Protein AF-A0A2I0EL61-F1 (afdb_monomer_lite)

Secondary structure (DSSP, 8-state):
---HHHHHHHHH--PPPPPPP----HHHHHHHHHHHHHGGGS-HHHHHHHHHHHHHHHHHS---HHHHHHHHHHHHHHHHHHHHHHHTTTTT--S---HHHHHHHHHHHHHHHHHHHHHHHHHHHHHHHHHHTSPPPPS-HHHHHHS------HHHHHHHHHHHHHHHHHHHHHHHTTPPPPHHHHHHHHHHHHHHHHHT-TT---TTT---SS-SSHHHHHHHHHHHHHTTGGGS-HHHHHHHHHHHHHHHTT-EEESS--TT--EEEETTSS--SEE--TT-SS-TTSTTS-EEEEE-HHHHHHHHHHHHHHHHTT--SHHHHHHHHHHHHHIIIIIS-------S----EEEEEEESHHHHHHHHTTT--HHHHTTGGGS-TTTS-TT-----TT----PEEEEE--S--SSS----TTS-S---EEEPPPPPP-------------------------------------TTTTTTTTTSSS-------PPPP-----EEEEPPPP-

Structure (mmCIF, N/CA/C/O backbone):
data_AF-A0A2I0EL61-F1
#
_entry.id   AF-A0A2I0EL61-F1
#
loop_
_atom_site.group_PDB
_atom_site.id
_atom_site.type_symbol
_atom_site.label_atom_id
_atom_site.label_alt_id
_atom_site.label_comp_id
_atom_site.label_asym_id
_atom_site.label_entity_id
_atom_site.label_seq_id
_atom_site.pdbx_PDB_ins_code
_atom_site.Cartn_x
_atom_site.Cartn_y
_atom_site.Cartn_z
_atom_site.occupancy
_atom_site.B_iso_or_equiv
_atom_site.auth_seq_id
_atom_site.auth_comp_id
_atom_site.auth_asym_id
_atom_site.auth_atom_id
_atom_site.pdbx_PDB_model_num
ATOM 1 N N . MET A 1 1 ? -1.417 1.835 -23.345 1.00 80.38 1 MET A N 1
ATOM 2 C CA . MET A 1 1 ? -2.100 1.871 -22.037 1.00 80.38 1 MET A CA 1
ATOM 3 C C . MET A 1 1 ? -2.298 0.475 -21.467 1.00 80.38 1 MET A C 1
ATOM 5 O O . MET A 1 1 ? -2.899 -0.379 -22.116 1.00 80.38 1 MET A O 1
ATOM 9 N N . VAL A 1 2 ? -1.788 0.237 -20.258 1.00 86.25 2 VAL A N 1
ATOM 10 C CA . VAL A 1 2 ? -1.976 -1.007 -19.498 1.00 86.25 2 VAL A CA 1
ATOM 11 C C . VAL A 1 2 ? -3.156 -0.823 -18.549 1.00 86.25 2 VAL A C 1
ATOM 13 O O . VAL A 1 2 ? -3.169 0.092 -17.733 1.00 86.25 2 VAL A O 1
ATOM 16 N N . ASN A 1 3 ? -4.159 -1.694 -18.647 1.00 90.12 3 ASN A N 1
ATOM 17 C CA . ASN A 1 3 ? -5.293 -1.701 -17.724 1.00 90.12 3 ASN A CA 1
ATOM 18 C C . ASN A 1 3 ? -5.110 -2.769 -16.628 1.00 90.12 3 ASN A C 1
ATOM 20 O O . ASN A 1 3 ? -4.183 -3.582 -16.673 1.00 90.12 3 ASN A O 1
ATOM 24 N N . LEU A 1 4 ? -6.024 -2.786 -15.653 1.00 87.62 4 LEU A N 1
ATOM 25 C CA . LEU A 1 4 ? -5.973 -3.724 -14.528 1.00 87.62 4 LEU A CA 1
ATOM 26 C C . LEU A 1 4 ? -5.944 -5.193 -14.980 1.00 87.62 4 LEU A C 1
ATOM 28 O O . LEU A 1 4 ? -5.192 -5.977 -14.411 1.00 87.62 4 LEU A O 1
ATOM 32 N N . SER A 1 5 ? -6.712 -5.570 -16.008 1.00 88.62 5 SER A N 1
ATOM 33 C CA . SER A 1 5 ? -6.746 -6.960 -16.481 1.00 88.62 5 SER A CA 1
ATOM 34 C C . SER A 1 5 ? -5.421 -7.383 -17.111 1.00 88.62 5 SER A C 1
ATOM 36 O O . SER A 1 5 ? -4.927 -8.466 -16.816 1.00 88.62 5 SER A O 1
ATOM 38 N N . THR A 1 6 ? -4.809 -6.520 -17.928 1.00 88.81 6 THR A N 1
ATOM 39 C CA . THR A 1 6 ? -3.492 -6.775 -18.530 1.00 88.81 6 THR A CA 1
ATOM 40 C C . THR A 1 6 ? -2.417 -6.873 -17.450 1.00 88.81 6 THR A C 1
ATOM 42 O O . THR A 1 6 ? -1.547 -7.740 -17.506 1.00 88.81 6 THR A O 1
ATOM 45 N N . PHE A 1 7 ? -2.496 -6.010 -16.435 1.00 90.06 7 PHE A N 1
ATOM 46 C CA . PHE A 1 7 ? -1.587 -6.038 -15.295 1.00 90.06 7 PHE A CA 1
ATOM 47 C C . PHE A 1 7 ? -1.720 -7.337 -14.483 1.00 90.06 7 PHE A C 1
ATOM 49 O O . PHE A 1 7 ? -0.718 -7.981 -14.181 1.00 90.06 7 PHE A O 1
ATOM 56 N N . GLN A 1 8 ? -2.947 -7.771 -14.187 1.00 88.19 8 GLN A N 1
ATOM 57 C CA . GLN A 1 8 ? -3.202 -9.029 -13.482 1.00 88.19 8 GLN A CA 1
ATOM 58 C C . GLN A 1 8 ? -2.710 -10.242 -14.271 1.00 88.19 8 GLN A C 1
ATOM 60 O O . GLN A 1 8 ? -2.039 -11.097 -13.701 1.00 88.19 8 GLN A O 1
ATOM 65 N N . GLN A 1 9 ? -2.982 -10.284 -15.578 1.00 88.12 9 GLN A N 1
ATOM 66 C CA . GLN A 1 9 ? -2.502 -11.352 -16.457 1.00 88.12 9 GLN A CA 1
ATOM 67 C C . GLN A 1 9 ? -0.978 -11.473 -16.423 1.00 88.12 9 GLN A C 1
ATOM 69 O O . GLN A 1 9 ? -0.461 -12.583 -16.335 1.00 88.12 9 GLN A O 1
ATOM 74 N N . TYR A 1 10 ? -0.260 -10.348 -16.442 1.00 87.19 10 TYR A N 1
ATOM 75 C CA . TYR A 1 10 ? 1.197 -10.348 -16.337 1.00 87.19 10 TYR A CA 1
ATOM 76 C C . TYR A 1 10 ? 1.692 -10.925 -15.010 1.00 87.19 10 TYR A C 1
ATOM 78 O O . TYR A 1 10 ? 2.614 -11.732 -15.005 1.00 87.19 10 TYR A O 1
ATOM 86 N N . LEU A 1 11 ? 1.086 -10.533 -13.889 1.00 84.12 11 LEU A N 1
ATOM 87 C CA . LEU A 1 11 ? 1.523 -11.011 -12.579 1.00 84.12 11 LEU A CA 1
ATOM 88 C C . LEU A 1 11 ? 1.284 -12.510 -12.389 1.00 84.12 11 LEU A C 1
ATOM 90 O O . LEU A 1 11 ? 2.072 -13.163 -11.715 1.00 84.12 11 LEU A O 1
ATOM 94 N N . THR A 1 12 ? 0.234 -13.051 -13.011 1.00 81.31 12 THR A N 1
ATOM 95 C CA . THR A 1 12 ? -0.051 -14.493 -13.020 1.00 81.31 12 THR A CA 1
ATOM 96 C C . THR A 1 12 ? 0.759 -15.278 -14.050 1.00 81.31 12 THR A C 1
ATOM 98 O O . THR A 1 12 ? 0.792 -16.502 -13.988 1.00 81.31 12 THR A O 1
ATOM 101 N N . ALA A 1 13 ? 1.355 -14.606 -15.036 1.00 78.25 13 ALA A N 1
ATOM 102 C CA . ALA A 1 13 ? 2.100 -15.268 -16.092 1.00 78.25 13 ALA A CA 1
ATOM 103 C C . ALA A 1 13 ? 3.531 -15.567 -15.628 1.00 78.25 13 ALA A C 1
ATOM 105 O O . ALA A 1 13 ? 4.339 -14.656 -15.433 1.00 78.25 13 ALA A O 1
ATOM 106 N N . ASP A 1 14 ? 3.871 -16.853 -15.556 1.00 61.97 14 ASP A N 1
ATOM 107 C CA . ASP A 1 14 ? 5.248 -17.331 -15.404 1.00 61.97 14 ASP A CA 1
ATOM 108 C C . ASP A 1 14 ? 5.990 -17.221 -16.747 1.00 61.97 14 ASP A C 1
ATOM 110 O O . ASP A 1 14 ? 6.336 -18.209 -17.397 1.00 61.97 14 ASP A O 1
ATOM 114 N N . ALA A 1 15 ? 6.170 -15.992 -17.233 1.00 57.19 15 ALA A N 1
ATOM 115 C CA . ALA A 1 15 ? 6.938 -15.750 -18.446 1.00 57.19 15 ALA A CA 1
ATOM 116 C C . ALA A 1 15 ? 8.442 -15.950 -18.167 1.00 57.19 15 ALA A C 1
ATOM 118 O O . ALA A 1 15 ? 8.943 -15.461 -17.148 1.00 57.19 15 ALA A O 1
ATOM 119 N N . PRO A 1 16 ? 9.191 -16.623 -19.064 1.00 55.44 16 PRO A N 1
ATOM 120 C CA . PRO A 1 16 ? 10.623 -16.820 -18.888 1.00 55.44 16 PRO A CA 1
ATOM 121 C C . PRO A 1 16 ? 11.340 -15.467 -18.850 1.00 55.44 16 PRO A C 1
ATOM 123 O O . PRO A 1 16 ? 11.198 -14.637 -19.750 1.00 55.44 16 PRO A O 1
ATOM 126 N N . LEU A 1 17 ? 12.110 -15.244 -17.787 1.00 60.03 17 LEU A N 1
ATOM 127 C CA . LEU A 1 17 ? 12.878 -14.019 -17.597 1.00 60.03 17 LEU A CA 1
ATOM 128 C C . LEU A 1 17 ? 14.060 -14.012 -18.572 1.00 60.03 17 LEU A C 1
ATOM 130 O O . LEU A 1 17 ? 14.903 -14.908 -18.541 1.00 60.03 17 LEU A O 1
ATOM 134 N N . SER A 1 18 ? 14.151 -12.986 -19.419 1.00 58.59 18 SER A N 1
ATOM 135 C CA . SER A 1 18 ? 15.337 -12.766 -20.251 1.00 58.59 18 SER A CA 1
ATOM 136 C C . SER A 1 18 ? 16.575 -12.599 -19.365 1.00 58.59 18 SER A C 1
ATOM 138 O O . SER A 1 18 ? 16.584 -11.759 -18.461 1.00 58.59 18 SER A O 1
ATOM 140 N N . GLN A 1 19 ? 17.620 -13.387 -19.629 1.00 57.97 19 GLN A N 1
ATOM 141 C CA . GLN A 1 19 ? 18.887 -13.298 -18.904 1.00 57.97 19 GLN A CA 1
ATOM 142 C C . GLN A 1 19 ? 19.628 -12.001 -19.272 1.00 57.97 19 GLN A C 1
ATOM 144 O O . GLN A 1 19 ? 19.806 -11.747 -20.468 1.00 57.97 19 GLN A O 1
ATOM 149 N N . PRO A 1 20 ? 20.061 -11.197 -18.282 1.00 59.88 20 PRO A N 1
ATOM 150 C CA . PRO A 1 20 ? 20.732 -9.924 -18.521 1.00 59.88 20 PRO A CA 1
ATOM 151 C C . PRO A 1 20 ? 22.151 -10.105 -19.093 1.00 59.88 20 PRO A C 1
ATOM 153 O O . PRO A 1 20 ? 22.920 -10.947 -18.633 1.00 59.88 20 PRO A O 1
ATOM 156 N N . LEU A 1 21 ? 22.523 -9.275 -20.071 1.00 57.03 21 LEU A N 1
ATOM 157 C CA . LEU A 1 21 ? 23.889 -9.146 -20.590 1.00 57.03 21 LEU A CA 1
ATOM 158 C C . LEU A 1 21 ? 24.713 -8.171 -19.721 1.00 57.03 21 LEU A C 1
ATOM 160 O O . LEU A 1 21 ? 24.236 -7.074 -19.430 1.00 57.03 21 LEU A O 1
ATOM 164 N N . PRO A 1 22 ? 25.976 -8.493 -19.378 1.00 53.06 22 PRO A N 1
ATOM 165 C CA . PRO A 1 22 ? 26.840 -7.667 -18.525 1.00 53.06 22 PRO A CA 1
ATOM 166 C C . PRO A 1 22 ? 27.499 -6.487 -19.272 1.00 53.06 22 PRO A C 1
ATOM 168 O O . PRO A 1 22 ? 28.694 -6.235 -19.127 1.00 53.06 22 PRO A O 1
ATOM 171 N N . LYS A 1 23 ? 26.761 -5.775 -20.133 1.00 51.62 23 LYS A N 1
ATOM 172 C CA . LYS A 1 23 ? 27.282 -4.588 -20.832 1.00 51.62 23 LYS A CA 1
ATOM 173 C C . LYS A 1 23 ? 26.744 -3.320 -20.180 1.00 51.62 23 LYS A C 1
ATOM 175 O O . LYS A 1 23 ? 25.539 -3.103 -20.198 1.00 51.62 23 LYS A O 1
ATOM 180 N N . SER A 1 24 ? 27.644 -2.480 -19.670 1.00 52.25 24 SER A N 1
ATOM 181 C CA . SER A 1 24 ? 27.311 -1.137 -19.197 1.00 52.25 24 SER A CA 1
ATOM 182 C C . SER A 1 24 ? 27.256 -0.149 -20.364 1.00 52.25 24 SER A C 1
ATOM 184 O O . SER A 1 24 ? 28.149 -0.106 -21.213 1.00 52.25 24 SER A O 1
ATOM 186 N N . PHE A 1 25 ? 26.209 0.674 -20.406 1.00 56.34 25 PHE A N 1
ATOM 187 C CA . PHE A 1 25 ? 26.025 1.708 -21.427 1.00 56.34 25 PHE A CA 1
ATOM 188 C C . PHE A 1 25 ? 25.838 3.077 -20.761 1.00 56.34 25 PHE A C 1
ATOM 190 O O . PHE A 1 25 ? 24.724 3.564 -20.588 1.00 56.34 25 PHE A O 1
ATOM 197 N N . ASN A 1 26 ? 26.944 3.735 -20.402 1.00 60.72 26 ASN A N 1
ATOM 198 C CA . ASN A 1 26 ? 26.916 5.095 -19.836 1.00 60.72 26 ASN A CA 1
ATOM 199 C C . ASN A 1 26 ? 26.325 6.143 -20.804 1.00 60.72 26 ASN A C 1
ATOM 201 O O . ASN A 1 26 ? 25.876 7.202 -20.368 1.00 60.72 26 ASN A O 1
ATOM 205 N N . SER A 1 27 ? 26.315 5.861 -22.114 1.00 62.81 27 SER A N 1
ATOM 206 C CA . SER A 1 27 ? 25.685 6.726 -23.121 1.00 62.81 27 SER A CA 1
ATOM 207 C C . SER A 1 27 ? 24.176 6.836 -22.892 1.00 62.81 27 SER A C 1
ATOM 209 O O . SER A 1 27 ? 23.615 7.929 -22.982 1.00 62.81 27 SER A O 1
ATOM 211 N N . ASP A 1 28 ? 23.528 5.726 -22.534 1.00 76.56 28 ASP A N 1
ATOM 212 C CA . ASP A 1 28 ? 22.070 5.633 -22.429 1.00 76.56 28 ASP A CA 1
ATOM 213 C C . ASP A 1 28 ? 21.534 6.505 -21.293 1.00 76.56 28 ASP A C 1
ATOM 215 O O . ASP A 1 28 ? 20.510 7.165 -21.449 1.00 76.56 28 ASP A O 1
ATOM 219 N N . GLU A 1 29 ? 22.271 6.607 -20.184 1.00 84.56 29 GLU A N 1
ATOM 220 C CA . GLU A 1 29 ? 21.890 7.452 -19.052 1.00 84.56 29 GLU A CA 1
ATOM 221 C C . GLU A 1 29 ? 21.842 8.940 -19.435 1.00 84.56 29 GLU A C 1
ATOM 223 O O . GLU A 1 29 ? 20.887 9.650 -19.113 1.00 84.56 29 GLU A O 1
ATOM 228 N N . GLN A 1 30 ? 22.851 9.432 -20.161 1.00 85.44 30 GLN A N 1
ATOM 229 C CA . GLN A 1 30 ? 22.897 10.833 -20.588 1.00 85.44 30 GLN A CA 1
ATOM 230 C C . GLN A 1 30 ? 21.816 11.153 -21.623 1.00 85.44 30 GLN A C 1
ATOM 232 O O . GLN A 1 30 ? 21.230 12.239 -21.581 1.00 85.44 30 GLN A O 1
ATOM 237 N N . HIS A 1 31 ? 21.542 10.227 -22.545 1.00 86.62 31 HIS A N 1
ATOM 238 C CA . HIS A 1 31 ? 20.449 10.375 -23.506 1.00 86.62 31 HIS A CA 1
ATOM 239 C C . HIS A 1 31 ? 19.094 10.413 -22.803 1.00 86.62 31 HIS A C 1
ATOM 241 O O . HIS A 1 31 ? 18.296 11.308 -23.081 1.00 86.62 31 HIS A O 1
ATOM 247 N N . LEU A 1 32 ? 18.871 9.515 -21.843 1.00 88.75 32 LEU A N 1
ATOM 248 C CA . LEU A 1 32 ? 17.632 9.443 -21.082 1.00 88.75 32 LEU A CA 1
ATOM 249 C C . LEU A 1 32 ? 17.413 10.699 -20.226 1.00 88.75 32 LEU A C 1
ATOM 251 O O . LEU A 1 32 ? 16.313 11.240 -20.214 1.00 88.75 32 LEU A O 1
ATOM 255 N N . ARG A 1 33 ? 18.458 11.233 -19.577 1.00 90.25 33 ARG A N 1
ATOM 256 C CA . ARG A 1 33 ? 18.375 12.506 -18.832 1.00 90.25 33 ARG A CA 1
ATOM 257 C C . ARG A 1 33 ? 18.027 13.688 -19.740 1.00 90.25 33 ARG A C 1
ATOM 259 O O . ARG A 1 33 ? 17.216 14.530 -19.363 1.00 90.25 33 ARG A O 1
ATOM 266 N N . LYS A 1 34 ? 18.615 13.757 -20.942 1.00 89.88 34 LYS A N 1
ATOM 267 C CA . LYS A 1 34 ? 18.277 14.792 -21.938 1.00 89.88 34 LYS A CA 1
ATOM 268 C C . LYS A 1 34 ? 16.836 14.652 -22.421 1.00 89.88 34 LYS A C 1
ATOM 270 O O . LYS A 1 34 ? 16.137 15.654 -22.510 1.00 89.88 34 LYS A O 1
ATOM 275 N N . TRP A 1 35 ? 16.393 13.429 -22.702 1.00 92.56 35 TRP A N 1
ATOM 276 C CA . TRP A 1 35 ? 15.009 13.149 -23.073 1.00 92.56 35 TRP A CA 1
ATOM 277 C C . TRP A 1 35 ? 14.036 13.558 -21.958 1.00 92.56 35 TRP A C 1
ATOM 279 O O . TRP A 1 35 ? 13.103 14.312 -22.221 1.00 92.56 35 TRP A O 1
ATOM 289 N N . ALA A 1 36 ? 14.308 13.171 -20.708 1.00 90.69 36 ALA A N 1
ATOM 290 C CA . ALA A 1 36 ? 13.485 13.521 -19.552 1.00 90.69 36 ALA A CA 1
ATOM 291 C C . ALA A 1 36 ? 13.362 15.044 -19.361 1.00 90.69 36 ALA A C 1
ATOM 293 O O . ALA A 1 36 ? 12.290 15.534 -19.025 1.00 90.69 36 ALA A O 1
ATOM 294 N N . ALA A 1 37 ? 14.426 15.808 -19.637 1.00 90.56 37 ALA A N 1
ATOM 295 C CA . ALA A 1 37 ? 14.395 17.270 -19.580 1.00 90.56 37 ALA A CA 1
ATOM 296 C C . ALA A 1 37 ? 13.564 17.921 -20.705 1.00 90.56 37 ALA A C 1
ATOM 298 O O . ALA A 1 37 ? 13.060 19.028 -20.530 1.00 90.56 37 ALA A O 1
ATOM 299 N N . LEU A 1 38 ? 13.426 17.257 -21.858 1.00 91.62 38 LEU A N 1
ATOM 300 C CA . LEU A 1 38 ? 12.641 17.740 -23.001 1.00 91.62 38 LEU A CA 1
ATOM 301 C C . LEU A 1 38 ? 11.171 17.304 -22.943 1.00 91.62 38 LEU A C 1
ATOM 303 O O . LEU A 1 38 ? 10.334 17.920 -23.600 1.00 91.62 38 LEU A O 1
ATOM 307 N N . LEU A 1 39 ? 10.853 16.269 -22.162 1.00 90.19 39 LEU A N 1
ATOM 308 C CA . LEU A 1 39 ? 9.507 15.710 -22.041 1.00 90.19 39 LEU A CA 1
ATOM 309 C C . LEU A 1 39 ? 8.438 16.759 -21.661 1.00 90.19 39 LEU A C 1
ATOM 311 O O . LEU A 1 39 ? 7.413 16.804 -22.343 1.00 90.19 39 LEU A O 1
ATOM 315 N N . PRO A 1 40 ? 8.658 17.674 -20.689 1.00 91.31 40 PRO A N 1
ATOM 316 C CA . PRO A 1 40 ? 7.645 18.659 -20.297 1.00 91.31 40 PRO A CA 1
ATOM 317 C C . PRO A 1 40 ? 7.276 19.675 -21.390 1.00 91.31 40 PRO A C 1
ATOM 319 O O . PRO A 1 40 ? 6.290 20.390 -21.241 1.00 91.31 40 PRO A O 1
ATOM 322 N N . LEU A 1 41 ? 8.060 19.773 -22.474 1.00 89.50 41 LEU A N 1
ATOM 323 C CA . LEU A 1 41 ? 7.790 20.680 -23.599 1.00 89.50 41 LEU A CA 1
ATOM 324 C C . LEU A 1 41 ? 6.715 20.143 -24.559 1.00 89.50 41 LEU A C 1
ATOM 326 O O . LEU A 1 41 ? 6.285 20.862 -25.460 1.00 89.50 41 LEU A O 1
ATOM 330 N N . GLN A 1 42 ? 6.313 18.881 -24.409 1.00 90.31 42 GLN A N 1
ATOM 331 C CA . GLN A 1 42 ? 5.339 18.219 -25.277 1.00 90.31 42 GLN A CA 1
ATOM 332 C C . GLN A 1 42 ? 3.916 18.292 -24.710 1.00 90.31 42 GLN A C 1
ATOM 334 O O . GLN A 1 42 ? 3.711 18.618 -23.542 1.00 90.31 42 GLN A O 1
ATOM 339 N N . ALA A 1 43 ? 2.917 17.943 -25.523 1.00 91.38 43 ALA A N 1
ATOM 340 C CA . ALA A 1 43 ? 1.536 17.820 -25.056 1.00 91.38 43 ALA A CA 1
ATOM 341 C C . ALA A 1 43 ? 1.367 16.628 -24.094 1.00 91.38 43 ALA A C 1
ATOM 343 O O . ALA A 1 43 ? 2.008 15.596 -24.280 1.00 91.38 43 ALA A O 1
ATOM 344 N N . GLU A 1 44 ? 0.461 16.730 -23.117 1.00 91.00 44 GLU A N 1
ATOM 345 C CA . GLU A 1 44 ? 0.257 15.719 -22.059 1.00 91.00 44 GLU A CA 1
ATOM 346 C C . GLU A 1 44 ? 0.089 14.292 -22.599 1.00 91.00 44 GLU A C 1
ATOM 348 O O . GLU A 1 44 ? 0.767 13.377 -22.140 1.00 91.00 44 GLU A O 1
ATOM 353 N N . MET A 1 45 ? -0.746 14.102 -23.625 1.00 89.94 45 MET A N 1
ATOM 354 C CA . MET A 1 45 ? -0.962 12.782 -24.235 1.00 89.94 45 MET A CA 1
ATOM 355 C C . MET A 1 45 ? 0.311 12.206 -24.863 1.00 89.94 45 MET A C 1
ATOM 357 O O . MET A 1 45 ? 0.582 11.018 -24.720 1.00 89.94 45 MET A O 1
ATOM 361 N N . GLN A 1 46 ? 1.132 13.049 -25.495 1.00 91.31 46 GLN A N 1
ATOM 362 C CA . GLN A 1 46 ? 2.416 12.621 -26.055 1.00 91.31 46 GLN A CA 1
ATOM 363 C C . GLN A 1 46 ? 3.410 12.261 -24.947 1.00 91.31 46 GLN A C 1
ATOM 365 O O . GLN A 1 46 ? 4.153 11.291 -25.088 1.00 91.31 46 GLN A O 1
ATOM 370 N N . GLN A 1 47 ? 3.391 12.993 -23.826 1.00 92.50 47 GLN A N 1
ATOM 371 C CA . GLN A 1 47 ? 4.213 12.658 -22.664 1.00 92.50 47 GLN A CA 1
ATOM 372 C C . GLN A 1 47 ? 3.834 11.286 -22.093 1.00 92.50 47 GLN A C 1
ATOM 374 O O . GLN A 1 47 ? 4.724 10.491 -21.788 1.00 92.50 47 GLN A O 1
ATOM 379 N N . ILE A 1 48 ? 2.531 10.990 -21.989 1.00 92.44 48 ILE A N 1
ATOM 380 C CA . ILE A 1 48 ? 2.024 9.684 -21.541 1.00 92.44 48 ILE A CA 1
ATOM 381 C C . ILE A 1 48 ? 2.504 8.582 -22.488 1.00 92.44 48 ILE A C 1
ATOM 383 O O . ILE A 1 48 ? 3.120 7.623 -22.031 1.00 92.44 48 ILE A O 1
ATOM 387 N N . GLU A 1 49 ? 2.269 8.722 -23.794 1.00 92.56 49 GLU A N 1
ATOM 388 C CA . GLU A 1 49 ? 2.647 7.715 -24.795 1.00 92.56 49 GLU A CA 1
ATOM 389 C C . GLU A 1 49 ? 4.153 7.426 -24.786 1.00 92.56 49 GLU A C 1
ATOM 391 O O . GLU A 1 49 ? 4.559 6.261 -24.759 1.00 92.56 49 GLU A O 1
ATOM 396 N N . GLN A 1 50 ? 4.990 8.468 -24.738 1.00 92.00 50 GLN A N 1
ATOM 397 C CA . GLN A 1 50 ? 6.444 8.305 -24.683 1.00 92.00 50 GLN A CA 1
ATOM 398 C C . GLN A 1 50 ? 6.898 7.634 -23.387 1.00 92.00 50 GLN A C 1
ATOM 400 O O . GLN A 1 50 ? 7.755 6.753 -23.425 1.00 92.00 50 GLN A O 1
ATOM 405 N N . LEU A 1 51 ? 6.324 8.004 -22.240 1.00 93.06 51 LEU A N 1
ATOM 406 C CA . LEU A 1 51 ? 6.647 7.356 -20.969 1.00 93.06 51 LEU A CA 1
ATOM 407 C C . LEU A 1 51 ? 6.225 5.888 -20.951 1.00 93.06 51 LEU A C 1
ATOM 409 O O . LEU A 1 51 ? 6.998 5.041 -20.505 1.00 93.06 51 LEU A O 1
ATOM 413 N N . GLU A 1 52 ? 5.032 5.567 -21.453 1.00 92.38 52 GLU A N 1
ATOM 414 C CA . GLU A 1 52 ? 4.572 4.182 -21.548 1.00 92.38 52 GLU A CA 1
ATOM 415 C C . GLU A 1 52 ? 5.495 3.347 -22.444 1.00 92.38 52 GLU A C 1
ATOM 417 O O . GLU A 1 52 ? 5.836 2.210 -22.092 1.00 92.38 52 GLU A O 1
ATOM 422 N N . GLN A 1 53 ? 5.936 3.915 -23.570 1.00 90.88 53 GLN A N 1
ATOM 423 C CA . GLN A 1 53 ? 6.881 3.274 -24.477 1.00 90.88 53 GLN A CA 1
ATOM 424 C C . GLN A 1 53 ? 8.226 3.022 -23.787 1.00 90.88 53 GLN A C 1
ATOM 426 O O . GLN A 1 53 ? 8.673 1.877 -23.738 1.00 90.88 53 GLN A O 1
ATOM 431 N N . VAL A 1 54 ? 8.837 4.048 -23.189 1.00 91.62 54 VAL A N 1
ATOM 432 C CA . VAL A 1 54 ? 10.147 3.930 -22.526 1.00 91.62 54 VAL A CA 1
ATOM 433 C C . VAL A 1 54 ? 10.100 2.939 -21.358 1.00 91.62 54 VAL A C 1
ATOM 435 O O . VAL A 1 54 ? 10.992 2.102 -21.225 1.00 91.62 54 VAL A O 1
ATOM 438 N N . LEU A 1 55 ? 9.050 2.965 -20.528 1.00 90.81 55 LEU A N 1
ATOM 439 C CA . LEU A 1 55 ? 8.879 2.001 -19.431 1.00 90.81 55 LEU A CA 1
ATOM 440 C C . LEU A 1 55 ? 8.737 0.562 -19.951 1.00 90.81 55 LEU A C 1
ATOM 442 O O . LEU A 1 55 ? 9.277 -0.376 -19.359 1.00 90.81 55 LEU A O 1
ATOM 446 N N . THR A 1 56 ? 8.038 0.381 -21.073 1.00 88.69 56 THR A N 1
ATOM 447 C CA . THR A 1 56 ? 7.886 -0.926 -21.724 1.00 88.69 56 THR A CA 1
ATOM 448 C C . THR A 1 56 ? 9.213 -1.419 -22.302 1.00 88.69 56 THR A C 1
ATOM 450 O O . THR A 1 56 ? 9.572 -2.584 -22.109 1.00 88.69 56 THR A O 1
ATOM 453 N N . GLU A 1 57 ? 9.969 -0.539 -22.957 1.00 87.25 57 GLU A N 1
ATOM 454 C CA . GLU A 1 57 ? 11.290 -0.842 -23.506 1.00 87.25 57 GLU A CA 1
ATOM 455 C C . GLU A 1 57 ? 12.263 -1.235 -22.392 1.00 87.25 57 GLU A C 1
ATOM 457 O O . GLU A 1 57 ? 12.821 -2.330 -22.448 1.00 87.25 57 GLU A O 1
ATOM 462 N N . LEU A 1 58 ? 12.382 -0.438 -21.322 1.00 86.25 58 LEU A N 1
ATOM 463 C CA . LEU A 1 58 ? 13.258 -0.732 -20.177 1.00 86.25 58 LEU A CA 1
ATOM 464 C C . LEU A 1 58 ? 12.918 -2.053 -19.473 1.00 86.25 58 LEU A C 1
ATOM 466 O O . LEU A 1 58 ? 13.813 -2.744 -18.973 1.00 86.25 58 LEU A O 1
ATOM 470 N N . ARG A 1 59 ? 11.635 -2.433 -19.448 1.00 85.12 59 ARG A N 1
ATOM 471 C CA . ARG A 1 59 ? 11.193 -3.733 -18.925 1.00 85.12 59 ARG A CA 1
ATOM 472 C C . ARG A 1 59 ? 11.727 -4.895 -19.767 1.00 85.12 59 ARG A C 1
ATOM 474 O O . ARG A 1 59 ? 12.148 -5.904 -19.209 1.00 85.12 59 ARG A O 1
ATOM 481 N N . THR A 1 60 ? 11.683 -4.771 -21.093 1.00 83.62 60 THR A N 1
ATOM 482 C CA . THR A 1 60 ? 12.075 -5.843 -22.034 1.00 83.62 60 THR A CA 1
ATOM 483 C C . THR A 1 60 ? 13.553 -5.829 -22.424 1.00 83.62 60 THR A C 1
ATOM 485 O O . THR A 1 60 ? 14.067 -6.833 -22.915 1.00 83.62 60 THR A O 1
ATOM 488 N N . ALA A 1 61 ? 14.240 -4.709 -22.200 1.00 83.06 61 ALA A N 1
ATOM 489 C CA . ALA A 1 61 ? 15.625 -4.512 -22.586 1.00 83.06 61 ALA A CA 1
ATOM 490 C C . ALA A 1 61 ? 16.551 -5.519 -21.896 1.00 83.06 61 ALA A C 1
ATOM 492 O O . ALA A 1 61 ? 16.426 -5.796 -20.699 1.00 83.06 61 ALA A O 1
ATOM 493 N N . ASN A 1 62 ? 17.526 -6.030 -22.647 1.00 81.12 62 ASN A N 1
ATOM 494 C CA . ASN A 1 62 ? 18.527 -6.958 -22.139 1.00 81.12 62 ASN A CA 1
ATOM 495 C C . ASN A 1 62 ? 19.714 -6.203 -21.505 1.00 81.12 62 ASN A C 1
ATOM 497 O O . ASN A 1 62 ? 20.775 -6.066 -22.110 1.00 81.12 62 ASN A O 1
ATOM 501 N N . ILE A 1 63 ? 19.492 -5.682 -20.298 1.00 83.38 63 ILE A N 1
ATOM 502 C CA . ILE A 1 63 ? 20.445 -4.899 -19.492 1.00 83.38 63 ILE A CA 1
ATOM 503 C C . ILE A 1 63 ? 20.596 -5.488 -18.085 1.00 83.38 63 ILE A C 1
ATOM 505 O O . ILE A 1 63 ? 19.685 -6.155 -17.582 1.00 83.38 63 ILE A O 1
ATOM 509 N N . GLU A 1 64 ? 21.738 -5.233 -17.445 1.00 84.62 64 GLU A N 1
ATOM 510 C CA . GLU A 1 64 ? 21.995 -5.598 -16.046 1.00 84.62 64 GLU A CA 1
ATOM 511 C C . GLU A 1 64 ? 20.993 -4.916 -15.099 1.00 84.62 64 GLU A C 1
ATOM 513 O O . GLU A 1 64 ? 20.612 -3.763 -15.308 1.00 84.62 64 GLU A O 1
ATOM 518 N N . ASP A 1 65 ? 20.570 -5.607 -14.035 1.00 85.81 65 ASP A N 1
ATOM 519 C CA . ASP A 1 65 ? 19.560 -5.106 -13.097 1.00 85.81 65 ASP A CA 1
ATOM 520 C C . ASP A 1 65 ? 19.969 -3.815 -12.379 1.00 85.81 65 ASP A C 1
ATOM 522 O O . ASP A 1 65 ? 19.142 -2.917 -12.225 1.00 85.81 65 ASP A O 1
ATOM 526 N N . ARG A 1 66 ? 21.248 -3.649 -12.024 1.00 85.81 66 ARG A N 1
ATOM 527 C CA . ARG A 1 66 ? 21.739 -2.395 -11.426 1.00 85.81 66 ARG A CA 1
ATOM 528 C C . ARG A 1 66 ? 21.594 -1.213 -12.379 1.00 85.81 66 ARG A C 1
ATOM 530 O O . ARG A 1 66 ? 21.042 -0.186 -11.997 1.00 85.81 66 ARG A O 1
ATOM 537 N N . GLN A 1 67 ? 22.024 -1.381 -13.630 1.00 86.69 67 GLN A N 1
ATOM 538 C CA . GLN A 1 67 ? 21.880 -0.349 -14.656 1.00 86.69 67 GLN A CA 1
ATOM 539 C C . GLN A 1 67 ? 20.403 -0.082 -14.973 1.00 86.69 67 GLN A C 1
ATOM 541 O O . GLN A 1 67 ? 20.004 1.072 -15.114 1.00 86.69 67 GLN A O 1
ATOM 546 N N . ARG A 1 68 ? 19.575 -1.134 -15.032 1.00 89.31 68 ARG A N 1
ATOM 547 C CA . ARG A 1 68 ? 18.126 -1.013 -15.208 1.00 89.31 68 ARG A CA 1
ATOM 548 C C . ARG A 1 68 ? 17.520 -0.144 -14.108 1.00 89.31 68 ARG A C 1
ATOM 550 O O . ARG A 1 68 ? 16.783 0.774 -14.440 1.00 89.31 68 ARG A O 1
ATOM 557 N N . LEU A 1 69 ? 17.858 -0.369 -12.837 1.00 89.19 69 LEU A N 1
ATOM 558 C CA . LEU A 1 69 ? 17.372 0.458 -11.725 1.00 89.19 69 LEU A CA 1
ATOM 559 C C . LEU A 1 69 ? 17.813 1.924 -11.848 1.00 89.19 69 LEU A C 1
ATOM 561 O O . LEU A 1 69 ? 16.995 2.817 -11.636 1.00 89.19 69 LEU A O 1
ATOM 565 N N . THR A 1 70 ? 19.061 2.188 -12.247 1.00 89.12 70 THR A N 1
ATOM 566 C CA . THR A 1 70 ? 19.544 3.559 -12.487 1.00 89.12 70 THR A CA 1
ATOM 567 C C . THR A 1 70 ? 18.734 4.265 -13.578 1.00 89.12 70 THR A C 1
ATOM 569 O O . THR A 1 70 ? 18.304 5.402 -13.384 1.00 89.12 70 THR A O 1
ATOM 572 N N . LEU A 1 71 ? 18.479 3.589 -14.704 1.00 90.00 71 LEU A N 1
ATOM 573 C CA . LEU A 1 71 ? 17.660 4.135 -15.790 1.00 90.00 71 LEU A CA 1
ATOM 574 C C . LEU A 1 71 ? 16.200 4.314 -15.353 1.00 90.00 71 LEU A C 1
ATOM 576 O O . LEU A 1 71 ? 15.613 5.365 -15.603 1.00 90.00 71 LEU A O 1
ATOM 580 N N . PHE A 1 72 ? 15.631 3.338 -14.640 1.00 90.44 72 PHE A N 1
ATOM 581 C CA . PHE A 1 72 ? 14.274 3.424 -14.101 1.00 90.44 72 PHE A CA 1
ATOM 582 C C . PHE A 1 72 ? 14.099 4.612 -13.161 1.00 90.44 72 PHE A C 1
ATOM 584 O O . PHE A 1 72 ? 13.062 5.255 -13.234 1.00 90.44 72 PHE A O 1
ATOM 591 N N . ASN A 1 73 ? 15.088 4.948 -12.330 1.00 89.56 73 ASN A N 1
ATOM 592 C CA . ASN A 1 73 ? 14.995 6.108 -11.441 1.00 89.56 73 ASN A CA 1
ATOM 593 C C . ASN A 1 73 ? 14.853 7.427 -12.222 1.00 89.56 73 ASN A C 1
ATOM 595 O O . ASN A 1 73 ? 14.019 8.255 -11.870 1.00 89.56 73 ASN A O 1
ATOM 599 N N . ILE A 1 74 ? 15.582 7.592 -13.332 1.00 90.31 74 ILE A N 1
ATOM 600 C CA . ILE A 1 74 ? 15.454 8.780 -14.197 1.00 90.31 74 ILE A CA 1
ATOM 601 C C . ILE A 1 74 ? 14.049 8.859 -14.808 1.00 90.31 74 ILE A C 1
ATOM 603 O O . ILE A 1 74 ? 13.433 9.925 -14.822 1.00 90.31 74 ILE A O 1
ATOM 607 N N . VAL A 1 75 ? 13.524 7.730 -15.300 1.00 91.81 75 VAL A N 1
ATOM 608 C CA . VAL A 1 75 ? 12.161 7.680 -15.855 1.00 91.81 75 VAL A CA 1
ATOM 609 C C . VAL A 1 75 ? 11.109 7.893 -14.766 1.00 91.81 75 VAL A C 1
ATOM 611 O O . VAL A 1 75 ? 10.102 8.553 -15.010 1.00 91.81 75 VAL A O 1
ATOM 614 N N . LEU A 1 76 ? 11.338 7.371 -13.561 1.00 91.19 76 LEU A N 1
ATOM 615 C CA . LEU A 1 76 ? 10.441 7.497 -12.418 1.00 91.19 76 LEU A CA 1
ATOM 616 C C . LEU A 1 76 ? 10.278 8.960 -11.997 1.00 91.19 76 LEU A C 1
ATOM 618 O O . LEU A 1 76 ? 9.155 9.380 -11.723 1.00 91.19 76 LEU A O 1
ATOM 622 N N . ASP A 1 77 ? 11.355 9.745 -11.986 1.00 90.50 77 ASP A N 1
ATOM 623 C CA . ASP A 1 77 ? 11.290 11.177 -11.681 1.00 90.50 77 ASP A CA 1
ATOM 624 C C . ASP A 1 77 ? 10.441 11.934 -12.710 1.00 90.50 77 ASP A C 1
ATOM 626 O O . ASP A 1 77 ? 9.520 12.666 -12.335 1.00 90.50 77 ASP A O 1
ATOM 630 N N . ALA A 1 78 ? 10.680 11.697 -14.004 1.00 92.69 78 ALA A N 1
ATOM 631 C CA . ALA A 1 78 ? 9.889 12.289 -15.084 1.00 92.69 78 ALA A CA 1
ATOM 632 C C . ALA A 1 78 ? 8.408 11.878 -15.000 1.00 92.69 78 ALA A C 1
ATOM 634 O O . ALA A 1 78 ? 7.503 12.706 -15.118 1.00 92.69 78 ALA A O 1
ATOM 635 N N . ALA A 1 79 ? 8.143 10.603 -14.719 1.00 93.94 79 ALA A N 1
ATOM 636 C CA . ALA A 1 79 ? 6.790 10.096 -14.576 1.00 93.94 79 ALA A CA 1
ATOM 637 C C . ALA A 1 79 ? 6.077 10.651 -13.335 1.00 93.94 79 ALA A C 1
ATOM 639 O O . ALA A 1 79 ? 4.892 10.962 -13.406 1.00 93.94 79 ALA A O 1
ATOM 640 N N . ASN A 1 80 ? 6.769 10.821 -12.203 1.00 92.38 80 ASN A N 1
ATOM 641 C CA . ASN A 1 80 ? 6.193 11.441 -11.006 1.00 92.38 80 ASN A CA 1
ATOM 642 C C . ASN A 1 80 ? 5.795 12.903 -11.268 1.00 92.38 80 ASN A C 1
ATOM 644 O O . ASN A 1 80 ? 4.754 13.335 -10.771 1.00 92.38 80 ASN A O 1
ATOM 648 N N . GLN A 1 81 ? 6.580 13.645 -12.057 1.00 92.44 81 GLN A N 1
ATOM 649 C CA . GLN A 1 81 ? 6.234 15.009 -12.471 1.00 92.44 81 GLN A CA 1
ATOM 650 C C . GLN A 1 81 ? 4.971 15.029 -13.337 1.00 92.44 81 GLN A C 1
ATOM 652 O O . GLN A 1 81 ? 4.045 15.784 -13.039 1.00 92.44 81 GLN A O 1
ATOM 657 N N . LEU A 1 82 ? 4.890 14.155 -14.347 1.00 94.69 82 LEU A N 1
ATOM 658 C CA . LEU A 1 82 ? 3.690 14.036 -15.174 1.00 94.69 82 LEU A CA 1
ATOM 659 C C . LEU A 1 82 ? 2.475 13.619 -14.336 1.00 94.69 82 LEU A C 1
ATOM 661 O O . LEU A 1 82 ? 1.430 14.248 -14.424 1.00 94.69 82 LEU A O 1
ATOM 665 N N . ILE A 1 83 ? 2.600 12.615 -13.465 1.00 95.31 83 ILE A N 1
ATOM 666 C CA . ILE A 1 83 ? 1.500 12.180 -12.592 1.00 95.31 83 ILE A CA 1
ATOM 667 C C . ILE A 1 83 ? 1.024 13.325 -11.690 1.00 95.31 83 ILE A C 1
ATOM 669 O O . ILE A 1 83 ? -0.180 13.486 -11.486 1.00 95.31 83 ILE A O 1
ATOM 673 N N . ALA A 1 84 ? 1.940 14.135 -11.154 1.00 93.38 84 ALA A N 1
ATOM 674 C CA . ALA A 1 84 ? 1.576 15.303 -10.361 1.00 93.38 84 ALA A CA 1
ATOM 675 C C . ALA A 1 84 ? 0.777 16.328 -11.180 1.00 93.38 84 ALA A C 1
ATOM 677 O O . ALA A 1 84 ? -0.161 16.909 -10.638 1.00 93.38 84 ALA A O 1
ATOM 678 N N . LEU A 1 85 ? 1.112 16.511 -12.461 1.00 94.31 85 LEU A N 1
ATOM 679 C CA . LEU A 1 85 ? 0.378 17.361 -13.398 1.00 94.31 85 LEU A CA 1
ATOM 680 C C . LEU A 1 85 ? -1.009 16.780 -13.716 1.00 94.31 85 LEU A C 1
ATOM 682 O O . LEU A 1 85 ? -2.009 17.458 -13.494 1.00 94.31 85 LEU A O 1
ATOM 686 N N . LEU A 1 86 ? -1.097 15.501 -14.095 1.00 94.50 86 LEU A N 1
ATOM 687 C CA . LEU A 1 86 ? -2.371 14.834 -14.406 1.00 94.50 86 LEU A CA 1
ATOM 688 C C . LEU A 1 86 ? -3.336 14.844 -13.205 1.00 94.50 86 LEU A C 1
ATOM 690 O O . LEU A 1 86 ? -4.541 15.049 -13.356 1.00 94.50 86 LEU A O 1
ATOM 694 N N . ARG A 1 87 ? -2.808 14.695 -11.982 1.00 94.12 87 ARG A N 1
ATOM 695 C CA . ARG A 1 87 ? -3.588 14.782 -10.736 1.00 94.12 87 ARG A CA 1
ATOM 696 C C . ARG A 1 87 ? -4.282 16.127 -10.545 1.00 94.12 87 ARG A C 1
ATOM 698 O O . ARG A 1 87 ? -5.340 16.163 -9.914 1.00 94.12 87 ARG A O 1
ATOM 705 N N . GLN A 1 88 ? -3.746 17.225 -11.081 1.00 92.88 88 GLN A N 1
ATOM 706 C CA . GLN A 1 88 ? -4.349 18.553 -10.917 1.00 92.88 88 GLN A CA 1
ATOM 707 C C . GLN A 1 88 ? -5.768 18.624 -11.495 1.00 92.88 88 GLN A C 1
ATOM 709 O O . GLN A 1 88 ? -6.595 19.363 -10.964 1.00 92.88 88 GLN A O 1
ATOM 714 N N . HIS A 1 89 ? -6.085 17.801 -12.500 1.00 92.94 89 HIS A N 1
ATOM 715 C CA . HIS A 1 89 ? -7.402 17.774 -13.142 1.00 92.94 89 HIS A CA 1
ATOM 716 C C . HIS A 1 89 ? -8.521 17.174 -12.276 1.00 92.94 89 HIS A C 1
ATOM 718 O O . HIS A 1 89 ? -9.698 17.393 -12.573 1.00 92.94 89 HIS A O 1
ATOM 724 N N . TYR A 1 90 ? -8.194 16.416 -11.221 1.00 93.44 90 TYR A N 1
ATOM 725 C CA . TYR A 1 90 ? -9.203 15.700 -10.426 1.00 93.44 90 TYR A CA 1
ATOM 726 C C . TYR A 1 90 ? -9.007 15.756 -8.904 1.00 93.44 90 TYR A C 1
ATOM 728 O O . TYR A 1 90 ? -9.960 15.526 -8.160 1.00 93.44 90 TYR A O 1
ATOM 736 N N . ILE A 1 91 ? -7.814 16.080 -8.397 1.00 91.25 91 ILE A N 1
ATOM 737 C CA . ILE A 1 91 ? -7.501 15.966 -6.961 1.00 91.25 91 ILE A CA 1
ATOM 738 C C . ILE A 1 91 ? -8.314 16.922 -6.068 1.00 91.25 91 ILE A C 1
ATOM 740 O O . ILE A 1 91 ? -8.634 16.580 -4.929 1.00 91.25 91 ILE A O 1
ATOM 744 N N . TYR A 1 92 ? -8.683 18.096 -6.591 1.00 85.50 92 TYR A N 1
ATOM 745 C CA . TYR A 1 92 ? -9.481 19.108 -5.886 1.00 85.50 92 TYR A CA 1
ATOM 746 C C . TYR A 1 92 ? -10.972 19.051 -6.223 1.00 85.50 92 TYR A C 1
ATOM 748 O O . TYR A 1 92 ? -11.749 19.863 -5.718 1.00 85.50 92 TYR A O 1
ATOM 756 N N . GLU A 1 93 ? -11.385 18.093 -7.053 1.00 86.94 93 GLU A N 1
ATOM 757 C CA . GLU A 1 93 ? -12.784 17.945 -7.416 1.00 86.94 93 GLU A CA 1
ATOM 758 C C . GLU A 1 93 ? -13.603 17.549 -6.185 1.00 86.94 93 GLU A C 1
ATOM 760 O O . GLU A 1 93 ? -13.206 16.701 -5.376 1.00 86.94 93 GLU A O 1
ATOM 765 N N . THR A 1 94 ? -14.777 18.153 -6.034 1.00 82.31 94 THR A N 1
ATOM 766 C CA . THR A 1 94 ? -15.656 17.896 -4.882 1.00 82.31 94 THR A CA 1
ATOM 767 C C . THR A 1 94 ? -16.748 16.889 -5.216 1.00 82.31 94 THR A C 1
ATOM 769 O O . THR A 1 94 ? -17.230 16.190 -4.324 1.00 82.31 94 THR A O 1
ATOM 772 N N . GLN A 1 95 ? -17.093 16.759 -6.498 1.00 84.69 95 GLN A N 1
ATOM 773 C CA . GLN A 1 95 ? -18.149 15.876 -6.985 1.00 84.69 95 GLN A CA 1
ATOM 774 C C . GLN A 1 95 ? -17.608 14.519 -7.451 1.00 84.69 95 GLN A C 1
ATOM 776 O O . GLN A 1 95 ? -16.404 14.259 -7.418 1.00 84.69 95 GLN A O 1
ATOM 781 N N . ALA A 1 96 ? -18.497 13.608 -7.847 1.00 86.31 96 ALA A N 1
ATOM 782 C CA . ALA A 1 96 ? -18.081 12.384 -8.527 1.00 86.31 96 ALA A CA 1
ATOM 783 C C . ALA A 1 96 ? -17.325 12.735 -9.820 1.00 86.31 96 ALA A C 1
ATOM 785 O O . ALA A 1 96 ? -17.653 13.719 -10.480 1.00 86.31 96 ALA A O 1
ATOM 786 N N . PHE A 1 97 ? -16.308 11.943 -10.163 1.00 92.19 97 PHE A N 1
ATOM 787 C CA . PHE A 1 97 ? -15.505 12.214 -11.352 1.00 92.19 97 PHE A CA 1
ATOM 788 C C . PHE A 1 97 ? -16.319 12.017 -12.630 1.00 92.19 97 PHE A C 1
ATOM 790 O O . PHE A 1 97 ? -17.075 11.051 -12.757 1.00 92.19 97 PHE A O 1
ATOM 797 N N . ASN A 1 98 ? -16.138 12.929 -13.582 1.00 92.50 98 ASN A N 1
ATOM 798 C CA . ASN A 1 98 ? -16.675 12.782 -14.932 1.00 92.50 98 ASN A CA 1
ATOM 799 C C . ASN A 1 98 ? -15.794 11.841 -15.782 1.00 92.50 98 ASN A C 1
ATOM 801 O O . ASN A 1 98 ? -14.724 11.409 -15.351 1.00 92.50 98 ASN A O 1
ATOM 805 N N . ALA A 1 99 ? -16.237 11.524 -17.003 1.00 92.75 99 ALA A N 1
ATOM 806 C CA . ALA A 1 99 ? -15.515 10.606 -17.890 1.00 92.75 99 ALA A CA 1
ATOM 807 C C . ALA A 1 99 ? -14.078 11.068 -18.198 1.00 92.75 99 ALA A C 1
ATOM 809 O O . ALA A 1 99 ? -13.168 10.247 -18.178 1.00 92.75 99 ALA A O 1
ATOM 810 N N . TYR A 1 100 ? -13.861 12.371 -18.401 1.00 92.12 100 TYR A N 1
ATOM 811 C CA . TYR A 1 100 ? -12.532 12.932 -18.665 1.00 92.12 100 TYR A CA 1
ATOM 812 C C . TYR A 1 100 ? -11.595 12.792 -17.456 1.00 92.12 100 TYR A C 1
ATOM 814 O O . TYR A 1 100 ? -10.446 12.394 -17.594 1.00 92.12 100 TYR A O 1
ATOM 822 N N . GLN A 1 101 ? -12.084 13.060 -16.245 1.00 93.75 101 GLN A N 1
ATOM 823 C CA . GLN A 1 101 ? -11.311 12.888 -15.010 1.00 93.75 101 GLN A CA 1
ATOM 824 C C . GLN A 1 101 ? -10.974 11.416 -14.750 1.00 93.75 101 GLN A C 1
ATOM 826 O O . GLN A 1 101 ? -9.872 11.104 -14.302 1.00 93.75 101 GLN A O 1
ATOM 831 N N . LEU A 1 102 ? -11.901 10.504 -15.049 1.00 93.12 102 LEU A N 1
ATOM 832 C CA . LEU A 1 102 ? -11.648 9.067 -14.955 1.00 93.12 102 LEU A CA 1
ATOM 833 C C . LEU A 1 102 ? -10.607 8.588 -15.975 1.00 93.12 102 LEU A C 1
ATOM 835 O O . LEU A 1 102 ? -9.852 7.671 -15.659 1.00 93.12 102 LEU A O 1
ATOM 839 N N . ASP A 1 103 ? -10.533 9.217 -17.147 1.00 93.81 103 ASP A N 1
ATOM 840 C CA . ASP A 1 103 ? -9.507 8.948 -18.159 1.00 93.81 103 ASP A CA 1
ATOM 841 C C . ASP A 1 103 ? -8.107 9.346 -17.658 1.00 93.81 103 ASP A C 1
ATOM 843 O O . ASP A 1 103 ? -7.184 8.531 -17.656 1.00 93.81 103 ASP A O 1
ATOM 847 N N . TYR A 1 104 ? -7.972 10.538 -17.064 1.00 94.69 104 TYR A N 1
ATOM 848 C CA . TYR A 1 104 ? -6.734 10.951 -16.391 1.00 94.69 104 TYR A CA 1
ATOM 849 C C . TYR A 1 104 ? -6.314 9.983 -15.276 1.00 94.69 104 TYR A C 1
ATOM 851 O O . TYR A 1 104 ? -5.145 9.599 -15.187 1.00 94.69 104 TYR A O 1
ATOM 859 N N . VAL A 1 105 ? -7.261 9.534 -14.445 1.00 94.81 105 VAL A N 1
ATOM 860 C CA . VAL A 1 105 ? -6.996 8.511 -13.420 1.00 94.81 105 VAL A CA 1
ATOM 861 C C . VAL A 1 105 ? -6.524 7.200 -14.057 1.00 94.81 105 VAL A C 1
ATOM 863 O O . VAL A 1 105 ? -5.615 6.557 -13.528 1.00 94.81 105 VAL A O 1
ATOM 866 N N . ALA A 1 106 ? -7.123 6.779 -15.174 1.00 94.44 106 ALA A N 1
ATOM 867 C CA . ALA A 1 106 ? -6.729 5.560 -15.874 1.00 94.44 106 ALA A CA 1
ATOM 868 C C . ALA A 1 106 ? -5.285 5.649 -16.389 1.00 94.44 106 ALA A C 1
ATOM 870 O O . ALA A 1 106 ? -4.519 4.702 -16.199 1.00 94.44 106 ALA A O 1
ATOM 871 N N . HIS A 1 107 ? -4.879 6.799 -16.933 1.00 94.88 107 HIS A N 1
ATOM 872 C CA . HIS A 1 107 ? -3.494 7.052 -17.332 1.00 94.88 107 HIS A CA 1
ATOM 873 C C . HIS A 1 107 ? -2.523 7.028 -16.146 1.00 94.88 107 HIS A C 1
ATOM 875 O O . HIS A 1 107 ? -1.490 6.360 -16.214 1.00 94.88 107 HIS A O 1
ATOM 881 N N . VAL A 1 108 ? -2.871 7.665 -15.023 1.00 96.50 108 VAL A N 1
ATOM 882 C CA . VAL A 1 108 ? -2.052 7.619 -13.798 1.00 96.50 108 VAL A CA 1
ATOM 883 C C . VAL A 1 108 ? -1.881 6.178 -13.301 1.00 96.50 108 VAL A C 1
ATOM 885 O O . VAL A 1 108 ? -0.764 5.755 -12.995 1.00 96.50 108 VAL A O 1
ATOM 888 N N . LYS A 1 109 ? -2.960 5.385 -13.270 1.00 95.19 109 LYS A N 1
ATOM 889 C CA . LYS A 1 109 ? -2.896 3.964 -12.891 1.00 95.19 109 LYS A CA 1
ATOM 890 C C . LYS A 1 109 ? -2.062 3.139 -13.879 1.00 95.19 109 LYS A C 1
ATOM 892 O O . LYS A 1 109 ? -1.271 2.315 -13.429 1.00 95.19 109 LYS A O 1
ATOM 897 N N . SER A 1 110 ? -2.185 3.385 -15.187 1.00 95.31 110 SER A N 1
ATOM 898 C CA . SER A 1 110 ? -1.382 2.727 -16.235 1.00 95.31 110 SER A CA 1
ATOM 899 C C . SER A 1 110 ? 0.120 2.916 -16.003 1.00 95.31 110 SER A C 1
ATOM 901 O O . SER A 1 110 ? 0.876 1.942 -16.012 1.00 95.31 110 SER A O 1
ATOM 903 N N . LEU A 1 111 ? 0.548 4.148 -15.697 1.00 96.00 111 LEU A N 1
ATOM 904 C CA . LEU A 1 111 ? 1.946 4.451 -15.379 1.00 96.00 111 LEU A CA 1
ATOM 905 C C . LEU A 1 111 ? 2.424 3.689 -14.135 1.00 96.00 111 LEU A C 1
ATOM 907 O O . LEU A 1 111 ? 3.497 3.086 -14.167 1.00 96.00 111 LEU A O 1
ATOM 911 N N . TYR A 1 112 ? 1.617 3.637 -13.068 1.00 96.19 112 TYR A N 1
ATOM 912 C CA . TYR A 1 112 ? 1.958 2.846 -11.881 1.00 96.19 112 TYR A CA 1
ATOM 913 C C . TYR A 1 112 ? 2.055 1.347 -12.172 1.00 96.19 112 TYR A C 1
ATOM 915 O O . TYR A 1 112 ? 2.992 0.705 -11.697 1.00 96.19 112 TYR A O 1
ATOM 923 N N . TYR A 1 113 ? 1.150 0.785 -12.976 1.00 95.31 113 TYR A N 1
ATOM 924 C CA . TYR A 1 113 ? 1.231 -0.620 -13.379 1.00 95.31 113 TYR A CA 1
ATOM 925 C C . TYR A 1 113 ? 2.528 -0.914 -14.132 1.00 95.31 113 TYR A C 1
ATOM 927 O O . TYR A 1 113 ? 3.221 -1.869 -13.792 1.00 95.31 113 TYR A O 1
ATOM 935 N N . LEU A 1 114 ? 2.904 -0.076 -15.100 1.00 93.31 114 LEU A N 1
ATOM 936 C CA . LEU A 1 114 ? 4.146 -0.246 -15.858 1.00 93.31 114 LEU A CA 1
ATOM 937 C C . LEU A 1 114 ? 5.395 -0.169 -14.972 1.00 93.31 114 LEU A C 1
ATOM 939 O O . LEU A 1 114 ? 6.299 -0.993 -15.127 1.00 93.31 114 LEU A O 1
ATOM 943 N N . MET A 1 115 ? 5.432 0.762 -14.014 1.00 94.69 115 MET A N 1
ATOM 944 C CA . MET A 1 115 ? 6.520 0.844 -13.032 1.00 94.69 115 MET A CA 1
ATOM 945 C C . MET A 1 115 ? 6.606 -0.422 -12.177 1.00 94.69 115 MET A C 1
ATOM 947 O O . MET A 1 115 ? 7.691 -0.980 -12.026 1.00 94.69 115 MET A O 1
ATOM 951 N N . ILE A 1 116 ? 5.469 -0.908 -11.663 1.00 95.00 116 ILE A N 1
ATOM 952 C CA . ILE A 1 116 ? 5.413 -2.146 -10.873 1.00 95.00 116 ILE A CA 1
ATOM 953 C C . ILE A 1 116 ? 5.927 -3.329 -11.696 1.00 95.00 116 ILE A C 1
ATOM 955 O O . ILE A 1 116 ? 6.757 -4.085 -11.209 1.00 95.00 116 ILE A O 1
ATOM 959 N N . MET A 1 117 ? 5.497 -3.470 -12.953 1.00 92.12 117 MET A N 1
ATOM 960 C CA . MET A 1 117 ? 5.971 -4.543 -13.837 1.00 92.12 117 MET A CA 1
ATOM 961 C C . MET A 1 117 ? 7.485 -4.468 -14.084 1.00 92.12 117 MET A C 1
ATOM 963 O O . MET A 1 117 ? 8.147 -5.500 -14.178 1.00 92.12 117 MET A O 1
ATOM 967 N N . GLY A 1 118 ? 8.036 -3.255 -14.196 1.00 90.62 118 GLY A N 1
ATOM 968 C CA . GLY A 1 118 ? 9.472 -3.027 -14.349 1.00 90.62 118 GLY A CA 1
ATOM 969 C C . GLY A 1 118 ? 10.282 -3.544 -13.159 1.00 90.62 118 GLY A C 1
ATOM 970 O O . GLY A 1 118 ? 11.228 -4.313 -13.346 1.00 90.62 118 GLY A O 1
ATOM 971 N N . TYR A 1 119 ? 9.879 -3.173 -11.941 1.00 92.81 119 TYR A N 1
ATOM 972 C CA . TYR A 1 119 ? 10.536 -3.626 -10.712 1.00 92.81 119 TYR A CA 1
ATOM 973 C C . TYR A 1 119 ? 10.267 -5.104 -10.396 1.00 92.81 119 TYR A C 1
ATOM 975 O O . TYR A 1 119 ? 11.187 -5.797 -9.970 1.00 92.81 119 TYR A O 1
ATOM 983 N N . ASP A 1 120 ? 9.067 -5.622 -10.674 1.00 91.38 120 ASP A N 1
ATOM 984 C CA . ASP A 1 120 ? 8.726 -7.046 -10.523 1.00 91.38 120 ASP A CA 1
ATOM 985 C C . ASP A 1 120 ? 9.684 -7.944 -11.318 1.00 91.38 120 ASP A C 1
ATOM 987 O O . ASP A 1 120 ? 10.173 -8.950 -10.807 1.00 91.38 120 ASP A O 1
ATOM 991 N N . GLY A 1 121 ? 10.047 -7.539 -12.540 1.00 88.25 121 GLY A N 1
ATOM 992 C CA . GLY A 1 121 ? 11.046 -8.257 -13.331 1.00 88.25 121 GLY A CA 1
ATOM 993 C C . GLY A 1 121 ? 12.420 -8.335 -12.649 1.00 88.25 121 GLY A C 1
ATOM 994 O O . GLY A 1 121 ? 13.076 -9.372 -12.729 1.00 88.25 121 GLY A O 1
ATOM 995 N N . VAL A 1 122 ? 12.851 -7.263 -11.971 1.00 90.19 122 VAL A N 1
ATOM 996 C CA . VAL A 1 122 ? 14.109 -7.234 -11.194 1.00 90.19 122 VAL A CA 1
ATOM 997 C C . VAL A 1 122 ? 14.003 -8.156 -9.981 1.00 90.19 122 VAL A C 1
ATOM 999 O O . VAL A 1 122 ? 14.890 -8.973 -9.751 1.00 90.19 122 VAL A O 1
ATOM 1002 N N . ILE A 1 123 ? 12.891 -8.079 -9.245 1.00 91.12 123 ILE A N 1
ATOM 1003 C CA . ILE A 1 123 ? 12.624 -8.912 -8.066 1.00 91.12 123 ILE A CA 1
ATOM 1004 C C . ILE A 1 123 ? 12.674 -10.396 -8.432 1.00 91.12 123 ILE A C 1
ATOM 1006 O O . ILE A 1 123 ? 13.369 -11.169 -7.773 1.00 91.12 123 ILE A O 1
ATOM 1010 N N . LYS A 1 124 ? 11.990 -10.803 -9.505 1.00 88.94 124 LYS A N 1
ATOM 1011 C CA . LYS A 1 124 ? 11.965 -12.198 -9.965 1.00 88.94 124 LYS A CA 1
ATOM 1012 C C . LYS A 1 124 ? 13.355 -12.715 -10.366 1.00 88.94 124 LYS A C 1
ATOM 1014 O O . LYS A 1 124 ? 13.689 -13.853 -10.055 1.00 88.94 124 LYS A O 1
ATOM 1019 N N . ARG A 1 125 ? 14.192 -11.891 -11.012 1.00 86.94 125 ARG A N 1
ATOM 1020 C CA . ARG A 1 125 ? 15.570 -12.281 -11.381 1.00 86.94 125 ARG A CA 1
ATOM 1021 C C . ARG A 1 125 ? 16.492 -12.399 -10.170 1.00 86.94 125 ARG A C 1
ATOM 1023 O O . ARG A 1 125 ? 17.180 -13.406 -10.033 1.00 86.94 125 ARG A O 1
ATOM 1030 N N . GLU A 1 126 ? 16.477 -11.411 -9.279 1.00 85.81 126 GLU A N 1
ATOM 1031 C CA . GLU A 1 126 ? 17.296 -11.415 -8.059 1.00 85.81 126 GLU A CA 1
ATOM 1032 C C . GLU A 1 126 ? 16.907 -12.566 -7.120 1.00 85.81 126 GLU A C 1
ATOM 1034 O O . GLU A 1 126 ? 17.768 -13.238 -6.558 1.00 85.81 126 GLU A O 1
ATOM 1039 N N . THR A 1 127 ? 15.610 -12.846 -6.973 1.00 85.81 127 THR A N 1
ATOM 1040 C CA . THR A 1 127 ? 15.133 -13.967 -6.147 1.00 85.81 127 THR A CA 1
ATOM 1041 C C . THR A 1 127 ? 15.515 -15.324 -6.725 1.00 85.81 127 THR A C 1
ATOM 1043 O O . THR A 1 127 ? 15.958 -16.182 -5.962 1.00 85.81 127 THR A O 1
ATOM 1046 N N . ALA A 1 128 ? 15.412 -15.513 -8.045 1.00 84.12 128 ALA A N 1
ATOM 1047 C CA . ALA A 1 128 ? 15.881 -16.727 -8.714 1.00 84.12 128 ALA A CA 1
ATOM 1048 C C . ALA A 1 128 ? 17.395 -16.922 -8.529 1.00 84.12 128 ALA A C 1
ATOM 1050 O O . ALA A 1 128 ? 17.835 -17.998 -8.130 1.00 84.12 128 ALA A O 1
ATOM 1051 N N . PHE A 1 129 ? 18.185 -15.857 -8.705 1.00 80.06 129 PHE A N 1
ATOM 1052 C CA . PHE A 1 129 ? 19.632 -15.890 -8.481 1.00 80.06 129 PHE A CA 1
ATOM 1053 C C . PHE A 1 129 ? 20.000 -16.272 -7.038 1.00 80.06 129 PHE A C 1
ATOM 1055 O O . PHE A 1 129 ? 20.949 -17.021 -6.807 1.00 80.06 129 PHE A O 1
ATOM 1062 N N . LEU A 1 130 ? 19.253 -15.785 -6.044 1.00 75.88 130 LEU A N 1
ATOM 1063 C CA . LEU A 1 130 ? 19.470 -16.149 -4.641 1.00 75.88 130 LEU A CA 1
ATOM 1064 C C . LEU A 1 130 ? 19.019 -17.584 -4.323 1.00 75.88 130 LEU A C 1
ATOM 1066 O O . LEU A 1 130 ? 19.631 -18.227 -3.470 1.00 75.88 130 LEU A O 1
ATOM 1070 N N . ALA A 1 131 ? 17.974 -18.085 -4.989 1.00 74.81 131 ALA A N 1
ATOM 1071 C CA . ALA A 1 131 ? 17.459 -19.440 -4.800 1.00 74.81 131 ALA A CA 1
ATOM 1072 C C . ALA A 1 131 ? 18.414 -20.514 -5.349 1.00 74.81 131 ALA A C 1
ATOM 1074 O O . ALA A 1 131 ? 18.654 -21.505 -4.663 1.00 74.81 131 ALA A O 1
ATOM 1075 N N . ASP A 1 132 ? 19.019 -20.291 -6.520 1.00 65.75 132 ASP A N 1
ATOM 1076 C CA . ASP A 1 132 ? 19.980 -21.225 -7.138 1.00 65.75 132 ASP A CA 1
ATOM 1077 C C . ASP A 1 132 ? 21.254 -21.422 -6.298 1.00 65.75 132 ASP A C 1
ATOM 1079 O O . ASP A 1 132 ? 21.936 -22.442 -6.399 1.00 65.75 132 ASP A O 1
ATOM 1083 N N . ASN A 1 133 ? 21.568 -20.458 -5.432 1.00 59.97 133 ASN A N 1
ATOM 1084 C CA . ASN A 1 133 ? 22.770 -20.454 -4.607 1.00 59.97 133 ASN A CA 1
ATOM 1085 C C . ASN A 1 133 ? 22.556 -21.013 -3.183 1.00 59.97 133 ASN A C 1
ATOM 1087 O O . ASN A 1 133 ? 23.468 -20.902 -2.361 1.00 59.97 133 ASN A O 1
ATOM 1091 N N . GLN A 1 134 ? 21.380 -21.570 -2.840 1.00 58.97 134 GLN A N 1
ATOM 1092 C CA . GLN A 1 134 ? 21.044 -21.934 -1.450 1.00 58.97 134 GLN A CA 1
ATOM 1093 C C . GLN A 1 134 ? 20.275 -23.267 -1.296 1.00 58.97 134 GLN A C 1
ATOM 1095 O O . GLN A 1 134 ? 19.400 -23.579 -2.102 1.00 58.97 134 GLN A O 1
ATOM 1100 N N . PRO A 1 135 ? 20.529 -24.051 -0.223 1.00 51.09 135 PRO A N 1
ATOM 1101 C CA . PRO A 1 135 ? 19.733 -25.231 0.107 1.00 51.09 135 PRO A CA 1
ATOM 1102 C C . PRO A 1 135 ? 18.370 -24.868 0.730 1.00 51.09 135 PRO A C 1
ATOM 1104 O O . PRO A 1 135 ? 18.185 -23.803 1.321 1.00 51.09 135 PRO A O 1
ATOM 1107 N N . SER A 1 136 ? 17.415 -25.794 0.594 1.00 50.31 136 SER A N 1
ATOM 1108 C CA . SER A 1 136 ? 15.987 -25.658 0.931 1.00 50.31 136 SER A CA 1
ATOM 1109 C C . SER A 1 136 ? 15.691 -25.028 2.307 1.00 50.31 136 SER A C 1
ATOM 1111 O O . SER A 1 136 ? 16.355 -25.369 3.289 1.00 50.31 136 SER A O 1
ATOM 1113 N N . PRO A 1 137 ? 14.646 -24.189 2.432 1.00 50.28 137 PRO A N 1
ATOM 1114 C CA . PRO A 1 137 ? 14.378 -23.442 3.659 1.00 50.28 137 PRO A CA 1
ATOM 1115 C C . PRO A 1 137 ? 13.733 -24.308 4.768 1.00 50.28 137 PRO A C 1
ATOM 1117 O O . PRO A 1 137 ? 12.800 -25.068 4.519 1.00 50.28 137 PRO A O 1
ATOM 1120 N N . SER A 1 138 ? 14.195 -24.153 6.018 1.00 49.84 138 SER A N 1
ATOM 1121 C CA . SER A 1 138 ? 13.741 -24.887 7.224 1.00 49.84 138 SER A CA 1
ATOM 1122 C C . SER A 1 138 ? 12.258 -24.677 7.560 1.00 49.84 138 SER A C 1
ATOM 1124 O O . SER A 1 138 ? 11.708 -23.641 7.249 1.00 49.84 138 SER A O 1
ATOM 1126 N N . THR A 1 139 ? 11.563 -25.600 8.215 1.00 51.78 139 THR A N 1
ATOM 1127 C CA . THR A 1 139 ? 10.083 -25.618 8.296 1.00 51.78 139 THR A CA 1
ATOM 1128 C C . THR A 1 139 ? 9.403 -24.593 9.227 1.00 51.78 139 THR A C 1
ATOM 1130 O O . THR A 1 139 ? 8.182 -24.490 9.179 1.00 51.78 139 THR A O 1
ATOM 1133 N N . HIS A 1 140 ? 10.128 -23.814 10.044 1.00 51.00 140 HIS A N 1
ATOM 1134 C CA . HIS A 1 140 ? 9.521 -22.903 11.036 1.00 51.00 140 HIS A CA 1
ATOM 1135 C C . HIS A 1 140 ? 9.929 -21.429 10.850 1.00 51.00 140 HIS A C 1
ATOM 1137 O O . HIS A 1 140 ? 11.118 -21.105 10.855 1.00 51.00 140 HIS A O 1
ATOM 1143 N N . LEU A 1 141 ? 8.939 -20.526 10.733 1.00 53.00 141 LEU A N 1
ATOM 1144 C CA . LEU A 1 141 ? 9.139 -19.091 10.460 1.00 53.00 141 LEU A CA 1
ATOM 1145 C C . LEU A 1 141 ? 10.027 -18.389 11.486 1.00 53.00 141 LEU A C 1
ATOM 1147 O O . LEU A 1 141 ? 10.969 -17.713 11.086 1.00 53.00 141 LEU A O 1
ATOM 1151 N N . TRP A 1 142 ? 9.775 -18.564 12.788 1.00 53.72 142 TRP A N 1
ATOM 1152 C CA . TRP A 1 142 ? 10.544 -17.873 13.832 1.00 53.72 142 TRP A CA 1
ATOM 1153 C C . TRP A 1 142 ? 12.046 -18.190 13.741 1.00 53.72 142 TRP A C 1
ATOM 1155 O O . TRP A 1 142 ? 12.873 -17.292 13.855 1.00 53.72 142 TRP A O 1
ATOM 1165 N N . GLN A 1 143 ? 12.418 -19.430 13.407 1.00 51.44 143 GLN A N 1
ATOM 1166 C CA . GLN A 1 143 ? 13.820 -19.789 13.172 1.00 51.44 143 GLN A CA 1
ATOM 1167 C C . GLN A 1 143 ? 14.377 -19.122 11.905 1.00 51.44 143 GLN A C 1
ATOM 1169 O O . GLN A 1 143 ? 15.510 -18.655 11.917 1.00 51.44 143 GLN A O 1
ATOM 1174 N N . ARG A 1 144 ? 13.592 -18.968 10.831 1.00 53.72 144 ARG A N 1
ATOM 1175 C CA . ARG A 1 144 ? 14.039 -18.269 9.607 1.00 53.72 144 ARG A CA 1
ATOM 1176 C C . ARG A 1 144 ? 14.343 -16.781 9.839 1.00 53.72 144 ARG A C 1
ATOM 1178 O O . ARG A 1 144 ? 15.287 -16.263 9.237 1.00 53.72 144 ARG A O 1
ATOM 1185 N N . TYR A 1 145 ? 13.603 -16.110 10.725 1.00 52.25 145 TYR A N 1
ATOM 1186 C CA . TYR A 1 145 ? 13.874 -14.712 11.086 1.00 52.25 145 TYR A CA 1
ATOM 1187 C C . TYR A 1 145 ? 15.215 -14.555 11.816 1.00 52.25 145 TYR A C 1
ATOM 1189 O O . TYR A 1 145 ? 15.959 -13.627 11.511 1.00 52.25 145 TYR A O 1
ATOM 1197 N N . PHE A 1 146 ? 15.593 -15.506 12.679 1.00 50.38 146 PHE A N 1
ATOM 1198 C CA . PHE A 1 146 ? 16.761 -15.364 13.561 1.00 50.38 146 PHE A CA 1
ATOM 1199 C C . PHE A 1 146 ? 18.008 -16.173 13.154 1.00 50.38 146 PHE A C 1
ATOM 1201 O O . PHE A 1 146 ? 19.116 -15.749 13.467 1.00 50.38 146 PHE A O 1
ATOM 1208 N N . THR A 1 147 ? 17.909 -17.243 12.353 1.00 41.94 147 THR A N 1
ATOM 1209 C CA . THR A 1 147 ? 19.064 -18.109 12.019 1.00 41.94 147 THR A CA 1
ATOM 1210 C C . THR A 1 147 ? 19.364 -18.202 10.513 1.00 41.94 147 THR A C 1
ATOM 1212 O O . THR A 1 147 ? 18.744 -18.999 9.816 1.00 41.94 147 THR A O 1
ATOM 1215 N N . ASN A 1 148 ? 20.294 -17.377 10.015 1.00 47.56 148 ASN A N 1
ATOM 1216 C CA . ASN A 1 148 ? 21.355 -17.677 9.029 1.00 47.56 148 ASN A CA 1
ATOM 1217 C C . ASN A 1 148 ? 22.025 -16.368 8.579 1.00 47.56 148 ASN A C 1
ATOM 1219 O O . ASN A 1 148 ? 21.342 -15.365 8.383 1.00 47.56 148 ASN A O 1
ATOM 1223 N N . ASP A 1 149 ? 23.336 -16.389 8.362 1.00 46.50 149 ASP A N 1
ATOM 1224 C CA . ASP A 1 149 ? 24.135 -15.248 7.893 1.00 46.50 149 ASP A CA 1
ATOM 1225 C C . ASP A 1 149 ? 23.916 -15.029 6.376 1.00 46.50 149 ASP A C 1
ATOM 1227 O O . ASP A 1 149 ? 24.761 -15.336 5.538 1.00 46.50 149 ASP A O 1
ATOM 1231 N N . LYS A 1 150 ? 22.696 -14.632 5.983 1.00 57.84 150 LYS A N 1
ATOM 1232 C CA . LYS A 1 150 ? 22.348 -14.357 4.579 1.00 57.84 150 LYS A CA 1
ATOM 1233 C C . LYS A 1 150 ? 22.845 -12.965 4.194 1.00 57.84 150 LYS A C 1
ATOM 1235 O O . LYS A 1 150 ? 22.431 -11.981 4.802 1.00 57.84 150 LYS A O 1
ATOM 1240 N N . SER A 1 151 ? 23.649 -12.864 3.136 1.00 57.59 151 SER A N 1
ATOM 1241 C CA . SER A 1 151 ? 23.971 -11.578 2.513 1.00 57.59 151 SER A CA 1
ATOM 1242 C C . SER A 1 151 ? 22.713 -10.995 1.862 1.00 57.59 151 SER A C 1
ATOM 1244 O O . SER A 1 151 ? 22.233 -11.509 0.851 1.00 57.59 151 SER A O 1
ATOM 1246 N N . SER A 1 152 ? 22.158 -9.937 2.443 1.00 67.44 152 SER A N 1
ATOM 1247 C CA . SER A 1 152 ? 20.965 -9.276 1.920 1.00 67.44 152 SER A CA 1
ATOM 1248 C C . SER A 1 152 ? 21.282 -8.468 0.653 1.00 67.44 152 SER A C 1
ATOM 1250 O O . SER A 1 152 ? 22.155 -7.598 0.675 1.00 67.44 152 SER A O 1
ATOM 1252 N N . SER A 1 153 ? 20.570 -8.722 -0.452 1.00 83.69 153 SER A N 1
ATOM 1253 C CA . SER A 1 153 ? 20.734 -7.961 -1.703 1.00 83.69 153 SER A CA 1
ATOM 1254 C C . SER A 1 153 ? 20.107 -6.568 -1.575 1.00 83.69 153 SER A C 1
ATOM 1256 O O . SER A 1 153 ? 18.890 -6.430 -1.426 1.00 83.69 153 SER A O 1
ATOM 1258 N N . ILE A 1 154 ? 20.933 -5.521 -1.676 1.00 87.25 154 ILE A N 1
ATOM 1259 C CA . ILE A 1 154 ? 20.465 -4.126 -1.716 1.00 87.25 154 ILE A CA 1
ATOM 1260 C C . ILE A 1 154 ? 19.605 -3.853 -2.958 1.00 87.25 154 ILE A C 1
ATOM 1262 O O . ILE A 1 154 ? 18.631 -3.110 -2.890 1.00 87.25 154 ILE A O 1
ATOM 1266 N N . THR A 1 155 ? 19.917 -4.503 -4.082 1.00 88.75 155 THR A N 1
ATOM 1267 C CA . THR A 1 155 ? 19.153 -4.413 -5.334 1.00 88.75 155 THR A CA 1
ATOM 1268 C C . THR A 1 155 ? 17.734 -4.945 -5.135 1.00 88.75 155 THR A C 1
ATOM 1270 O O . THR A 1 155 ? 16.771 -4.275 -5.513 1.00 88.75 155 THR A O 1
ATOM 1273 N N . LEU A 1 156 ? 17.592 -6.093 -4.461 1.00 91.00 156 LEU A N 1
ATOM 1274 C CA . LEU A 1 156 ? 16.289 -6.652 -4.100 1.00 91.00 156 LEU A CA 1
ATOM 1275 C C . LEU A 1 156 ? 15.520 -5.733 -3.141 1.00 91.00 156 LEU A C 1
ATOM 1277 O O . LEU A 1 156 ? 14.315 -5.546 -3.317 1.00 91.00 156 LEU A O 1
ATOM 1281 N N . ALA A 1 157 ? 16.199 -5.141 -2.154 1.00 91.75 157 ALA A N 1
ATOM 1282 C CA . ALA A 1 157 ? 15.584 -4.210 -1.209 1.00 91.75 157 ALA A CA 1
ATOM 1283 C C . ALA A 1 157 ? 15.028 -2.962 -1.917 1.00 91.75 157 ALA A C 1
ATOM 1285 O O . ALA A 1 157 ? 13.853 -2.641 -1.755 1.00 91.75 157 ALA A O 1
ATOM 1286 N N . ILE A 1 158 ? 15.829 -2.324 -2.778 1.00 91.62 158 ILE A N 1
ATOM 1287 C CA . ILE A 1 158 ? 15.430 -1.156 -3.581 1.00 91.62 158 ILE A CA 1
ATOM 1288 C C . ILE A 1 158 ? 14.227 -1.488 -4.470 1.00 91.62 158 ILE A C 1
ATOM 1290 O O . ILE A 1 158 ? 13.238 -0.755 -4.466 1.00 91.62 158 ILE A O 1
ATOM 1294 N N . ALA A 1 159 ? 14.281 -2.598 -5.214 1.00 93.69 159 ALA A N 1
ATOM 1295 C CA . ALA A 1 159 ? 13.198 -2.980 -6.118 1.00 93.69 159 ALA A CA 1
ATOM 1296 C C . ALA A 1 159 ? 11.903 -3.309 -5.354 1.00 93.69 159 ALA A C 1
ATOM 1298 O O . ALA A 1 159 ? 10.821 -2.869 -5.750 1.00 93.69 159 ALA A O 1
ATOM 1299 N N . THR A 1 160 ? 12.006 -4.023 -4.228 1.00 94.88 160 THR A N 1
ATOM 1300 C CA . THR A 1 160 ? 10.853 -4.359 -3.376 1.00 94.88 160 THR A CA 1
ATOM 1301 C C . THR A 1 160 ? 10.236 -3.106 -2.761 1.00 94.88 160 THR A C 1
ATOM 1303 O O . THR A 1 160 ? 9.021 -2.924 -2.834 1.00 94.88 160 THR A O 1
ATOM 1306 N N . TYR A 1 161 ? 11.065 -2.209 -2.221 1.00 95.25 161 TYR A N 1
ATOM 1307 C CA . TYR A 1 161 ? 10.624 -0.933 -1.666 1.00 95.25 161 TYR A CA 1
ATOM 1308 C C . TYR A 1 161 ? 9.886 -0.091 -2.713 1.00 95.25 161 TYR A C 1
ATOM 1310 O O . TYR A 1 161 ? 8.751 0.325 -2.483 1.00 95.25 161 TYR A O 1
ATOM 1318 N N . GLN A 1 162 ? 10.485 0.111 -3.893 1.00 94.00 162 GLN A N 1
ATOM 1319 C CA . GLN A 1 162 ? 9.867 0.905 -4.959 1.00 94.00 162 GLN A CA 1
ATOM 1320 C C . GLN A 1 162 ? 8.548 0.292 -5.433 1.00 94.00 162 GLN A C 1
ATOM 1322 O O . GLN A 1 162 ? 7.571 1.008 -5.655 1.00 94.00 162 GLN A O 1
ATOM 1327 N N . THR A 1 163 ? 8.481 -1.037 -5.522 1.00 95.56 163 THR A N 1
ATOM 1328 C CA . THR A 1 163 ? 7.248 -1.741 -5.888 1.00 95.56 163 THR A CA 1
ATOM 1329 C C . THR A 1 163 ? 6.139 -1.510 -4.860 1.00 95.56 163 THR A C 1
ATOM 1331 O O . THR A 1 163 ? 5.022 -1.142 -5.229 1.00 95.56 163 THR A O 1
ATOM 1334 N N . LEU A 1 164 ? 6.440 -1.659 -3.565 1.00 96.31 164 LEU A N 1
ATOM 1335 C CA . LEU A 1 164 ? 5.490 -1.375 -2.484 1.00 96.31 164 LEU A CA 1
ATOM 1336 C C . LEU A 1 164 ? 5.062 0.098 -2.465 1.00 96.31 164 LEU A C 1
ATOM 1338 O O . LEU A 1 164 ? 3.893 0.394 -2.215 1.00 96.31 164 LEU A O 1
ATOM 1342 N N . LEU A 1 165 ? 5.968 1.020 -2.798 1.00 95.12 165 LEU A N 1
ATOM 1343 C CA . LEU A 1 165 ? 5.665 2.446 -2.875 1.00 95.12 165 LEU A CA 1
ATOM 1344 C C . LEU A 1 165 ? 4.684 2.737 -4.017 1.00 95.12 165 LEU A C 1
ATOM 1346 O O . LEU A 1 165 ? 3.742 3.513 -3.843 1.00 95.12 165 LEU A O 1
ATOM 1350 N N . MET A 1 166 ? 4.850 2.091 -5.176 1.00 95.56 166 MET A N 1
ATOM 1351 C CA . MET A 1 166 ? 3.880 2.203 -6.270 1.00 95.56 166 MET A CA 1
ATOM 1352 C C . MET A 1 166 ? 2.526 1.594 -5.895 1.00 95.56 166 MET A C 1
ATOM 1354 O O . MET A 1 166 ? 1.495 2.200 -6.188 1.00 95.56 166 MET A O 1
ATOM 1358 N N . TYR A 1 167 ? 2.499 0.464 -5.179 1.00 96.31 167 TYR A N 1
ATOM 1359 C CA . TYR A 1 167 ? 1.249 -0.082 -4.643 1.00 96.31 167 TYR A CA 1
ATOM 1360 C C . TYR A 1 167 ? 0.564 0.878 -3.667 1.00 96.31 167 TYR A C 1
ATOM 1362 O O . TYR A 1 167 ? -0.649 1.066 -3.752 1.00 96.31 167 TYR A O 1
ATOM 1370 N N . GLN A 1 168 ? 1.317 1.550 -2.793 1.00 95.38 168 GLN A N 1
ATOM 1371 C CA . GLN A 1 168 ? 0.766 2.566 -1.895 1.00 95.38 168 GLN A CA 1
ATOM 1372 C C . GLN A 1 168 ? 0.115 3.707 -2.681 1.00 95.38 168 GLN A C 1
ATOM 1374 O O . GLN A 1 168 ? -1.027 4.079 -2.406 1.00 95.38 168 GLN A O 1
ATOM 1379 N N . LYS A 1 169 ? 0.817 4.237 -3.689 1.00 94.69 169 LYS A N 1
ATOM 1380 C CA . LYS A 1 169 ? 0.284 5.285 -4.569 1.00 94.69 169 LYS A CA 1
ATOM 1381 C C . LYS A 1 169 ? -0.988 4.818 -5.288 1.00 94.69 169 LYS A C 1
ATOM 1383 O O . LYS A 1 169 ? -1.944 5.586 -5.370 1.00 94.69 169 LYS A O 1
A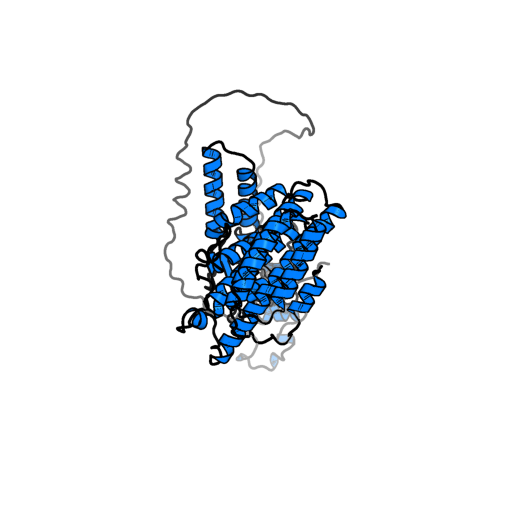TOM 1388 N N . LEU A 1 170 ? -1.035 3.564 -5.735 1.00 95.31 170 LEU A N 1
ATOM 1389 C CA . LEU A 1 170 ? -2.207 2.983 -6.386 1.00 95.31 170 LEU A CA 1
ATOM 1390 C C . LEU A 1 170 ? -3.412 2.857 -5.438 1.00 95.31 170 LEU A C 1
ATOM 1392 O O . LEU A 1 170 ? -4.525 3.211 -5.826 1.00 95.31 170 LEU A O 1
ATOM 1396 N N . LEU A 1 171 ? -3.201 2.423 -4.189 1.00 95.31 171 LEU A N 1
ATOM 1397 C CA . LEU A 1 171 ? -4.263 2.378 -3.176 1.00 95.31 171 LEU A CA 1
ATOM 1398 C C . LEU A 1 171 ? -4.856 3.770 -2.924 1.00 95.31 171 LEU A C 1
ATOM 1400 O O . LEU A 1 171 ? -6.071 3.909 -2.786 1.00 95.31 171 LEU A O 1
ATOM 1404 N N . PHE A 1 172 ? -4.027 4.820 -2.918 1.00 94.19 172 PHE A N 1
ATOM 1405 C CA . PHE A 1 172 ? -4.518 6.197 -2.829 1.00 94.19 172 PHE A CA 1
ATOM 1406 C C . PHE A 1 172 ? -5.344 6.615 -4.049 1.00 94.19 172 PHE A C 1
ATOM 1408 O O . PHE A 1 172 ? -6.386 7.243 -3.862 1.00 94.19 172 PHE A O 1
ATOM 1415 N N . GLU A 1 173 ? -4.956 6.235 -5.270 1.00 94.62 173 GLU A N 1
ATOM 1416 C CA . GLU A 1 173 ? -5.780 6.492 -6.463 1.00 94.62 173 GLU A CA 1
ATOM 1417 C C . GLU A 1 173 ? -7.140 5.797 -6.390 1.00 94.62 173 GLU A C 1
ATOM 1419 O O . GLU A 1 173 ? -8.172 6.387 -6.715 1.00 94.62 173 GLU A O 1
ATOM 1424 N N . GLU A 1 174 ? -7.173 4.546 -5.930 1.00 93.06 174 GLU A N 1
ATOM 1425 C CA . GLU A 1 174 ? -8.430 3.831 -5.705 1.00 93.06 174 GLU A CA 1
ATOM 1426 C C . GLU A 1 174 ? -9.277 4.515 -4.625 1.00 93.06 174 GLU A C 1
ATOM 1428 O O . GLU A 1 174 ? -10.488 4.668 -4.807 1.00 93.06 174 GLU A O 1
ATOM 1433 N N . ALA A 1 175 ? -8.655 5.009 -3.550 1.00 93.94 175 ALA A N 1
ATOM 1434 C CA . ALA A 1 175 ? -9.352 5.734 -2.494 1.00 93.94 175 ALA A CA 1
ATOM 1435 C C . ALA A 1 175 ? -9.945 7.066 -2.991 1.00 93.94 175 ALA A C 1
ATOM 1437 O O . ALA A 1 175 ? -11.095 7.368 -2.672 1.00 93.94 175 ALA A O 1
ATOM 1438 N N . LEU A 1 176 ? -9.210 7.836 -3.806 1.00 93.19 176 LEU A N 1
ATOM 1439 C CA . LEU A 1 176 ? -9.692 9.086 -4.421 1.00 93.19 176 LEU A CA 1
ATOM 1440 C C . LEU A 1 176 ? -10.899 8.860 -5.343 1.00 93.19 176 LEU A C 1
ATOM 1442 O O . LEU A 1 176 ? -11.759 9.739 -5.471 1.00 93.19 176 LEU A O 1
ATOM 1446 N N . CYS A 1 177 ? -10.973 7.670 -5.942 1.00 91.56 177 CYS A N 1
ATOM 1447 C CA . CYS A 1 177 ? -12.087 7.211 -6.767 1.00 91.56 177 CYS A CA 1
ATOM 1448 C C . CYS A 1 177 ? -13.208 6.528 -5.973 1.00 91.56 177 CYS A C 1
ATOM 1450 O O . CYS A 1 177 ? -14.157 6.041 -6.584 1.00 91.56 177 CYS A O 1
ATOM 1452 N N . TYR A 1 178 ? -13.108 6.444 -4.642 1.00 91.50 178 TYR A N 1
ATOM 1453 C CA . TYR A 1 178 ? -14.055 5.717 -3.787 1.00 91.50 178 TYR A CA 1
ATOM 1454 C C . TYR A 1 178 ? -14.177 4.215 -4.112 1.00 91.50 178 TYR A C 1
ATOM 1456 O O . TYR A 1 178 ? -15.170 3.566 -3.775 1.00 91.50 178 TYR A O 1
ATOM 1464 N N . GLN A 1 179 ? -13.158 3.638 -4.749 1.00 90.12 179 GLN A N 1
ATOM 1465 C CA . GLN A 1 179 ? -13.133 2.241 -5.172 1.00 90.12 179 GLN A CA 1
ATOM 1466 C C . GLN A 1 179 ? -12.602 1.337 -4.054 1.00 90.12 179 GLN A C 1
ATOM 1468 O O . GLN A 1 179 ? -11.819 1.744 -3.193 1.00 90.12 179 GLN A O 1
ATOM 1473 N N . LYS A 1 180 ? -13.071 0.085 -4.028 1.00 89.25 180 LYS A N 1
ATOM 1474 C CA . LYS A 1 180 ? -12.482 -0.945 -3.165 1.00 89.25 180 LYS A CA 1
ATOM 1475 C C . LYS A 1 180 ? -11.202 -1.455 -3.834 1.00 89.25 180 LYS A C 1
ATOM 1477 O O . LYS A 1 180 ? -11.288 -1.792 -5.014 1.00 89.25 180 LYS A O 1
ATOM 1482 N N . PRO A 1 181 ? -10.090 -1.598 -3.094 1.00 88.50 181 PRO A N 1
ATOM 1483 C CA . PRO A 1 181 ? -8.912 -2.245 -3.634 1.00 88.50 181 PRO A CA 1
ATOM 1484 C C . PRO A 1 181 ? -9.191 -3.661 -4.105 1.00 88.50 181 PRO A C 1
ATOM 1486 O O . PRO A 1 181 ? -9.925 -4.420 -3.461 1.00 88.50 181 PRO A O 1
ATOM 1489 N N . THR A 1 182 ? -8.594 -4.001 -5.240 1.00 87.38 182 THR A N 1
ATOM 1490 C CA . THR A 1 182 ? -8.695 -5.341 -5.812 1.00 87.38 182 THR A CA 1
ATOM 1491 C C . THR A 1 182 ? -7.928 -6.339 -4.945 1.00 87.38 182 THR A C 1
ATOM 1493 O O . THR A 1 182 ? -6.829 -6.038 -4.485 1.00 87.38 182 THR A O 1
ATOM 1496 N N . ALA A 1 183 ? -8.475 -7.540 -4.744 1.00 86.94 183 ALA A N 1
ATOM 1497 C CA . ALA A 1 183 ? -7.863 -8.573 -3.900 1.00 86.94 183 ALA A CA 1
ATOM 1498 C C . ALA A 1 183 ? -6.429 -8.934 -4.341 1.00 86.94 183 ALA A C 1
ATOM 1500 O O . ALA A 1 183 ? -5.530 -9.080 -3.516 1.00 86.94 183 ALA A O 1
ATOM 1501 N N . SER A 1 184 ? -6.174 -8.944 -5.655 1.00 88.12 184 SER A N 1
ATOM 1502 C CA . SER A 1 184 ? -4.840 -9.189 -6.213 1.00 88.12 184 SER A CA 1
ATOM 1503 C C . SER A 1 184 ? -3.780 -8.202 -5.713 1.00 88.12 184 SER A C 1
ATOM 1505 O O . SER A 1 184 ? -2.631 -8.587 -5.550 1.00 88.12 184 SER A O 1
ATOM 1507 N N . LEU A 1 185 ? -4.144 -6.941 -5.440 1.00 92.06 185 LEU A N 1
ATOM 1508 C CA . LEU A 1 185 ? -3.194 -5.945 -4.929 1.00 92.06 185 LEU A CA 1
ATOM 1509 C C . LEU A 1 185 ? -2.667 -6.345 -3.554 1.00 92.06 185 LEU A C 1
ATOM 1511 O O . LEU A 1 185 ? -1.460 -6.333 -3.337 1.00 92.06 185 LEU A O 1
ATOM 1515 N N . TRP A 1 186 ? -3.568 -6.734 -2.650 1.00 94.31 186 TRP A N 1
ATOM 1516 C CA . TRP A 1 186 ? -3.196 -7.168 -1.305 1.00 94.31 186 TRP A CA 1
ATOM 1517 C C . TRP A 1 186 ? -2.436 -8.486 -1.320 1.00 94.31 186 TRP A C 1
ATOM 1519 O O . TRP A 1 186 ? -1.444 -8.594 -0.609 1.00 94.31 186 TRP A O 1
ATOM 1529 N N . SER A 1 187 ? -2.810 -9.422 -2.195 1.00 93.56 187 SER A N 1
ATOM 1530 C CA . SER A 1 187 ? -2.029 -10.646 -2.412 1.00 93.56 187 SER A CA 1
ATOM 1531 C C . SER A 1 187 ? -0.567 -10.328 -2.740 1.00 93.56 187 SER A C 1
ATOM 1533 O O . SER A 1 187 ? 0.337 -10.875 -2.115 1.00 93.56 187 SER A O 1
ATOM 1535 N N . ASN A 1 188 ? -0.319 -9.397 -3.666 1.00 93.00 188 ASN A N 1
ATOM 1536 C CA . ASN A 1 188 ? 1.045 -9.042 -4.065 1.00 93.00 188 ASN A CA 1
ATOM 1537 C C . ASN A 1 188 ? 1.787 -8.249 -2.986 1.00 93.00 188 ASN A C 1
ATOM 1539 O O . ASN A 1 188 ? 2.966 -8.490 -2.754 1.00 93.00 188 ASN A O 1
ATOM 1543 N N . ILE A 1 189 ? 1.115 -7.298 -2.327 1.00 96.38 189 ILE A N 1
ATOM 1544 C CA . ILE A 1 189 ? 1.693 -6.522 -1.221 1.00 96.38 189 ILE A CA 1
ATOM 1545 C C . ILE A 1 189 ? 2.160 -7.467 -0.106 1.00 96.38 189 ILE A C 1
ATOM 1547 O O . ILE A 1 189 ? 3.302 -7.375 0.346 1.00 96.38 189 ILE A O 1
ATOM 1551 N N . ASN A 1 190 ? 1.294 -8.401 0.292 1.00 95.31 190 ASN A N 1
ATOM 1552 C CA . ASN A 1 190 ? 1.570 -9.382 1.333 1.00 95.31 190 ASN A CA 1
ATOM 1553 C C . ASN A 1 190 ? 2.712 -10.325 0.921 1.00 95.31 190 ASN A C 1
ATOM 1555 O O . ASN A 1 190 ? 3.643 -10.529 1.699 1.00 95.31 190 ASN A O 1
ATOM 1559 N N . GLN A 1 191 ? 2.700 -10.822 -0.321 1.00 93.12 191 GLN A N 1
ATOM 1560 C CA . GLN A 1 191 ? 3.754 -11.689 -0.853 1.00 93.12 191 GLN A CA 1
ATOM 1561 C C . GLN A 1 191 ? 5.118 -10.984 -0.926 1.00 93.12 191 GLN A C 1
ATOM 1563 O O . GLN A 1 191 ? 6.138 -11.582 -0.585 1.00 93.12 191 GLN A O 1
ATOM 1568 N N . LEU A 1 192 ? 5.158 -9.710 -1.329 1.00 94.19 192 LEU A N 1
ATOM 1569 C CA . LEU A 1 192 ? 6.393 -8.919 -1.361 1.00 94.19 192 LEU A CA 1
ATOM 1570 C C . LEU A 1 192 ? 6.961 -8.697 0.038 1.00 94.19 192 LEU A C 1
ATOM 1572 O O . LEU A 1 192 ? 8.166 -8.843 0.240 1.00 94.19 192 LEU A O 1
ATOM 1576 N N . TYR A 1 193 ? 6.102 -8.379 1.008 1.00 95.00 193 TYR A N 1
ATOM 1577 C CA . TYR A 1 193 ? 6.525 -8.228 2.396 1.00 95.00 193 TYR A CA 1
ATOM 1578 C C . TYR A 1 193 ? 7.032 -9.552 2.977 1.00 95.00 193 TYR A C 1
ATOM 1580 O O . TYR A 1 193 ? 8.104 -9.600 3.576 1.00 95.00 193 TYR A O 1
ATOM 1588 N N . TYR A 1 194 ? 6.321 -10.650 2.718 1.00 91.50 194 TYR A N 1
ATOM 1589 C CA . TYR A 1 194 ? 6.736 -11.995 3.106 1.00 91.50 194 TYR A CA 1
ATOM 1590 C C . TYR A 1 194 ? 8.102 -12.379 2.532 1.00 91.50 194 TYR A C 1
ATOM 1592 O O . TYR A 1 194 ? 8.988 -12.841 3.250 1.00 91.50 194 TYR A O 1
ATOM 1600 N N . MET A 1 195 ? 8.307 -12.142 1.239 1.00 90.00 195 MET A N 1
ATOM 1601 C CA . MET A 1 195 ? 9.582 -12.380 0.574 1.00 90.00 195 MET A CA 1
ATOM 1602 C C . MET A 1 195 ? 10.696 -11.508 1.172 1.00 90.00 195 MET A C 1
ATOM 1604 O O . MET A 1 195 ? 11.792 -12.010 1.429 1.00 90.00 195 MET A O 1
ATOM 1608 N N . ALA A 1 196 ? 10.423 -10.230 1.449 1.00 90.62 196 ALA A N 1
ATOM 1609 C CA . ALA A 1 196 ? 11.382 -9.348 2.108 1.00 90.62 196 ALA A CA 1
ATOM 1610 C C . ALA A 1 196 ? 11.771 -9.882 3.493 1.00 90.62 196 ALA A C 1
ATOM 1612 O O . ALA A 1 196 ? 12.957 -9.908 3.833 1.00 90.62 196 ALA A O 1
ATOM 1613 N N . CYS A 1 197 ? 10.798 -10.373 4.271 1.00 87.38 197 CYS A N 1
ATOM 1614 C CA . CYS A 1 197 ? 11.035 -11.037 5.552 1.00 87.38 197 CYS A CA 1
ATOM 1615 C C . CYS A 1 197 ? 11.969 -12.247 5.396 1.00 87.38 197 CYS A C 1
ATOM 1617 O O . CYS A 1 197 ? 12.947 -12.376 6.131 1.00 87.38 197 CYS A O 1
ATOM 1619 N N . GLN A 1 198 ? 11.718 -13.112 4.409 1.00 83.94 198 GLN A N 1
ATOM 1620 C CA . GLN A 1 198 ? 12.533 -14.308 4.158 1.00 83.94 198 GLN A CA 1
ATOM 1621 C C . GLN A 1 198 ? 13.982 -13.997 3.749 1.00 83.94 198 GLN A C 1
ATOM 1623 O O . GLN A 1 198 ? 14.896 -14.779 4.054 1.00 83.94 198 GLN A O 1
ATOM 1628 N N . GLN A 1 199 ? 14.182 -12.882 3.045 1.00 82.50 199 GLN A N 1
ATOM 1629 C CA . GLN A 1 199 ? 15.481 -12.426 2.542 1.00 82.50 199 GLN A CA 1
ATOM 1630 C C . GLN A 1 199 ? 16.155 -11.385 3.452 1.00 82.50 199 GLN A C 1
ATOM 1632 O O . GLN A 1 199 ? 17.234 -10.900 3.117 1.00 82.50 199 GLN A O 1
ATOM 1637 N N . ARG A 1 200 ? 15.549 -11.061 4.606 1.00 81.69 200 ARG A N 1
ATOM 1638 C CA . ARG A 1 200 ? 16.031 -10.065 5.582 1.00 81.69 200 ARG A CA 1
ATOM 1639 C C . ARG A 1 200 ? 16.311 -8.686 4.973 1.00 81.69 200 ARG A C 1
ATOM 1641 O O . ARG A 1 200 ? 17.230 -7.991 5.388 1.00 81.69 200 ARG A O 1
ATOM 1648 N N . THR A 1 201 ? 15.509 -8.277 3.992 1.00 85.88 201 THR A N 1
ATOM 1649 C CA . THR A 1 201 ? 15.610 -6.942 3.375 1.00 85.88 201 THR A CA 1
ATOM 1650 C C . THR A 1 201 ? 14.689 -5.907 4.024 1.00 85.88 201 THR A C 1
ATOM 1652 O O . THR A 1 201 ? 14.740 -4.736 3.667 1.00 85.88 201 THR A O 1
ATOM 1655 N N . VAL A 1 202 ? 13.858 -6.330 4.984 1.00 88.06 202 VAL A N 1
ATOM 1656 C CA . VAL A 1 202 ? 12.783 -5.533 5.601 1.00 88.06 202 VAL A CA 1
ATOM 1657 C C . VAL A 1 202 ? 13.290 -4.267 6.293 1.00 88.06 202 VAL A C 1
ATOM 1659 O O . VAL A 1 202 ? 12.681 -3.209 6.129 1.00 88.06 202 VAL A O 1
ATOM 1662 N N . ASP A 1 203 ? 14.409 -4.380 7.009 1.00 87.38 203 ASP A N 1
ATOM 1663 C CA . ASP A 1 203 ? 14.980 -3.318 7.850 1.00 87.38 203 ASP A CA 1
ATOM 1664 C C . ASP A 1 203 ? 16.154 -2.588 7.182 1.00 87.38 203 ASP A C 1
ATOM 1666 O O . ASP A 1 203 ? 16.817 -1.765 7.810 1.00 87.38 203 ASP A O 1
ATOM 1670 N N . ILE A 1 204 ? 16.436 -2.890 5.910 1.00 87.31 204 ILE A N 1
ATOM 1671 C CA . ILE A 1 204 ? 17.469 -2.177 5.161 1.00 87.31 204 ILE A CA 1
ATOM 1672 C C . ILE A 1 204 ? 16.993 -0.750 4.935 1.00 87.31 204 ILE A C 1
ATOM 1674 O O . ILE A 1 204 ? 15.961 -0.523 4.302 1.00 87.31 204 ILE A O 1
ATOM 1678 N N . ASP A 1 205 ? 17.789 0.190 5.425 1.00 88.19 205 ASP A N 1
ATOM 1679 C CA . ASP A 1 205 ? 17.613 1.602 5.142 1.00 88.19 205 ASP A CA 1
ATOM 1680 C C . ASP A 1 205 ? 17.945 1.879 3.668 1.00 88.19 205 ASP A C 1
ATOM 1682 O O . ASP A 1 205 ? 19.084 1.719 3.213 1.00 88.19 205 ASP A O 1
ATOM 1686 N N . VAL A 1 206 ? 16.923 2.264 2.904 1.00 87.88 206 VAL A N 1
ATOM 1687 C CA . VAL A 1 206 ? 17.044 2.607 1.483 1.00 87.88 206 VAL A CA 1
ATOM 1688 C C . VAL A 1 206 ? 17.187 4.113 1.244 1.00 87.88 206 VAL A C 1
ATOM 1690 O O . VAL A 1 206 ? 17.372 4.515 0.092 1.00 87.88 206 VAL A O 1
ATOM 1693 N N . SER A 1 207 ? 17.159 4.946 2.291 1.00 85.19 207 SER A N 1
ATOM 1694 C CA . SER A 1 207 ? 17.209 6.416 2.194 1.00 85.19 207 SER A CA 1
ATOM 1695 C C . SER A 1 207 ? 18.460 6.933 1.471 1.00 85.19 207 SER A C 1
ATOM 1697 O O . SER A 1 207 ? 18.409 7.929 0.748 1.00 85.19 207 SER A O 1
ATOM 1699 N N . ALA A 1 208 ? 19.578 6.208 1.578 1.00 79.50 208 ALA A N 1
ATOM 1700 C CA . ALA A 1 208 ? 20.825 6.525 0.880 1.00 79.50 208 ALA A CA 1
ATOM 1701 C C . ALA A 1 208 ? 20.738 6.360 -0.652 1.00 79.50 208 ALA A C 1
ATOM 1703 O O . ALA A 1 208 ? 21.550 6.929 -1.382 1.00 79.50 208 ALA A O 1
ATOM 1704 N N . TYR A 1 209 ? 19.772 5.582 -1.146 1.00 78.81 209 TYR A N 1
ATOM 1705 C CA . TYR A 1 209 ? 19.618 5.240 -2.564 1.00 78.81 209 TYR A CA 1
ATOM 1706 C C . TYR A 1 209 ? 18.358 5.840 -3.186 1.00 78.81 209 TYR A C 1
ATOM 1708 O O . TYR A 1 209 ? 18.277 5.984 -4.407 1.00 78.81 209 TYR A O 1
ATOM 1716 N N . ILE A 1 210 ? 17.363 6.153 -2.357 1.00 77.69 210 ILE A N 1
ATOM 1717 C CA . ILE A 1 210 ? 16.046 6.613 -2.774 1.00 77.69 210 ILE A CA 1
ATOM 1718 C C . ILE A 1 210 ? 15.686 7.846 -1.951 1.00 77.69 210 ILE A C 1
ATOM 1720 O O . ILE A 1 210 ? 15.522 7.779 -0.737 1.00 77.69 210 ILE A O 1
ATOM 1724 N N . THR A 1 211 ? 15.496 8.978 -2.622 1.00 71.25 211 THR A N 1
ATOM 1725 C CA . THR A 1 211 ? 14.997 10.191 -1.971 1.00 71.25 211 THR A CA 1
ATOM 1726 C C . THR A 1 211 ? 13.471 10.172 -1.959 1.00 71.25 211 THR A C 1
ATOM 1728 O O . THR A 1 211 ? 12.826 10.524 -2.946 1.00 71.25 211 THR A O 1
ATOM 1731 N N . THR A 1 212 ? 12.872 9.752 -0.846 1.00 67.81 212 THR A N 1
ATOM 1732 C CA . THR A 1 212 ? 11.410 9.726 -0.667 1.00 67.81 212 THR A CA 1
ATOM 1733 C C . THR A 1 212 ? 10.992 10.334 0.661 1.00 67.81 212 THR A C 1
ATOM 1735 O O . THR A 1 212 ? 11.605 10.076 1.684 1.00 67.81 212 THR A O 1
ATOM 1738 N N . HIS A 1 213 ? 9.878 11.069 0.666 1.00 68.88 213 HIS A N 1
ATOM 1739 C CA . HIS A 1 213 ? 9.240 11.584 1.886 1.00 68.88 213 HIS A CA 1
ATOM 1740 C C . HIS A 1 213 ? 8.222 10.591 2.486 1.00 68.88 213 HIS A C 1
ATOM 1742 O O . HIS A 1 213 ? 7.210 11.013 3.042 1.00 68.88 213 HIS A O 1
ATOM 1748 N N . CYS A 1 214 ? 8.429 9.284 2.290 1.00 74.75 214 CYS A N 1
ATOM 1749 C CA . CYS A 1 214 ? 7.466 8.247 2.671 1.00 74.75 214 CYS A CA 1
ATOM 1750 C C . CYS A 1 214 ? 7.967 7.377 3.818 1.00 74.75 214 CYS A C 1
ATOM 1752 O O . CYS A 1 214 ? 7.389 7.449 4.885 1.00 74.75 214 CYS A O 1
ATOM 1754 N N . ALA A 1 215 ? 8.975 6.537 3.618 1.00 84.88 215 ALA A N 1
ATOM 1755 C CA . ALA A 1 215 ? 9.513 5.631 4.636 1.00 84.88 215 ALA A CA 1
ATOM 1756 C C . ALA A 1 215 ? 10.974 5.324 4.312 1.00 84.88 215 ALA A C 1
ATOM 1758 O O . ALA A 1 215 ? 11.324 5.319 3.133 1.00 84.88 215 ALA A O 1
ATOM 1759 N N . ASP A 1 216 ? 11.787 4.989 5.305 1.00 88.19 216 ASP A N 1
ATOM 1760 C CA . ASP A 1 216 ? 13.198 4.660 5.074 1.00 88.19 216 ASP A CA 1
ATOM 1761 C C . ASP A 1 216 ? 13.415 3.153 4.891 1.00 88.19 216 ASP A C 1
ATOM 1763 O O . ASP A 1 216 ? 14.408 2.728 4.306 1.00 88.19 216 ASP A O 1
ATOM 1767 N N . THR A 1 217 ? 12.457 2.329 5.331 1.00 92.25 217 THR A N 1
ATOM 1768 C CA . THR A 1 217 ? 12.531 0.864 5.246 1.00 92.25 217 THR A CA 1
ATOM 1769 C C . THR A 1 217 ? 11.272 0.241 4.642 1.00 92.25 217 THR A C 1
ATOM 1771 O O . THR A 1 217 ? 10.186 0.833 4.623 1.00 92.25 217 THR A O 1
ATOM 1774 N N . ILE A 1 218 ? 11.396 -1.005 4.172 1.00 94.50 218 ILE A N 1
ATOM 1775 C CA . ILE A 1 218 ? 10.255 -1.806 3.702 1.00 94.50 218 ILE A CA 1
ATOM 1776 C C . ILE A 1 218 ? 9.261 -2.041 4.848 1.00 94.50 218 ILE A C 1
ATOM 1778 O O . ILE A 1 218 ? 8.051 -2.002 4.618 1.00 94.50 218 ILE A O 1
ATOM 1782 N N . HIS A 1 219 ? 9.751 -2.242 6.079 1.00 93.69 219 HIS A N 1
ATOM 1783 C CA . HIS A 1 219 ? 8.898 -2.409 7.258 1.00 93.69 219 HIS A CA 1
ATOM 1784 C C . HIS A 1 219 ? 7.957 -1.225 7.466 1.00 93.69 219 HIS A C 1
ATOM 1786 O O . HIS A 1 219 ? 6.740 -1.391 7.548 1.00 93.69 219 HIS A O 1
ATOM 1792 N N . GLN A 1 220 ? 8.526 -0.020 7.516 1.00 92.94 220 GLN A N 1
ATOM 1793 C CA . GLN A 1 220 ? 7.777 1.214 7.728 1.00 92.94 220 GLN A CA 1
ATOM 1794 C C . GLN A 1 220 ? 6.779 1.455 6.590 1.00 92.94 220 GLN A C 1
ATOM 1796 O O . GLN A 1 220 ? 5.625 1.810 6.832 1.00 92.94 220 GLN A O 1
ATOM 1801 N N . LEU A 1 221 ? 7.176 1.192 5.342 1.00 94.81 221 LEU A N 1
ATOM 1802 C CA . LEU A 1 221 ? 6.283 1.330 4.194 1.00 94.81 221 LEU A CA 1
ATOM 1803 C C . LEU A 1 221 ? 5.105 0.341 4.249 1.00 94.81 221 LEU A C 1
ATOM 1805 O O . LEU A 1 221 ? 3.962 0.708 3.966 1.00 94.81 221 LEU A O 1
ATOM 1809 N N . TYR A 1 222 ? 5.354 -0.902 4.663 1.00 96.31 222 TYR A N 1
ATOM 1810 C CA . TYR A 1 222 ? 4.298 -1.891 4.874 1.00 96.31 222 TYR A CA 1
ATOM 1811 C C . TYR A 1 222 ? 3.361 -1.502 6.028 1.00 96.31 222 TYR A C 1
ATOM 1813 O O . TYR A 1 222 ? 2.142 -1.651 5.909 1.00 96.31 222 TYR A O 1
ATOM 1821 N N . ALA A 1 223 ? 3.893 -0.910 7.101 1.00 95.06 223 ALA A N 1
ATOM 1822 C CA . ALA A 1 223 ? 3.088 -0.347 8.182 1.00 95.06 223 ALA A CA 1
ATOM 1823 C C . ALA A 1 223 ? 2.144 0.758 7.688 1.00 95.06 223 ALA A C 1
ATOM 1825 O O . ALA A 1 223 ? 0.960 0.765 8.038 1.00 95.06 223 ALA A O 1
ATOM 1826 N N . GLN A 1 224 ? 2.612 1.633 6.796 1.00 95.06 224 GLN A N 1
ATOM 1827 C CA . GLN A 1 224 ? 1.767 2.646 6.160 1.00 95.06 224 GLN A CA 1
ATOM 1828 C C . GLN A 1 224 ? 0.655 2.032 5.307 1.00 95.06 224 GLN A C 1
ATOM 1830 O O . GLN A 1 224 ? -0.495 2.464 5.399 1.00 95.06 224 GLN A O 1
ATOM 1835 N N . LEU A 1 225 ? 0.967 1.019 4.491 1.00 95.69 225 LEU A N 1
ATOM 1836 C CA . LEU A 1 225 ? -0.025 0.289 3.691 1.00 95.69 225 LEU A CA 1
ATOM 1837 C C . LEU A 1 225 ? -1.105 -0.342 4.581 1.00 95.69 225 LEU A C 1
ATOM 1839 O O . LEU A 1 225 ? -2.304 -0.199 4.320 1.00 95.69 225 LEU A O 1
ATOM 1843 N N . CYS A 1 226 ? -0.688 -0.990 5.670 1.00 95.62 226 CYS A N 1
ATOM 1844 C CA . CYS A 1 226 ? -1.601 -1.583 6.638 1.00 95.62 226 CYS A CA 1
ATOM 1845 C C . CYS A 1 226 ? -2.494 -0.525 7.294 1.00 95.62 226 CYS A C 1
ATOM 1847 O O . CYS A 1 226 ? -3.718 -0.681 7.344 1.00 95.62 226 CYS A O 1
ATOM 1849 N N . LEU A 1 227 ? -1.900 0.583 7.741 1.00 95.31 227 LEU A N 1
ATOM 1850 C CA . LEU A 1 227 ? -2.626 1.681 8.365 1.00 95.31 227 LEU A CA 1
ATOM 1851 C C . LEU A 1 227 ? -3.629 2.319 7.393 1.00 95.31 227 LEU A C 1
ATOM 1853 O O . LEU A 1 227 ? -4.784 2.520 7.766 1.00 95.31 227 LEU A O 1
ATOM 1857 N N . HIS A 1 228 ? -3.249 2.553 6.133 1.00 94.75 228 HIS A N 1
ATOM 1858 C CA . HIS A 1 228 ? -4.159 3.032 5.087 1.00 94.75 228 HIS A CA 1
ATOM 1859 C C . HIS A 1 228 ? -5.428 2.162 5.005 1.00 94.75 228 HIS A C 1
ATOM 1861 O O . HIS A 1 228 ? -6.547 2.682 4.957 1.00 94.75 228 HIS A O 1
ATOM 1867 N N . SER A 1 229 ? -5.280 0.834 5.028 1.00 94.38 229 SER A N 1
ATOM 1868 C CA . SER A 1 229 ? -6.429 -0.078 4.995 1.00 94.38 229 SER A CA 1
ATOM 1869 C C . SER A 1 229 ? -7.277 -0.005 6.265 1.00 94.38 229 SER A C 1
ATOM 1871 O O . SER A 1 229 ? -8.499 0.154 6.191 1.00 94.38 229 SER A O 1
ATOM 1873 N N . LEU A 1 230 ? -6.639 -0.049 7.440 1.00 93.94 230 LEU A N 1
ATOM 1874 C CA . LEU A 1 230 ? -7.322 -0.037 8.740 1.00 93.94 230 LEU A CA 1
ATOM 1875 C C . LEU A 1 230 ? -8.156 1.228 8.957 1.00 93.94 230 LEU A C 1
ATOM 1877 O O . LEU A 1 230 ? -9.244 1.162 9.544 1.00 93.94 230 LEU A O 1
ATOM 1881 N N . LEU A 1 231 ? -7.676 2.360 8.437 1.00 93.31 231 LEU A N 1
ATOM 1882 C CA . LEU A 1 231 ? -8.374 3.643 8.446 1.00 93.31 231 LEU A CA 1
ATOM 1883 C C . LEU A 1 231 ? -9.587 3.682 7.505 1.00 93.31 231 LEU A C 1
ATOM 1885 O O . LEU A 1 231 ? -10.427 4.571 7.643 1.00 93.31 231 LEU A O 1
ATOM 1889 N N . ASN A 1 232 ? -9.720 2.722 6.582 1.00 91.56 232 ASN A N 1
ATOM 1890 C CA . ASN A 1 232 ? -10.725 2.715 5.519 1.00 91.56 232 ASN A CA 1
ATOM 1891 C C . ASN A 1 232 ? -10.744 4.064 4.777 1.00 91.56 232 ASN A C 1
ATOM 1893 O O . ASN A 1 232 ? -11.785 4.717 4.695 1.00 91.56 232 ASN A O 1
ATOM 1897 N N . VAL A 1 233 ? -9.578 4.493 4.271 1.00 93.38 233 VAL A N 1
ATOM 1898 C CA . VAL A 1 233 ? -9.362 5.821 3.659 1.00 93.38 233 VAL A CA 1
ATOM 1899 C C . VAL A 1 233 ? -10.390 6.134 2.567 1.00 93.38 233 VAL A C 1
ATOM 1901 O O . VAL A 1 233 ? -10.894 7.252 2.505 1.00 93.38 233 VAL A O 1
ATOM 1904 N N . ARG A 1 234 ? -10.809 5.135 1.783 1.00 91.00 234 ARG A N 1
ATOM 1905 C CA . ARG A 1 234 ? -11.872 5.282 0.773 1.00 91.00 234 ARG A CA 1
ATOM 1906 C C . ARG A 1 234 ? -13.215 5.775 1.324 1.00 91.00 234 ARG A C 1
ATOM 1908 O O . ARG A 1 234 ? -14.023 6.271 0.563 1.00 91.00 234 ARG A O 1
ATOM 1915 N N . ALA A 1 235 ? -13.512 5.616 2.614 1.00 90.88 235 ALA A N 1
ATOM 1916 C CA . ALA A 1 235 ? -14.760 6.109 3.204 1.00 90.88 235 ALA A CA 1
ATOM 1917 C C . ALA A 1 235 ? -14.674 7.585 3.632 1.00 90.88 235 ALA A C 1
ATOM 1919 O O . ALA A 1 235 ? -15.652 8.143 4.131 1.00 90.88 235 ALA A O 1
ATOM 1920 N N . MET A 1 236 ? -13.512 8.222 3.476 1.00 91.38 236 MET A N 1
ATOM 1921 C CA . MET A 1 236 ? -13.282 9.605 3.871 1.00 91.38 236 MET A CA 1
ATOM 1922 C C . MET A 1 236 ? -13.556 10.578 2.718 1.00 91.38 236 MET A C 1
ATOM 1924 O O . MET A 1 236 ? -13.452 10.244 1.543 1.00 91.38 236 MET A O 1
ATOM 1928 N N . ARG A 1 237 ? -13.865 11.839 3.039 1.00 90.06 237 ARG A N 1
ATOM 1929 C CA . ARG A 1 237 ? -13.908 12.914 2.029 1.00 90.06 237 ARG A CA 1
ATOM 1930 C C . ARG A 1 237 ? -12.514 13.125 1.423 1.00 90.06 237 ARG A C 1
ATOM 1932 O O . ARG A 1 237 ? -11.532 12.991 2.149 1.00 90.06 237 ARG A O 1
ATOM 1939 N N . ARG A 1 238 ? -12.412 13.535 0.150 1.00 90.50 238 ARG A N 1
ATOM 1940 C CA . ARG A 1 238 ? -11.111 13.694 -0.544 1.00 90.50 238 ARG A CA 1
ATOM 1941 C C . ARG A 1 238 ? -10.105 14.566 0.209 1.00 90.50 238 ARG A C 1
ATOM 1943 O O . ARG A 1 238 ? -8.959 14.167 0.349 1.00 90.50 238 ARG A O 1
ATOM 1950 N N . ALA A 1 239 ? -10.538 15.684 0.794 1.00 90.31 239 ALA A N 1
ATOM 1951 C CA . ALA A 1 239 ? -9.661 16.524 1.620 1.00 90.31 239 ALA A CA 1
ATOM 1952 C C . ALA A 1 239 ? -9.008 15.747 2.784 1.00 90.31 239 ALA A C 1
ATOM 1954 O O . ALA A 1 239 ? -7.821 15.913 3.056 1.00 90.31 239 ALA A O 1
ATOM 1955 N N . ASN A 1 240 ? -9.757 14.843 3.423 1.00 92.56 240 ASN A N 1
ATOM 1956 C CA . ASN A 1 240 ? -9.235 13.979 4.479 1.00 92.56 240 ASN A CA 1
ATOM 1957 C C . ASN A 1 240 ? -8.333 12.877 3.914 1.00 92.56 240 ASN A C 1
ATOM 1959 O O . ASN A 1 240 ? -7.332 12.573 4.545 1.00 92.56 240 ASN A O 1
ATOM 1963 N N . ILE A 1 241 ? -8.638 12.318 2.734 1.00 93.69 241 ILE A N 1
ATOM 1964 C CA . ILE A 1 241 ? -7.760 11.349 2.046 1.00 93.69 241 ILE A CA 1
ATOM 1965 C C . ILE A 1 241 ? -6.375 11.965 1.818 1.00 93.69 241 ILE A C 1
ATOM 1967 O O . ILE A 1 241 ? -5.367 11.368 2.189 1.00 93.69 241 ILE A O 1
ATOM 1971 N N . LEU A 1 242 ? -6.330 13.186 1.278 1.00 92.81 242 LEU A N 1
ATOM 1972 C CA . LEU A 1 242 ? -5.084 13.915 1.021 1.00 92.81 242 LEU A CA 1
ATOM 1973 C C . LEU A 1 242 ? -4.341 14.272 2.311 1.00 92.81 242 LEU A C 1
ATOM 1975 O O . LEU A 1 242 ? -3.114 14.228 2.354 1.00 92.81 242 LEU A O 1
ATOM 1979 N N . MET A 1 243 ? -5.069 14.615 3.374 1.00 92.44 243 MET A N 1
ATOM 1980 C CA . MET A 1 243 ? -4.459 14.904 4.670 1.00 92.44 243 MET A CA 1
ATOM 1981 C C . MET A 1 243 ? -3.895 13.639 5.327 1.00 92.44 243 MET A C 1
ATOM 1983 O O . MET A 1 243 ? -2.771 13.673 5.816 1.00 92.44 243 MET A O 1
ATOM 1987 N N . VAL A 1 244 ? -4.611 12.510 5.262 1.00 93.56 244 VAL A N 1
ATOM 1988 C CA . VAL A 1 244 ? -4.087 11.208 5.702 1.00 93.56 244 VAL A CA 1
ATOM 1989 C C . VAL A 1 244 ? -2.839 10.851 4.908 1.00 93.56 244 VAL A C 1
ATOM 1991 O O . VAL A 1 244 ? -1.856 10.465 5.518 1.00 93.56 244 VAL A O 1
ATOM 1994 N N . GLN A 1 245 ? -2.823 11.041 3.586 1.00 91.56 245 GLN A N 1
ATOM 1995 C CA . GLN A 1 245 ? -1.638 10.764 2.767 1.00 91.56 245 GLN A CA 1
ATOM 1996 C C . GLN A 1 245 ? -0.386 11.511 3.252 1.00 91.56 245 GLN A C 1
ATOM 1998 O O . GLN A 1 245 ? 0.706 10.958 3.195 1.00 91.56 245 GLN A O 1
ATOM 2003 N N . ARG A 1 246 ? -0.540 12.741 3.757 1.00 90.12 246 ARG A N 1
ATOM 2004 C CA . ARG A 1 246 ? 0.565 13.539 4.315 1.00 90.12 246 ARG A CA 1
ATOM 2005 C C . ARG A 1 246 ? 0.990 13.088 5.712 1.00 90.12 246 ARG A C 1
ATOM 2007 O O . ARG A 1 246 ? 2.167 13.162 6.029 1.00 90.12 246 ARG A O 1
ATOM 2014 N N . LEU A 1 247 ? 0.039 12.654 6.538 1.00 91.62 247 LEU A N 1
ATOM 2015 C CA . LEU A 1 247 ? 0.270 12.285 7.941 1.00 91.62 247 LEU A CA 1
ATOM 2016 C C . LEU A 1 247 ? 0.583 10.793 8.133 1.00 91.62 247 LEU A C 1
ATOM 2018 O O . LEU A 1 247 ? 0.933 10.373 9.231 1.00 91.62 247 LEU A O 1
ATOM 2022 N N . LEU A 1 248 ? 0.446 9.980 7.080 1.00 91.19 248 LEU A N 1
ATOM 2023 C CA . LEU A 1 248 ? 0.549 8.525 7.173 1.00 91.19 248 LEU A CA 1
ATOM 2024 C C . LEU A 1 248 ? 1.934 8.063 7.634 1.00 91.19 248 LEU A C 1
ATOM 2026 O O . LEU A 1 248 ? 2.000 7.110 8.403 1.00 91.19 248 LEU A O 1
ATOM 2030 N N . LEU A 1 249 ? 3.001 8.741 7.191 1.00 90.44 249 LEU A N 1
ATOM 2031 C CA . LEU A 1 249 ? 4.372 8.469 7.630 1.00 90.44 249 LEU A CA 1
ATOM 2032 C C . LEU A 1 249 ? 4.493 8.627 9.148 1.00 90.44 249 LEU A C 1
ATOM 2034 O O . LEU A 1 249 ? 4.738 7.638 9.833 1.00 90.44 249 LEU A O 1
ATOM 2038 N N . GLU A 1 250 ? 4.200 9.820 9.668 1.00 91.62 250 GLU A N 1
ATOM 2039 C CA . GLU A 1 250 ? 4.267 10.121 11.106 1.00 91.62 250 GLU A CA 1
ATOM 2040 C C . GLU A 1 250 ? 3.402 9.154 11.928 1.00 91.62 250 GLU A C 1
ATOM 2042 O O . GLU A 1 250 ? 3.815 8.645 12.963 1.00 91.62 250 GLU A O 1
ATOM 2047 N N . TRP A 1 251 ? 2.193 8.837 11.458 1.00 93.81 251 TRP A N 1
ATOM 2048 C CA . TRP A 1 251 ? 1.316 7.919 12.185 1.00 93.81 251 TRP A CA 1
ATOM 2049 C C . TRP A 1 251 ? 1.820 6.474 12.158 1.00 93.81 251 TRP A C 1
ATOM 2051 O O . TRP A 1 251 ? 1.632 5.743 13.129 1.00 93.81 251 TRP A O 1
ATOM 2061 N N . SER A 1 252 ? 2.450 6.042 11.066 1.00 91.88 252 SER A N 1
ATOM 2062 C CA . SER A 1 252 ? 2.948 4.671 10.937 1.00 91.88 252 SER A CA 1
ATOM 2063 C C . SER A 1 252 ? 4.098 4.347 11.889 1.00 91.88 252 SER A C 1
ATOM 2065 O O . SER A 1 252 ? 4.228 3.191 12.273 1.00 91.88 252 SER A O 1
ATOM 2067 N N . GLU A 1 253 ? 4.861 5.345 12.346 1.00 92.06 253 GLU A N 1
ATOM 2068 C CA . GLU A 1 253 ? 5.928 5.170 13.348 1.00 92.06 253 GLU A CA 1
ATOM 2069 C C . GLU A 1 253 ? 5.399 4.676 14.702 1.00 92.06 253 GLU A C 1
ATOM 2071 O O . GLU A 1 253 ? 6.121 4.063 15.485 1.00 92.06 253 GLU A O 1
ATOM 2076 N N . HIS A 1 254 ? 4.117 4.920 14.977 1.00 93.12 254 HIS A N 1
ATOM 2077 C CA . HIS A 1 254 ? 3.442 4.471 16.192 1.00 93.12 254 HIS A CA 1
ATOM 2078 C C . HIS A 1 254 ? 2.668 3.159 15.999 1.00 93.12 254 HIS A C 1
ATOM 2080 O O . HIS A 1 254 ? 1.926 2.745 16.894 1.00 93.12 254 HIS A O 1
ATOM 2086 N N . LEU A 1 255 ? 2.797 2.518 14.835 1.00 91.81 255 LEU A N 1
ATOM 2087 C CA . LEU A 1 255 ? 2.239 1.201 14.562 1.00 91.81 255 LEU A CA 1
ATOM 2088 C C . LEU A 1 255 ? 3.305 0.136 14.818 1.00 91.81 255 LEU A C 1
ATOM 2090 O O . LEU A 1 255 ? 4.393 0.199 14.256 1.00 91.81 255 LEU A O 1
ATOM 2094 N N . ILE A 1 256 ? 2.976 -0.871 15.622 1.00 90.19 256 ILE A N 1
ATOM 2095 C CA . ILE A 1 256 ? 3.870 -2.006 15.862 1.00 90.19 256 ILE A CA 1
ATOM 2096 C C . ILE A 1 256 ? 3.344 -3.196 15.055 1.00 90.19 256 ILE A C 1
ATOM 2098 O O . ILE A 1 256 ? 2.200 -3.616 15.247 1.00 90.19 256 ILE A O 1
ATOM 2102 N N . ILE A 1 257 ? 4.165 -3.706 14.130 1.00 90.75 257 ILE A N 1
ATOM 2103 C CA . ILE A 1 257 ? 3.894 -4.927 13.362 1.00 90.75 257 ILE A CA 1
ATOM 2104 C C . ILE A 1 257 ? 4.875 -6.002 13.808 1.00 90.75 257 ILE A C 1
ATOM 2106 O O . ILE A 1 257 ? 6.085 -5.854 13.644 1.00 90.75 257 ILE A O 1
ATOM 2110 N N . THR A 1 258 ? 4.356 -7.093 14.357 1.00 86.56 258 THR A N 1
ATOM 2111 C CA . THR A 1 258 ? 5.166 -8.161 14.949 1.00 86.56 258 THR A CA 1
ATOM 2112 C C . THR A 1 258 ? 4.718 -9.526 14.451 1.00 86.56 258 THR A C 1
ATOM 2114 O O . THR A 1 258 ? 3.554 -9.758 14.135 1.00 86.56 258 THR A O 1
ATOM 2117 N N . VAL A 1 259 ? 5.667 -10.455 14.364 1.00 81.62 259 VAL A N 1
ATOM 2118 C CA . VAL A 1 259 ? 5.376 -11.886 14.165 1.00 81.62 259 VAL A CA 1
ATOM 2119 C C . VAL A 1 259 ? 5.096 -12.560 15.517 1.00 81.62 259 VAL A C 1
ATOM 2121 O O . VAL A 1 259 ? 4.496 -13.629 15.585 1.00 81.62 259 VAL A O 1
ATOM 2124 N N . GLU A 1 260 ? 5.537 -11.934 16.612 1.00 72.50 260 GLU A N 1
ATOM 2125 C CA . GLU A 1 260 ? 5.403 -12.463 17.963 1.00 72.50 260 GLU A CA 1
ATOM 2126 C C . GLU A 1 260 ? 3.950 -12.431 18.446 1.00 72.50 260 GLU A C 1
ATOM 2128 O O . GLU A 1 260 ? 3.232 -11.438 18.329 1.00 72.50 260 GLU A O 1
ATOM 2133 N N . LEU A 1 261 ? 3.528 -13.560 19.011 1.00 62.22 261 LEU A N 1
ATOM 2134 C CA . LEU A 1 261 ? 2.165 -13.803 19.457 1.00 62.22 261 LEU A CA 1
ATOM 2135 C C . LEU A 1 261 ? 1.910 -13.066 20.775 1.00 62.22 261 LEU A C 1
ATOM 2137 O O . LEU A 1 261 ? 2.111 -13.621 21.854 1.00 62.22 261 LEU A O 1
ATOM 2141 N N . GLN A 1 262 ? 1.424 -11.830 20.703 1.00 63.72 262 GLN A N 1
ATOM 2142 C CA . GLN A 1 262 ? 0.784 -11.206 21.857 1.00 63.72 262 GLN A CA 1
ATOM 2143 C C . GLN A 1 262 ? -0.690 -11.619 21.903 1.00 63.72 262 GLN A C 1
ATOM 2145 O O . GLN A 1 262 ? -1.455 -11.378 20.968 1.00 63.72 262 GLN A O 1
ATOM 2150 N N . THR A 1 263 ? -1.102 -12.254 23.001 1.00 58.84 263 THR A N 1
ATOM 2151 C CA . THR A 1 263 ? -2.455 -12.814 23.187 1.00 58.84 263 THR A CA 1
ATOM 2152 C C . THR A 1 263 ? -3.568 -11.763 23.140 1.00 58.84 263 THR A C 1
ATOM 2154 O O . THR A 1 263 ? -4.729 -12.102 22.916 1.00 58.84 263 THR A O 1
ATOM 2157 N N . GLU A 1 264 ? -3.234 -10.486 23.321 1.00 67.12 264 GLU A N 1
ATOM 2158 C CA . GLU A 1 264 ? -4.192 -9.380 23.296 1.00 67.12 264 GLU A CA 1
ATOM 2159 C C . GLU A 1 264 ? -4.397 -8.783 21.895 1.00 67.12 264 GLU A C 1
ATOM 2161 O O . GLU A 1 264 ? -5.407 -8.109 21.652 1.00 67.12 264 GLU A O 1
ATOM 2166 N N . THR A 1 265 ? -3.490 -9.050 20.949 1.00 71.88 265 THR A N 1
ATOM 2167 C CA . THR A 1 265 ? -3.521 -8.430 19.622 1.00 71.88 265 THR A CA 1
ATOM 2168 C C . THR A 1 265 ? -4.507 -9.145 18.713 1.00 71.88 265 THR A C 1
ATOM 2170 O O . THR A 1 265 ? -4.342 -10.311 18.366 1.00 71.88 265 THR A O 1
ATOM 2173 N N . LYS A 1 266 ? -5.554 -8.422 18.306 1.00 84.12 266 LYS A N 1
ATOM 2174 C CA . LYS A 1 266 ? -6.674 -8.962 17.516 1.00 84.12 266 LYS A CA 1
ATOM 2175 C C . LYS A 1 266 ? -6.651 -8.552 16.051 1.00 84.12 266 LYS A C 1
ATOM 2177 O O . LYS A 1 266 ? -7.505 -9.000 15.299 1.00 84.12 266 LYS A O 1
ATOM 2182 N N . VAL A 1 267 ? -5.745 -7.676 15.632 1.00 91.50 267 VAL A N 1
ATOM 2183 C CA . VAL A 1 267 ? -5.605 -7.301 14.220 1.00 91.50 267 VAL A CA 1
ATOM 2184 C C . VAL A 1 267 ? -4.437 -8.074 13.638 1.00 91.50 267 VAL A C 1
ATOM 2186 O O . VAL A 1 267 ? -3.350 -8.055 14.210 1.00 91.50 267 VAL A O 1
ATOM 2189 N N . PHE A 1 268 ? -4.666 -8.744 12.514 1.00 92.31 268 PHE A N 1
ATOM 2190 C CA . PHE A 1 268 ? -3.649 -9.555 11.858 1.00 92.31 268 PHE A CA 1
ATOM 2191 C C . PHE A 1 268 ? -3.724 -9.443 10.332 1.00 92.31 268 PHE A C 1
ATOM 2193 O O . PHE A 1 268 ? -4.740 -9.025 9.765 1.00 92.31 268 PHE A O 1
ATOM 2200 N N . VAL A 1 269 ? -2.643 -9.847 9.672 1.00 93.56 269 VAL A N 1
ATOM 2201 C CA . VAL A 1 269 ? -2.571 -10.079 8.227 1.00 93.56 269 VAL A CA 1
ATOM 2202 C C . VAL A 1 269 ? -2.007 -11.473 8.004 1.00 93.56 269 VAL A C 1
ATOM 2204 O O . VAL A 1 269 ? -0.939 -11.782 8.521 1.00 93.56 269 VAL A O 1
ATOM 2207 N N . ASN A 1 270 ? -2.698 -12.298 7.217 1.00 92.12 270 ASN A N 1
ATOM 2208 C CA . ASN A 1 270 ? -2.111 -13.523 6.680 1.00 92.12 270 ASN A CA 1
ATOM 2209 C C . ASN A 1 270 ? -1.323 -13.174 5.418 1.00 92.12 270 ASN A C 1
ATOM 2211 O O . ASN A 1 270 ? -1.913 -12.766 4.413 1.00 92.12 270 ASN A O 1
ATOM 2215 N N . LEU A 1 271 ? -0.008 -13.362 5.470 1.00 91.69 271 LEU A N 1
ATOM 2216 C CA . LEU A 1 271 ? 0.905 -12.990 4.397 1.00 91.69 271 LEU A CA 1
ATOM 2217 C C . LEU A 1 271 ? 0.732 -13.835 3.123 1.00 91.69 271 LEU A C 1
ATOM 2219 O O . LEU A 1 271 ? 1.114 -13.395 2.043 1.00 91.69 271 LEU A O 1
ATOM 2223 N N . ASN A 1 272 ? 0.095 -15.004 3.230 1.00 90.25 272 ASN A N 1
ATOM 2224 C CA . ASN A 1 272 ? -0.240 -15.869 2.096 1.00 90.25 272 ASN A CA 1
ATOM 2225 C C . ASN A 1 272 ? -1.666 -15.634 1.560 1.00 90.25 272 ASN A C 1
ATOM 2227 O O . ASN A 1 272 ? -2.147 -16.399 0.726 1.00 90.25 272 ASN A O 1
ATOM 2231 N N . SER A 1 273 ? -2.375 -14.617 2.063 1.00 90.38 273 SER A N 1
ATOM 2232 C CA . SER A 1 273 ? -3.740 -14.286 1.639 1.00 90.38 273 SER A CA 1
ATOM 2233 C C . SER A 1 273 ? -3.803 -13.031 0.773 1.00 90.38 273 SER A C 1
ATOM 2235 O O . SER A 1 273 ? -2.929 -12.167 0.814 1.00 90.38 273 SER A O 1
ATOM 2237 N N . ASP A 1 274 ? -4.914 -12.891 0.059 1.00 91.38 274 ASP A N 1
ATOM 2238 C CA . ASP A 1 274 ? -5.303 -11.704 -0.705 1.00 91.38 274 ASP A CA 1
ATOM 2239 C C . ASP A 1 274 ? -5.982 -10.619 0.153 1.00 91.38 274 ASP A C 1
ATOM 2241 O O . ASP A 1 274 ? -6.542 -9.645 -0.359 1.00 91.38 274 ASP A O 1
ATOM 2245 N N . SER A 1 275 ? -5.973 -10.803 1.473 1.00 90.00 275 SER A N 1
ATOM 2246 C CA . SER A 1 275 ? -6.726 -9.989 2.411 1.00 90.00 275 SER A CA 1
ATOM 2247 C C . SER A 1 275 ? -5.840 -8.935 3.070 1.00 90.00 275 SER A C 1
ATOM 2249 O O . SER A 1 275 ? -4.710 -9.188 3.485 1.00 90.00 275 SER A O 1
ATOM 2251 N N . ALA A 1 276 ? -6.394 -7.731 3.188 1.00 92.69 276 ALA A N 1
ATOM 2252 C CA . ALA A 1 276 ? -5.807 -6.638 3.951 1.00 92.69 276 ALA A CA 1
ATOM 2253 C C . ALA A 1 276 ? -5.857 -6.920 5.473 1.00 92.69 276 ALA A C 1
ATOM 2255 O O . ALA A 1 276 ? -6.493 -7.896 5.892 1.00 92.69 276 ALA A O 1
ATOM 2256 N N . PRO A 1 277 ? -5.272 -6.053 6.328 1.00 93.44 277 PRO A N 1
ATOM 2257 C CA . PRO A 1 277 ? -5.406 -6.169 7.778 1.00 93.44 277 PRO A CA 1
ATOM 2258 C C . PRO A 1 277 ? -6.846 -6.362 8.233 1.00 93.44 277 PRO A C 1
ATOM 2260 O O . PRO A 1 277 ? -7.733 -5.569 7.906 1.00 93.44 277 PRO A O 1
ATOM 2263 N N . THR A 1 278 ? -7.063 -7.423 9.003 1.00 89.69 278 THR A N 1
ATOM 2264 C CA . THR A 1 278 ? -8.392 -7.859 9.419 1.00 89.69 278 THR A CA 1
ATOM 2265 C C . THR A 1 278 ? -8.442 -8.030 10.932 1.00 89.69 278 THR A C 1
ATOM 2267 O O . THR A 1 278 ? -7.472 -8.435 11.570 1.00 89.69 278 THR A O 1
ATOM 2270 N N . TYR A 1 279 ? -9.588 -7.691 11.520 1.00 89.25 279 TYR A N 1
ATOM 2271 C CA . TYR A 1 279 ? -9.854 -7.940 12.931 1.00 89.25 279 TYR A CA 1
ATOM 2272 C C . TYR A 1 279 ? -10.309 -9.383 13.137 1.00 89.25 279 TYR A C 1
ATOM 2274 O O . TYR A 1 279 ? -11.202 -9.861 12.435 1.00 89.25 279 TYR A O 1
ATOM 2282 N N . LEU A 1 280 ? -9.739 -10.047 14.133 1.00 87.12 280 LEU A N 1
ATOM 2283 C CA . LEU A 1 280 ? -10.071 -11.402 14.518 1.00 87.12 280 LEU A CA 1
ATOM 2284 C C . LEU A 1 280 ? -11.514 -11.480 15.013 1.00 87.12 280 LEU A C 1
ATOM 2286 O O . LEU A 1 280 ? -11.908 -10.865 16.004 1.00 87.12 280 LEU A O 1
ATOM 2290 N N . THR A 1 281 ? -12.303 -12.279 14.310 1.00 82.50 281 THR A N 1
ATOM 2291 C CA . THR A 1 281 ? -13.682 -12.612 14.657 1.00 82.50 281 THR A CA 1
ATOM 2292 C C . THR A 1 281 ? -13.867 -14.123 14.594 1.00 82.50 281 THR A C 1
ATOM 2294 O O . THR A 1 281 ? -13.076 -14.821 13.965 1.00 82.50 281 THR A O 1
ATOM 2297 N N . ALA A 1 282 ? -14.951 -14.632 15.181 1.00 75.94 282 ALA A N 1
ATOM 2298 C CA . ALA A 1 282 ? -15.306 -16.051 15.094 1.00 75.94 282 ALA A CA 1
ATOM 2299 C C . ALA A 1 282 ? -15.566 -16.540 13.651 1.00 75.94 282 ALA A C 1
ATOM 2301 O O . ALA A 1 282 ? -15.632 -17.739 13.413 1.00 75.94 282 ALA A O 1
ATOM 2302 N N . HIS A 1 283 ? -15.722 -15.619 12.694 1.00 75.31 283 HIS A N 1
ATOM 2303 C CA . HIS A 1 283 ? -15.954 -15.919 11.280 1.00 75.31 283 HIS A CA 1
ATOM 2304 C C . HIS A 1 283 ? -14.682 -15.843 10.429 1.00 75.31 283 HIS A C 1
ATOM 2306 O O . HIS A 1 283 ? -14.758 -15.959 9.206 1.00 75.31 283 HIS A O 1
ATOM 2312 N N . CYS A 1 284 ? -13.518 -15.602 11.039 1.00 80.19 284 CYS A N 1
ATOM 2313 C CA . CYS A 1 284 ? -12.256 -15.658 10.316 1.00 80.19 284 CYS A CA 1
ATOM 2314 C C . CYS A 1 284 ? -12.030 -17.077 9.780 1.00 80.19 284 CYS A C 1
ATOM 2316 O O . CYS A 1 284 ? -12.196 -18.055 10.502 1.00 80.19 284 CYS A O 1
ATOM 2318 N N . ALA A 1 285 ? -11.642 -17.177 8.506 1.00 81.94 285 ALA A N 1
ATOM 2319 C CA . ALA A 1 285 ? -11.409 -18.460 7.841 1.00 81.94 285 ALA A CA 1
ATOM 2320 C C . ALA A 1 285 ? -10.197 -19.221 8.404 1.00 81.94 285 ALA A C 1
ATOM 2322 O O . ALA A 1 285 ? -10.090 -20.429 8.217 1.00 81.94 285 ALA A O 1
ATOM 2323 N N . ILE A 1 286 ? -9.291 -18.508 9.076 1.00 85.19 286 ILE A N 1
ATOM 2324 C CA . ILE A 1 286 ? -8.083 -19.058 9.682 1.00 85.19 286 ILE A CA 1
ATOM 2325 C C . ILE A 1 286 ? -8.003 -18.671 11.156 1.00 85.19 286 ILE A C 1
ATOM 2327 O O . ILE A 1 286 ? -8.497 -17.611 11.557 1.00 85.19 286 ILE A O 1
ATOM 2331 N N . ASN A 1 287 ? -7.314 -19.498 11.937 1.00 85.06 287 ASN A N 1
ATOM 2332 C CA . ASN A 1 287 ? -6.846 -19.122 13.262 1.00 85.06 287 ASN A CA 1
ATOM 2333 C C . ASN A 1 287 ? -5.451 -18.481 13.130 1.00 85.06 287 ASN A C 1
ATOM 2335 O O . ASN A 1 287 ? -4.495 -19.208 12.873 1.00 85.06 287 ASN A O 1
ATOM 2339 N N . PRO A 1 288 ? -5.291 -17.156 13.302 1.00 83.94 288 PRO A N 1
ATOM 2340 C CA . PRO A 1 288 ? -4.004 -16.493 13.082 1.00 83.94 288 PRO A CA 1
ATOM 2341 C C . PRO A 1 288 ? -2.919 -16.899 14.088 1.00 83.94 288 PRO A C 1
ATOM 2343 O O . PRO A 1 288 ? -1.749 -16.637 13.841 1.00 83.94 288 PRO A O 1
ATOM 2346 N N . TYR A 1 289 ? -3.291 -17.530 15.207 1.00 82.56 289 TYR A N 1
ATOM 2347 C CA . TYR A 1 289 ? -2.347 -18.031 16.209 1.00 82.56 289 TYR A CA 1
ATOM 2348 C C . TYR A 1 289 ? -1.827 -19.445 15.900 1.00 82.56 289 TYR A C 1
ATOM 2350 O O . TYR A 1 289 ? -1.014 -19.973 16.657 1.00 82.56 289 TYR A O 1
ATOM 2358 N N . ASP A 1 290 ? -2.309 -20.084 14.830 1.00 81.38 290 ASP A N 1
ATOM 2359 C CA . ASP A 1 290 ? -1.801 -21.383 14.390 1.00 81.38 290 ASP A CA 1
ATOM 2360 C C . ASP A 1 290 ? -0.426 -21.224 13.719 1.00 81.38 290 ASP A C 1
ATOM 2362 O O . ASP A 1 290 ? -0.235 -20.377 12.847 1.00 81.38 290 ASP A O 1
ATOM 2366 N N . ALA A 1 291 ? 0.526 -22.081 14.093 1.00 74.25 291 ALA A N 1
ATOM 2367 C CA . ALA A 1 291 ? 1.886 -22.088 13.560 1.00 74.25 291 ALA A CA 1
ATOM 2368 C C . ALA A 1 291 ? 1.955 -22.423 12.058 1.00 74.25 291 ALA A C 1
ATOM 2370 O O . ALA A 1 291 ? 2.992 -22.203 11.433 1.00 74.25 291 ALA A O 1
ATOM 2371 N N . HIS A 1 292 ? 0.882 -22.973 11.482 1.00 76.88 292 HIS A N 1
ATOM 2372 C CA . HIS A 1 292 ? 0.780 -23.258 10.050 1.00 76.88 292 HIS A CA 1
ATOM 2373 C C . HIS A 1 292 ? 0.463 -22.030 9.187 1.00 76.88 292 HIS A C 1
ATOM 2375 O O . HIS A 1 292 ? 0.519 -22.120 7.958 1.00 76.88 292 HIS A O 1
ATOM 2381 N N . HIS A 1 293 ? 0.110 -20.899 9.800 1.00 82.38 293 HIS A N 1
ATOM 2382 C CA . HIS A 1 293 ? -0.216 -19.677 9.084 1.00 82.38 293 HIS A CA 1
ATOM 2383 C C . HIS A 1 293 ? 0.856 -18.609 9.284 1.00 82.38 293 HIS A C 1
ATOM 2385 O O . HIS A 1 293 ? 1.201 -18.240 10.403 1.00 82.38 293 HIS A O 1
ATOM 2391 N N . ASP A 1 294 ? 1.318 -18.048 8.169 1.00 86.25 294 ASP A N 1
ATOM 2392 C CA . ASP A 1 294 ? 2.311 -16.977 8.156 1.00 86.25 294 ASP A CA 1
ATOM 2393 C C . ASP A 1 294 ? 1.610 -15.642 8.417 1.00 86.25 294 ASP A C 1
ATOM 2395 O O . ASP A 1 294 ? 1.292 -14.890 7.494 1.00 86.25 294 ASP A O 1
ATOM 2399 N N . CYS A 1 295 ? 1.291 -15.384 9.686 1.00 89.75 295 CYS A N 1
ATOM 2400 C CA . CYS A 1 295 ? 0.582 -14.180 10.105 1.00 89.75 295 CYS A CA 1
ATOM 2401 C C . CYS A 1 295 ? 1.512 -13.151 10.749 1.00 89.75 295 CYS A C 1
ATOM 2403 O O . CYS A 1 295 ? 2.452 -13.489 11.466 1.00 89.75 295 CYS A O 1
ATOM 2405 N N . VAL A 1 296 ? 1.189 -11.877 10.530 1.00 91.50 296 VAL A N 1
ATOM 2406 C CA . VAL A 1 296 ? 1.726 -10.751 11.301 1.00 91.50 296 VAL A CA 1
ATOM 2407 C C . VAL A 1 296 ? 0.603 -10.076 12.070 1.00 91.50 296 VAL A C 1
ATOM 2409 O O . VAL A 1 296 ? -0.515 -9.943 11.568 1.00 91.50 296 VAL A O 1
ATOM 2412 N N . PHE A 1 297 ? 0.906 -9.646 13.284 1.00 92.00 297 PHE A N 1
ATOM 2413 C CA . PHE A 1 297 ? -0.007 -8.991 14.206 1.00 92.00 297 PHE A CA 1
ATOM 2414 C C . PHE A 1 297 ? 0.264 -7.490 14.238 1.00 92.00 297 PHE A C 1
ATOM 2416 O O . PHE A 1 297 ? 1.400 -7.049 14.074 1.00 92.00 297 PHE A O 1
ATOM 2423 N N . ILE A 1 298 ? -0.796 -6.702 14.413 1.00 92.88 298 ILE A N 1
ATOM 2424 C CA . ILE A 1 298 ? -0.731 -5.240 14.382 1.00 92.88 298 ILE A CA 1
ATOM 2425 C C . ILE A 1 298 ? -1.275 -4.672 15.688 1.00 92.88 298 ILE A C 1
ATOM 2427 O O . ILE A 1 298 ? -2.473 -4.766 15.974 1.00 92.88 298 ILE A O 1
ATOM 2431 N N . GLU A 1 299 ? -0.415 -4.010 16.452 1.00 91.31 299 GLU A N 1
ATOM 2432 C CA . GLU A 1 299 ? -0.797 -3.327 17.683 1.00 91.31 299 GLU A CA 1
ATOM 2433 C C . GLU A 1 299 ? -1.131 -1.859 17.407 1.00 91.31 299 GLU A C 1
ATOM 2435 O O . GLU A 1 299 ? -0.307 -1.062 16.957 1.00 91.31 299 GLU A O 1
ATOM 2440 N N . LEU A 1 300 ? -2.379 -1.488 17.704 1.00 91.62 300 LEU A N 1
ATOM 2441 C CA . LEU A 1 300 ? -2.915 -0.145 17.452 1.00 91.62 300 LEU A CA 1
ATOM 2442 C C . LEU A 1 300 ? -2.914 0.762 18.688 1.00 91.62 300 LEU A C 1
ATOM 2444 O O . LEU A 1 300 ? -3.186 1.959 18.569 1.00 91.62 300 LEU A O 1
ATOM 2448 N N . ALA A 1 301 ? -2.653 0.213 19.876 1.00 90.19 301 ALA A N 1
ATOM 2449 C CA . ALA A 1 301 ? -2.704 0.972 21.123 1.00 90.19 301 ALA A CA 1
ATOM 2450 C C . ALA A 1 301 ? -1.703 2.148 21.163 1.00 90.19 301 ALA A C 1
ATOM 2452 O O . ALA A 1 301 ? -2.142 3.248 21.522 1.00 90.19 301 ALA A O 1
ATOM 2453 N N . PRO A 1 302 ? -0.426 1.993 20.743 1.00 92.56 302 PRO A N 1
ATOM 2454 C CA . PRO A 1 302 ? 0.531 3.102 20.757 1.00 92.56 302 PRO A CA 1
ATOM 2455 C C . PRO A 1 302 ? 0.112 4.236 19.813 1.00 92.56 302 PRO A C 1
ATOM 2457 O O . PRO A 1 302 ? 0.086 5.399 20.220 1.00 92.56 302 PRO A O 1
ATOM 2460 N N . LEU A 1 303 ? -0.341 3.902 18.599 1.00 94.25 303 LEU A N 1
ATOM 2461 C CA . LEU A 1 303 ? -0.900 4.867 17.652 1.00 94.25 303 LEU A CA 1
ATOM 2462 C C . LEU A 1 303 ? -2.082 5.637 18.250 1.00 94.25 303 LEU A C 1
ATOM 2464 O O . LEU A 1 303 ? -2.119 6.864 18.199 1.00 94.25 303 LEU A O 1
ATOM 2468 N N . VAL A 1 304 ? -3.057 4.951 18.848 1.00 93.19 304 VAL A N 1
ATOM 2469 C CA . VAL A 1 304 ? -4.224 5.629 19.434 1.00 93.19 304 VAL A CA 1
ATOM 2470 C C . VAL A 1 304 ? -3.829 6.544 20.598 1.00 93.19 304 VAL A C 1
ATOM 2472 O O . VAL A 1 304 ? -4.419 7.618 20.746 1.00 93.19 304 VAL A O 1
ATOM 2475 N N . ALA A 1 305 ? -2.840 6.159 21.407 1.00 93.62 305 ALA A N 1
ATOM 2476 C CA . ALA A 1 305 ? -2.303 7.011 22.464 1.00 93.62 305 ALA A CA 1
ATOM 2477 C C . ALA A 1 305 ? -1.639 8.275 21.892 1.00 93.62 305 ALA A C 1
ATOM 2479 O O . ALA A 1 305 ? -1.941 9.382 22.347 1.00 93.62 305 ALA A O 1
ATOM 2480 N N . TYR A 1 306 ? -0.819 8.124 20.848 1.00 95.81 306 TYR A N 1
ATOM 2481 C CA . TYR A 1 306 ? -0.211 9.244 20.133 1.00 95.81 306 TYR A CA 1
ATOM 2482 C C . TYR A 1 306 ? -1.273 10.198 19.560 1.00 95.81 306 TYR A C 1
ATOM 2484 O O . TYR A 1 306 ? -1.237 11.397 19.839 1.00 95.81 306 TYR A O 1
ATOM 2492 N N . LEU A 1 307 ? -2.283 9.680 18.848 1.00 94.75 307 LEU A N 1
ATOM 2493 C CA . LEU A 1 307 ? -3.337 10.502 18.238 1.00 94.75 307 LEU A CA 1
ATOM 2494 C C . LEU A 1 307 ? -4.121 11.307 19.287 1.00 94.75 307 LEU A C 1
ATOM 2496 O O . LEU A 1 307 ? -4.451 12.472 19.057 1.00 94.75 307 LEU A O 1
ATOM 2500 N N . LYS A 1 308 ? -4.405 10.710 20.454 1.00 93.56 308 LYS A N 1
ATOM 2501 C CA . LYS A 1 308 ? -5.055 11.404 21.578 1.00 93.56 308 LYS A CA 1
ATOM 2502 C C . LYS A 1 308 ? -4.160 12.501 22.157 1.00 93.56 308 LYS A C 1
ATOM 2504 O O . LYS A 1 308 ? -4.630 13.618 22.335 1.00 93.56 308 LYS A O 1
ATOM 2509 N N . SER A 1 309 ? -2.875 12.215 22.371 1.00 94.56 309 SER A N 1
ATOM 2510 C CA . SER A 1 309 ? -1.908 13.204 22.864 1.00 94.56 309 SER A CA 1
ATOM 2511 C C . SER A 1 309 ? -1.752 14.391 21.903 1.00 94.56 309 SER A C 1
ATOM 2513 O O . SER A 1 309 ? -1.815 15.553 22.315 1.00 94.56 309 SER A O 1
ATOM 2515 N N . ARG A 1 310 ? -1.632 14.115 20.597 1.00 93.75 310 ARG A N 1
ATOM 2516 C CA . ARG A 1 310 ? -1.551 15.136 19.545 1.00 93.75 310 ARG A CA 1
ATOM 2517 C C . ARG A 1 310 ? -2.803 16.007 19.514 1.00 93.75 310 ARG A C 1
ATOM 2519 O O . ARG A 1 310 ? -2.696 17.230 19.433 1.00 93.75 310 ARG A O 1
ATOM 2526 N N . LYS A 1 311 ? -3.978 15.387 19.633 1.00 92.88 311 LYS A N 1
ATOM 2527 C CA . LYS A 1 311 ? -5.259 16.087 19.736 1.00 92.88 311 LYS A CA 1
ATOM 2528 C C . LYS A 1 311 ? -5.279 17.046 20.933 1.00 92.88 311 LYS A C 1
ATOM 2530 O O . LYS A 1 311 ? -5.614 18.214 20.759 1.00 92.88 311 LYS A O 1
ATOM 2535 N N . ASP A 1 312 ? -4.877 16.590 22.117 1.00 92.75 312 ASP A N 1
ATOM 2536 C CA . ASP A 1 312 ? -4.880 17.418 23.330 1.00 92.75 312 ASP A CA 1
ATOM 2537 C C . ASP A 1 312 ? -3.888 18.590 23.234 1.00 92.75 312 ASP A C 1
ATOM 2539 O O . ASP A 1 312 ? -4.149 19.677 23.750 1.00 92.75 312 ASP A O 1
ATOM 2543 N N . LYS A 1 313 ? -2.766 18.406 22.527 1.00 93.50 313 LYS A N 1
ATOM 2544 C CA . LYS A 1 313 ? -1.821 19.489 22.221 1.00 93.50 313 LYS A CA 1
ATOM 2545 C C . LYS A 1 313 ? -2.439 20.553 21.309 1.00 93.50 313 LYS A C 1
ATOM 2547 O O . LYS A 1 313 ? -2.266 21.737 21.570 1.00 93.50 313 LYS A O 1
ATOM 2552 N N . LEU A 1 314 ? -3.193 20.155 20.282 1.00 92.38 314 LEU A N 1
ATOM 2553 C CA . LEU A 1 314 ? -3.876 21.103 19.392 1.00 92.38 314 LEU A CA 1
ATOM 2554 C C . LEU A 1 314 ? -4.927 21.944 20.127 1.00 92.38 314 LEU A C 1
ATOM 2556 O O . LEU A 1 314 ? -5.027 23.136 19.847 1.00 92.38 314 LEU A O 1
ATOM 2560 N N . ILE A 1 315 ? -5.652 21.355 21.086 1.00 91.88 315 ILE A N 1
ATOM 2561 C CA . ILE A 1 315 ? -6.586 22.092 21.957 1.00 91.88 315 ILE A CA 1
ATOM 2562 C C . ILE A 1 315 ? -5.824 23.140 22.779 1.00 91.88 315 ILE A C 1
ATOM 2564 O O . ILE A 1 315 ? -6.199 24.308 22.797 1.00 91.88 315 ILE A O 1
ATOM 2568 N N . LYS A 1 316 ? -4.716 22.746 23.426 1.00 92.50 316 LYS A N 1
ATOM 2569 C CA . LYS A 1 316 ? -3.890 23.664 24.235 1.00 92.50 316 LYS A CA 1
ATOM 2570 C C . LYS A 1 316 ? -3.317 24.822 23.417 1.00 92.50 316 LYS A C 1
ATOM 2572 O O . LYS A 1 316 ? -3.241 25.937 23.920 1.00 92.50 316 LYS A O 1
ATOM 2577 N N . ASP A 1 317 ? -2.950 24.558 22.167 1.00 92.50 317 ASP A N 1
ATOM 2578 C CA . ASP A 1 317 ? -2.424 25.561 21.239 1.00 92.50 317 ASP A CA 1
ATOM 2579 C C . ASP A 1 317 ? -3.531 26.432 20.599 1.00 92.50 317 ASP A C 1
ATOM 2581 O O . ASP A 1 317 ? -3.220 27.310 19.794 1.00 92.50 317 ASP A O 1
ATOM 2585 N N . GLY A 1 318 ? -4.817 26.175 20.881 1.00 86.56 318 GLY A N 1
ATOM 2586 C CA . GLY A 1 318 ? -5.949 26.861 20.246 1.00 86.56 318 GLY A CA 1
ATOM 2587 C C . GLY A 1 318 ? -6.093 26.574 18.743 1.00 86.56 318 GLY A C 1
ATOM 2588 O O . GLY A 1 318 ? -6.672 27.373 18.008 1.00 86.56 318 GLY A O 1
ATOM 2589 N N . ARG A 1 319 ? -5.546 25.452 18.253 1.00 87.06 319 ARG A N 1
ATOM 2590 C CA . ARG A 1 319 ? -5.502 25.060 16.830 1.00 87.06 319 ARG A CA 1
ATOM 2591 C C . ARG A 1 319 ? -6.509 23.957 16.497 1.00 87.06 319 ARG A C 1
ATOM 2593 O O . ARG A 1 319 ? -6.168 22.930 15.909 1.00 87.06 319 ARG A O 1
ATOM 2600 N N . GLU A 1 320 ? -7.773 24.180 16.835 1.00 84.56 320 GLU A N 1
ATOM 2601 C CA . GLU A 1 320 ? -8.885 23.250 16.579 1.00 84.56 320 GLU A CA 1
ATOM 2602 C C . GLU A 1 320 ? -9.384 23.319 15.120 1.00 84.56 320 GLU A C 1
ATOM 2604 O O . GLU A 1 320 ? -10.529 23.655 14.830 1.00 84.56 320 GLU A O 1
ATOM 2609 N N . GLY A 1 321 ? -8.488 23.038 14.170 1.00 86.44 321 GLY A N 1
ATOM 2610 C CA . GLY A 1 321 ? -8.773 23.058 12.732 1.00 86.44 321 GLY A CA 1
ATOM 2611 C C . GLY A 1 321 ? -9.120 21.687 12.133 1.00 86.44 321 GLY A C 1
ATOM 2612 O O . GLY A 1 321 ? -9.519 20.746 12.818 1.00 86.44 321 GLY A O 1
ATOM 2613 N N . ALA A 1 322 ? -8.911 21.545 10.821 1.00 86.56 322 ALA A N 1
ATOM 2614 C CA . ALA A 1 322 ? -9.192 20.305 10.089 1.00 86.56 322 ALA A CA 1
ATOM 2615 C C . ALA A 1 322 ? -8.390 19.092 10.608 1.00 86.56 322 ALA A C 1
ATOM 2617 O O . ALA A 1 322 ? -8.935 17.988 10.688 1.00 86.56 322 ALA A O 1
ATOM 2618 N N . GLU A 1 323 ? -7.124 19.295 10.995 1.00 88.94 323 GLU A N 1
ATOM 2619 C CA . GLU A 1 323 ? -6.263 18.250 11.574 1.00 88.94 323 GLU A CA 1
ATOM 2620 C C . GLU A 1 323 ? -6.890 17.670 12.849 1.00 88.94 323 GLU A C 1
ATOM 2622 O O . GLU A 1 323 ? -7.017 16.454 12.976 1.00 88.94 323 GLU A O 1
ATOM 2627 N N . TYR A 1 324 ? -7.382 18.531 13.747 1.00 91.69 324 TYR A N 1
ATOM 2628 C CA . TYR A 1 324 ? -8.056 18.120 14.978 1.00 91.69 324 TYR A CA 1
ATOM 2629 C C . TYR A 1 324 ? -9.284 17.240 14.695 1.00 91.69 324 TYR A C 1
ATOM 2631 O O . TYR A 1 324 ? -9.425 16.155 15.269 1.00 91.69 324 TYR A O 1
ATOM 2639 N N . CYS A 1 325 ? -10.156 17.663 13.772 1.00 89.81 325 CYS A N 1
ATOM 2640 C CA . CYS A 1 325 ? -11.348 16.897 13.406 1.00 89.81 325 CYS A CA 1
ATOM 2641 C C . CYS A 1 325 ? -10.998 15.518 12.824 1.00 89.81 325 CYS A C 1
ATOM 2643 O O . CYS A 1 325 ? -11.657 14.522 13.151 1.00 89.81 325 CYS A O 1
ATOM 2645 N N . LEU A 1 326 ? -9.961 15.445 11.982 1.00 92.12 326 LEU A N 1
ATOM 2646 C CA . LEU A 1 326 ? -9.489 14.184 11.415 1.00 92.12 326 LEU A CA 1
ATOM 2647 C C . LEU A 1 326 ? -8.919 13.269 12.501 1.00 92.12 326 LEU A C 1
ATOM 2649 O O . LEU A 1 326 ? -9.349 12.121 12.591 1.00 92.12 326 LEU A O 1
ATOM 2653 N N . LEU A 1 327 ? -8.015 13.776 13.345 1.00 92.75 327 LEU A N 1
ATOM 2654 C CA . LEU A 1 327 ? -7.406 13.015 14.440 1.00 92.75 327 LEU A CA 1
ATOM 2655 C C . LEU A 1 327 ? -8.469 12.440 15.376 1.00 92.75 327 LEU A C 1
ATOM 2657 O O . LEU A 1 327 ? -8.419 11.259 15.713 1.00 92.75 327 LEU A O 1
ATOM 2661 N N . ASN A 1 328 ? -9.471 13.242 15.746 1.00 90.50 328 ASN A N 1
ATOM 2662 C CA . ASN A 1 328 ? -10.568 12.781 16.590 1.00 90.50 328 ASN A CA 1
ATOM 2663 C C . ASN A 1 328 ? -11.376 11.663 15.911 1.00 90.50 328 ASN A C 1
ATOM 2665 O O . ASN A 1 328 ? -11.655 10.633 16.525 1.00 90.50 328 ASN A O 1
ATOM 2669 N N . THR A 1 329 ? -11.700 11.827 14.625 1.00 91.12 329 THR A N 1
ATOM 2670 C CA . THR A 1 329 ? -12.442 10.821 13.846 1.00 91.12 329 THR A CA 1
ATOM 2671 C C . THR A 1 329 ? -11.658 9.514 13.729 1.00 91.12 329 THR A C 1
ATOM 2673 O O . THR A 1 329 ? -12.212 8.433 13.941 1.00 91.12 329 THR A O 1
ATOM 2676 N N . VAL A 1 330 ? -10.364 9.602 13.422 1.00 93.12 330 VAL A N 1
ATOM 2677 C CA . VAL A 1 330 ? -9.474 8.449 13.275 1.00 93.12 330 VAL A CA 1
ATOM 2678 C C . VAL A 1 330 ? -9.288 7.731 14.610 1.00 93.12 330 VAL A C 1
ATOM 2680 O O . VAL A 1 330 ? -9.515 6.524 14.681 1.00 93.12 330 VAL A O 1
ATOM 2683 N N . ALA A 1 331 ? -8.963 8.457 15.682 1.00 92.62 331 ALA A N 1
ATOM 2684 C CA . ALA A 1 331 ? -8.771 7.878 17.009 1.00 92.62 331 ALA A CA 1
ATOM 2685 C C . ALA A 1 331 ? -10.038 7.170 17.511 1.00 92.62 331 ALA A C 1
ATOM 2687 O O . ALA A 1 331 ? -9.954 6.055 18.032 1.00 92.62 331 ALA A O 1
ATOM 2688 N N . MET A 1 332 ? -11.216 7.776 17.311 1.00 88.56 332 MET A N 1
ATOM 2689 C CA . MET A 1 332 ? -12.504 7.158 17.641 1.00 88.56 332 MET A CA 1
ATOM 2690 C C . MET A 1 332 ? -12.766 5.908 16.800 1.00 88.56 332 MET A C 1
ATOM 2692 O O . MET A 1 332 ? -13.171 4.882 17.342 1.00 88.56 332 MET A O 1
ATOM 2696 N N . THR A 1 333 ? -12.494 5.967 15.494 1.00 89.44 333 THR A N 1
ATOM 2697 C CA . THR A 1 333 ? -12.701 4.839 14.576 1.00 89.44 333 THR A CA 1
ATOM 2698 C C . THR A 1 333 ? -11.818 3.651 14.941 1.00 89.44 333 THR A C 1
ATOM 2700 O O . THR A 1 333 ? -12.327 2.537 15.054 1.00 89.44 333 THR A O 1
ATOM 2703 N N . LEU A 1 334 ? -10.520 3.875 15.166 1.00 91.38 334 LEU A N 1
ATOM 2704 C CA . LEU A 1 334 ? -9.583 2.821 15.557 1.00 91.38 334 LEU A CA 1
ATOM 2705 C C . LEU A 1 334 ? -9.944 2.237 16.927 1.00 91.38 334 LEU A C 1
ATOM 2707 O O . LEU A 1 334 ? -10.009 1.017 17.078 1.00 91.38 334 LEU A O 1
ATOM 2711 N N . SER A 1 335 ? -10.257 3.103 17.900 1.00 88.81 335 SER A N 1
ATOM 2712 C CA . SER A 1 335 ? -10.651 2.674 19.245 1.00 88.81 335 SER A CA 1
ATOM 2713 C C . SER A 1 335 ? -11.905 1.805 19.205 1.00 88.81 335 SER A C 1
ATOM 2715 O O . SER A 1 335 ? -11.903 0.716 19.764 1.00 88.81 335 SER A O 1
ATOM 2717 N N . TYR A 1 336 ? -12.959 2.253 18.522 1.00 85.88 336 TYR A N 1
ATOM 2718 C CA . TYR A 1 336 ? -14.238 1.546 18.478 1.00 85.88 336 TYR A CA 1
ATOM 2719 C C . TYR A 1 336 ? -14.182 0.253 17.654 1.00 85.88 336 TYR A C 1
ATOM 2721 O O . TYR A 1 336 ? -14.799 -0.742 18.028 1.00 85.88 336 TYR A O 1
ATOM 2729 N N . ARG A 1 337 ? -13.466 0.248 16.519 1.00 84.69 337 ARG A N 1
ATOM 2730 C CA . ARG A 1 337 ? -13.433 -0.919 15.623 1.00 84.69 337 ARG A CA 1
ATOM 2731 C C . ARG A 1 337 ? -12.507 -2.027 16.102 1.00 84.69 337 ARG A C 1
ATOM 2733 O O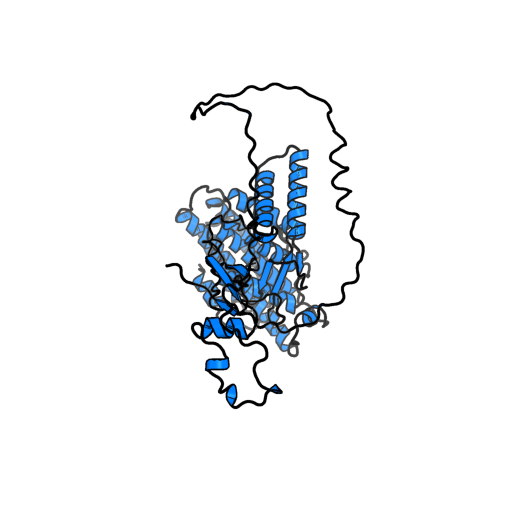 . ARG A 1 337 ? -12.842 -3.188 15.880 1.00 84.69 337 ARG A O 1
ATOM 2740 N N . TYR A 1 338 ? -11.368 -1.677 16.701 1.00 86.94 338 TYR A N 1
ATOM 2741 C CA . TYR A 1 338 ? -10.276 -2.632 16.903 1.00 86.94 338 TYR A CA 1
ATOM 2742 C C . TYR A 1 338 ? -9.815 -2.778 18.357 1.00 86.94 338 TYR A C 1
ATOM 2744 O O . TYR A 1 338 ? -9.251 -3.813 18.694 1.00 86.94 338 TYR A O 1
ATOM 2752 N N . ILE A 1 339 ? -10.040 -1.789 19.229 1.00 82.06 339 ILE A N 1
ATOM 2753 C CA . ILE A 1 339 ? -9.496 -1.815 20.601 1.00 82.06 339 ILE A CA 1
ATOM 2754 C C . ILE A 1 339 ? -10.582 -2.110 21.632 1.00 82.06 339 ILE A C 1
ATOM 2756 O O . ILE A 1 339 ? -10.429 -2.994 22.471 1.00 82.06 339 ILE A O 1
ATOM 2760 N N . GLN A 1 340 ? -11.686 -1.366 21.592 1.00 74.38 340 GLN A N 1
ATOM 2761 C CA . GLN A 1 340 ? -12.745 -1.510 22.575 1.00 74.38 340 GLN A CA 1
ATOM 2762 C C . GLN A 1 340 ? -13.428 -2.871 22.403 1.00 74.38 340 GLN A C 1
ATOM 2764 O O . GLN A 1 340 ? -13.818 -3.227 21.285 1.00 74.38 340 GLN A O 1
ATOM 2769 N N . PRO A 1 341 ? -13.629 -3.629 23.498 1.00 62.44 341 PRO A N 1
ATOM 2770 C CA . PRO A 1 341 ? -14.567 -4.737 23.488 1.00 62.44 341 PRO A CA 1
ATOM 2771 C C . PRO A 1 341 ? -15.899 -4.182 22.997 1.00 62.44 341 PRO A C 1
ATOM 2773 O O . PRO A 1 341 ? -16.382 -3.188 23.547 1.00 62.44 341 PRO A O 1
ATOM 2776 N N . ARG A 1 342 ? -16.478 -4.768 21.941 1.00 56.72 342 ARG A N 1
ATOM 2777 C CA . ARG A 1 342 ? -17.805 -4.348 21.485 1.00 56.72 342 ARG A CA 1
ATOM 2778 C C . ARG A 1 342 ? -18.736 -4.444 22.685 1.00 56.72 342 ARG A C 1
ATOM 2780 O O . ARG A 1 342 ? -18.993 -5.542 23.170 1.00 56.72 342 ARG A O 1
ATOM 2787 N N . LEU A 1 343 ? -19.206 -3.296 23.167 1.00 43.47 343 LEU A N 1
ATOM 2788 C CA . LEU A 1 343 ? -20.263 -3.233 24.161 1.00 43.47 343 LEU A CA 1
ATOM 2789 C C . LEU A 1 343 ? -21.459 -3.943 23.533 1.00 43.47 343 LEU A C 1
ATOM 2791 O O . LEU A 1 343 ? -22.117 -3.402 22.643 1.00 43.47 343 LEU A O 1
ATOM 2795 N N . THR A 1 344 ? -21.703 -5.183 23.944 1.00 42.81 344 THR A N 1
ATOM 2796 C CA . THR A 1 344 ? -22.957 -5.868 23.667 1.00 42.81 344 THR A CA 1
ATOM 2797 C C . THR A 1 344 ? -24.030 -5.059 24.374 1.00 42.81 344 THR A C 1
ATOM 2799 O O . THR A 1 344 ? -24.244 -5.214 25.577 1.00 42.81 344 THR A O 1
ATOM 2802 N N . LEU A 1 345 ? -24.657 -4.130 23.651 1.00 38.19 345 LEU A N 1
ATOM 2803 C CA . LEU A 1 345 ? -25.875 -3.491 24.124 1.00 38.19 345 LEU A CA 1
ATOM 2804 C C . LEU A 1 345 ? -26.854 -4.631 24.431 1.00 38.19 345 LEU A C 1
ATOM 2806 O O . LEU A 1 345 ? -27.092 -5.456 23.546 1.00 38.19 345 LEU A O 1
ATOM 2810 N N . PRO A 1 346 ? -27.372 -4.743 25.665 1.00 36.22 346 PRO A N 1
ATOM 2811 C CA . PRO A 1 346 ? -28.274 -5.823 26.022 1.00 36.22 346 PRO A CA 1
ATOM 2812 C C . PRO A 1 346 ? -29.539 -5.666 25.184 1.00 36.22 346 PRO A C 1
ATOM 2814 O O . PRO A 1 346 ? -30.349 -4.763 25.404 1.00 36.22 346 PRO A O 1
ATOM 2817 N N . ILE A 1 347 ? -29.693 -6.523 24.179 1.00 41.47 347 ILE A N 1
ATOM 2818 C CA . ILE A 1 347 ? -30.893 -6.548 23.359 1.00 41.47 347 ILE A CA 1
ATOM 2819 C C . ILE A 1 347 ? -32.006 -7.104 24.248 1.00 41.47 347 ILE A C 1
ATOM 2821 O O . ILE A 1 347 ? -31.994 -8.266 24.641 1.00 41.47 347 ILE A O 1
ATOM 2825 N N . LYS A 1 348 ? -32.955 -6.236 24.618 1.00 40.62 348 LYS A N 1
ATOM 2826 C CA . LYS A 1 348 ? -34.056 -6.491 25.571 1.00 40.62 348 LYS A CA 1
ATOM 2827 C C . LYS A 1 348 ? -35.093 -7.531 25.104 1.00 40.62 348 LYS A C 1
ATOM 2829 O O . LYS A 1 348 ? -36.196 -7.564 25.638 1.00 40.62 348 LYS A O 1
ATOM 2834 N N . GLN A 1 349 ? -34.793 -8.357 24.108 1.00 44.53 349 GLN A N 1
ATOM 2835 C CA . GLN A 1 349 ? -35.754 -9.288 23.519 1.00 44.53 349 GLN A CA 1
ATOM 2836 C C . GLN A 1 349 ? -35.076 -10.620 23.182 1.00 44.53 349 GLN A C 1
ATOM 2838 O O . GLN A 1 349 ? -34.759 -10.886 22.026 1.00 44.53 349 GLN A O 1
ATOM 2843 N N . SER A 1 350 ? -34.864 -11.462 24.194 1.00 45.78 350 SER A N 1
ATOM 2844 C CA . SER A 1 350 ? -34.847 -12.914 24.001 1.00 45.78 350 SER A CA 1
ATOM 2845 C C . SER A 1 350 ? -36.166 -13.473 24.535 1.00 45.78 350 SER A C 1
ATOM 2847 O O . SER A 1 350 ? -36.629 -13.084 25.612 1.00 45.78 350 SER A O 1
ATOM 2849 N N . ALA A 1 351 ? -36.823 -14.330 23.752 1.00 44.22 351 ALA A N 1
ATOM 2850 C CA . ALA A 1 351 ? -38.011 -15.043 24.203 1.00 44.22 351 ALA A CA 1
ATOM 2851 C C . ALA A 1 351 ? -37.592 -15.976 25.347 1.00 44.22 351 ALA A C 1
ATOM 2853 O O . ALA A 1 351 ? -36.806 -16.898 25.141 1.00 44.22 351 ALA A O 1
ATOM 2854 N N . LYS A 1 352 ? -38.057 -15.689 26.565 1.00 49.22 352 LYS A N 1
ATOM 2855 C CA . LYS A 1 352 ? -37.782 -16.517 27.740 1.00 49.22 352 LYS A CA 1
ATOM 2856 C C . LYS A 1 352 ? -38.463 -17.870 27.554 1.00 49.22 352 LYS A C 1
ATOM 2858 O O . LYS A 1 352 ? -39.684 -17.908 27.439 1.00 49.22 352 LYS A O 1
ATOM 2863 N N . GLN A 1 353 ? -37.691 -18.951 27.530 1.00 52.12 353 GLN A N 1
ATOM 2864 C CA . GLN A 1 353 ? -38.225 -20.303 27.652 1.00 52.12 353 GLN A CA 1
ATOM 2865 C C . GLN A 1 353 ? -37.823 -20.875 29.009 1.00 52.12 353 GLN A C 1
ATOM 2867 O O . GLN A 1 353 ? -36.656 -20.819 29.405 1.00 52.12 353 GLN A O 1
ATOM 2872 N N . GLU A 1 354 ? -38.806 -21.401 29.731 1.00 54.25 354 GLU A N 1
ATOM 2873 C CA . GLU A 1 354 ? -38.588 -22.100 30.992 1.00 54.25 354 GLU A CA 1
ATOM 2874 C C . GLU A 1 354 ? -38.248 -23.569 30.715 1.00 54.25 354 GLU A C 1
ATOM 2876 O O . GLU A 1 354 ? -38.972 -24.277 30.015 1.00 54.25 354 GLU A O 1
ATOM 2881 N N . ALA A 1 355 ? -37.147 -24.037 31.293 1.00 56.53 355 ALA A N 1
ATOM 2882 C CA . ALA A 1 355 ? -36.737 -25.429 31.293 1.00 56.53 355 ALA A CA 1
ATOM 2883 C C . ALA A 1 355 ? -36.643 -25.966 32.720 1.00 56.53 355 ALA A C 1
ATOM 2885 O O . ALA A 1 355 ? -36.412 -25.237 33.686 1.00 56.53 355 ALA A O 1
ATOM 2886 N N . HIS A 1 356 ? -36.773 -27.283 32.849 1.00 59.03 356 HIS A N 1
ATOM 2887 C CA . HIS A 1 356 ? -36.575 -27.972 34.117 1.00 59.03 356 HIS A CA 1
ATOM 2888 C C . HIS A 1 356 ? -35.345 -28.866 34.027 1.00 59.03 356 HIS A C 1
ATOM 2890 O O . HIS A 1 356 ? -35.278 -29.770 33.192 1.00 59.03 356 HIS A O 1
ATOM 2896 N N . VAL A 1 357 ? -34.379 -28.628 34.913 1.00 59.97 357 VAL A N 1
ATOM 2897 C CA . VAL A 1 357 ? -33.223 -29.514 35.065 1.00 59.97 357 VAL A CA 1
ATOM 2898 C C . VAL A 1 357 ? -33.597 -30.650 35.997 1.00 59.97 357 VAL A C 1
ATOM 2900 O O . VAL A 1 357 ? -34.031 -30.420 37.129 1.00 59.97 357 VAL A O 1
ATOM 2903 N N . ILE A 1 358 ? -33.404 -31.876 35.517 1.00 61.56 358 ILE A N 1
ATOM 2904 C CA . ILE A 1 358 ? -33.656 -33.099 36.272 1.00 61.56 358 ILE A CA 1
ATOM 2905 C C . ILE A 1 358 ? -32.315 -33.777 36.506 1.00 61.56 358 ILE A C 1
ATOM 2907 O O . ILE A 1 358 ? -31.526 -33.980 35.583 1.00 61.56 358 ILE A O 1
ATOM 2911 N N . THR A 1 359 ? -32.051 -34.109 37.763 1.00 58.94 359 THR A N 1
ATOM 2912 C CA . THR A 1 359 ? -30.812 -34.763 38.183 1.00 58.94 359 THR A CA 1
ATOM 2913 C C . THR A 1 359 ? -31.143 -36.075 38.878 1.00 58.94 359 THR A C 1
ATOM 2915 O O . THR A 1 359 ? -32.170 -36.186 39.540 1.00 58.94 359 THR A O 1
ATOM 2918 N N . GLY A 1 360 ? -30.267 -37.069 38.724 1.00 64.31 360 GLY A N 1
ATOM 2919 C CA . GLY A 1 360 ? -30.463 -38.407 39.282 1.00 64.31 360 GLY A CA 1
ATOM 2920 C C . GLY A 1 360 ? -31.072 -39.386 38.278 1.00 64.31 360 GLY A C 1
ATOM 2921 O O . GLY A 1 360 ? -32.095 -39.120 37.655 1.00 64.31 360 GLY A O 1
ATOM 2922 N N . PHE A 1 361 ? -30.432 -40.548 38.132 1.00 64.94 361 PHE A N 1
ATOM 2923 C CA . PHE A 1 361 ? -30.755 -41.546 37.106 1.00 64.94 361 PHE A CA 1
ATOM 2924 C C . PHE A 1 361 ? -32.230 -41.981 37.109 1.00 64.94 361 PHE A C 1
ATOM 2926 O O . PHE A 1 361 ? -32.838 -42.072 36.047 1.00 64.94 361 PHE A O 1
ATOM 2933 N N . ASN A 1 362 ? -32.831 -42.185 38.285 1.00 66.44 362 ASN A N 1
ATOM 2934 C CA . ASN A 1 362 ? -34.214 -42.662 38.389 1.00 66.44 362 ASN A CA 1
ATOM 2935 C C . ASN A 1 362 ? -35.244 -41.598 37.997 1.00 66.44 362 ASN A C 1
ATOM 2937 O O . ASN A 1 362 ? -36.231 -41.927 37.346 1.00 66.44 362 ASN A O 1
ATOM 2941 N N . ASP A 1 363 ? -35.003 -40.331 38.340 1.00 65.38 363 ASP A N 1
ATOM 2942 C CA . ASP A 1 363 ? -35.894 -39.226 37.974 1.00 65.38 363 ASP A CA 1
ATOM 2943 C C . ASP A 1 363 ? -35.792 -38.914 36.474 1.00 65.38 363 ASP A C 1
ATOM 2945 O O . ASP A 1 363 ? -36.806 -38.665 35.817 1.00 65.38 363 ASP A O 1
ATOM 2949 N N . ILE A 1 364 ? -34.578 -39.004 35.917 1.00 66.38 364 ILE A N 1
ATOM 2950 C CA . ILE A 1 364 ? -34.326 -38.918 34.473 1.00 66.38 364 ILE A CA 1
ATOM 2951 C C . ILE A 1 364 ? -35.067 -40.048 33.754 1.00 66.38 364 ILE A C 1
ATOM 2953 O O . ILE A 1 364 ? -35.857 -39.783 32.850 1.00 66.38 364 ILE A O 1
ATOM 2957 N N . HIS A 1 365 ? -34.868 -41.295 34.193 1.00 68.31 365 HIS A N 1
ATOM 2958 C CA . HIS A 1 365 ? -35.543 -42.459 33.632 1.00 68.31 365 HIS A CA 1
ATOM 2959 C C . HIS A 1 365 ? -37.060 -42.292 33.675 1.00 68.31 365 HIS A C 1
ATOM 2961 O O . HIS A 1 365 ? -37.718 -42.423 32.648 1.00 68.31 365 HIS A O 1
ATOM 2967 N N . TYR A 1 366 ? -37.618 -41.971 34.843 1.00 71.81 366 TYR A N 1
ATOM 2968 C CA . TYR A 1 366 ? -39.054 -41.797 35.032 1.00 71.81 366 TYR A CA 1
ATOM 2969 C C . TYR A 1 366 ? -39.635 -40.772 34.055 1.00 71.81 366 TYR A C 1
ATOM 2971 O O . TYR A 1 366 ? -40.697 -40.993 33.483 1.00 71.81 366 TYR A O 1
ATOM 2979 N N . ARG A 1 367 ? -38.938 -39.659 33.802 1.00 68.19 367 ARG A N 1
ATOM 2980 C CA . ARG A 1 367 ? -39.439 -38.627 32.883 1.00 68.19 367 ARG A CA 1
ATOM 2981 C C . ARG A 1 367 ? -39.258 -38.986 31.407 1.00 68.19 367 ARG A C 1
ATOM 2983 O O . ARG A 1 367 ? -40.138 -38.656 30.621 1.00 68.19 367 ARG A O 1
ATOM 2990 N N . VAL A 1 368 ? -38.174 -39.671 31.037 1.00 69.50 368 VAL A N 1
ATOM 2991 C CA . VAL A 1 368 ? -37.926 -40.122 29.651 1.00 69.50 368 VAL A CA 1
ATOM 2992 C C . VAL A 1 368 ? -38.830 -41.300 29.264 1.00 69.50 368 VAL A C 1
ATOM 2994 O O . VAL A 1 368 ? -39.264 -41.397 28.122 1.00 69.50 368 VAL A O 1
ATOM 2997 N N . SER A 1 369 ? -39.170 -42.169 30.213 1.00 64.75 369 SER A N 1
ATOM 2998 C CA . SER A 1 369 ? -39.999 -43.366 29.999 1.00 64.75 369 SER A CA 1
ATOM 2999 C C . SER A 1 369 ? -41.507 -43.117 30.157 1.00 64.75 369 SER A C 1
ATOM 3001 O O . SER A 1 369 ? -42.260 -44.042 30.449 1.00 64.75 369 SER A O 1
ATOM 3003 N N . ASN A 1 370 ? -41.977 -41.874 29.984 1.00 68.19 370 ASN A N 1
ATOM 3004 C CA . ASN A 1 370 ? -43.387 -41.499 30.169 1.00 68.19 370 ASN A CA 1
ATOM 3005 C C . ASN A 1 370 ? -43.963 -41.928 31.532 1.00 68.19 370 ASN A C 1
ATOM 3007 O O . ASN A 1 370 ? -45.057 -42.480 31.611 1.00 68.19 370 ASN A O 1
ATOM 3011 N N . GLN A 1 371 ? -43.243 -41.623 32.613 1.00 72.50 371 GLN A N 1
ATOM 3012 C CA . GLN A 1 371 ? -43.647 -41.895 33.999 1.00 72.50 371 GLN A CA 1
ATOM 3013 C C . GLN A 1 371 ? -43.655 -43.383 34.375 1.00 72.50 371 GLN A C 1
ATOM 3015 O O . GLN A 1 371 ? -44.329 -43.787 35.323 1.00 72.50 371 GLN A O 1
ATOM 3020 N N . GLN A 1 372 ? -42.881 -44.207 33.669 1.00 67.56 372 GLN A N 1
ATOM 3021 C CA . GLN A 1 372 ? -42.654 -45.592 34.059 1.00 67.56 372 GLN A CA 1
ATOM 3022 C C . GLN A 1 372 ? -41.479 -45.683 35.041 1.00 67.56 372 GLN A C 1
ATOM 3024 O O . GLN A 1 372 ? -40.413 -45.089 34.860 1.00 67.56 372 GLN A O 1
ATOM 3029 N N . SER A 1 373 ? -41.662 -46.420 36.137 1.00 67.25 373 SER A N 1
ATOM 3030 C CA . SER A 1 373 ? -40.561 -46.672 37.067 1.00 67.25 373 SER A CA 1
ATOM 3031 C C . SER A 1 373 ? -39.555 -47.627 36.430 1.00 67.25 373 SER A C 1
ATOM 3033 O O . SER A 1 373 ? -39.918 -48.504 35.646 1.00 67.25 373 SER A O 1
ATOM 3035 N N . LEU A 1 374 ? -38.281 -47.501 36.791 1.00 65.44 374 LEU A N 1
ATOM 3036 C CA . LEU A 1 374 ? -37.242 -48.409 36.308 1.00 65.44 374 LEU A CA 1
ATOM 3037 C C . LEU A 1 374 ? -37.565 -49.871 36.683 1.00 65.44 374 LEU A C 1
ATOM 3039 O O . LEU A 1 374 ? -37.449 -50.763 35.850 1.00 65.44 374 LEU A O 1
ATOM 3043 N N . SER A 1 375 ? -38.090 -50.106 37.888 1.00 64.31 375 SER A N 1
ATOM 3044 C CA . SER A 1 375 ? -38.629 -51.405 38.333 1.00 64.31 375 SER A CA 1
ATOM 3045 C C . SER A 1 375 ? -39.695 -52.032 37.440 1.00 64.31 375 SER A C 1
ATOM 3047 O O . SER A 1 375 ? -39.895 -53.239 37.525 1.00 64.31 375 SER A O 1
ATOM 3049 N N . SER A 1 376 ? -40.407 -51.250 36.626 1.00 66.44 376 SER A N 1
ATOM 3050 C CA . SER A 1 376 ? -41.391 -51.797 35.686 1.00 66.44 376 SER A CA 1
ATOM 3051 C C . SER A 1 376 ? -40.749 -52.379 34.421 1.00 66.44 376 SER A C 1
ATOM 3053 O O . SER A 1 376 ? -41.354 -53.229 33.774 1.00 66.44 376 SER A O 1
ATOM 3055 N N . LEU A 1 377 ? -39.517 -51.965 34.096 1.00 65.81 377 LEU A N 1
ATOM 3056 C CA . LEU A 1 377 ? -38.759 -52.433 32.929 1.00 65.81 377 LEU A CA 1
ATOM 3057 C C . LEU A 1 377 ? -37.768 -53.544 33.266 1.00 65.81 377 LEU A C 1
ATOM 3059 O O . LEU A 1 377 ? -37.481 -54.394 32.425 1.00 65.81 377 LEU A O 1
ATOM 3063 N N . ILE A 1 378 ? -37.236 -53.549 34.487 1.00 66.12 378 ILE A N 1
ATOM 3064 C CA . ILE A 1 378 ? -36.396 -54.643 34.971 1.00 66.12 378 ILE A CA 1
ATOM 3065 C C . ILE A 1 378 ? -37.301 -55.670 35.652 1.00 66.12 378 ILE A C 1
ATOM 3067 O O . ILE A 1 378 ? -38.218 -55.300 36.380 1.00 66.12 378 ILE A O 1
ATOM 3071 N N . VAL A 1 379 ? -37.028 -56.968 35.501 1.00 65.19 379 VAL A N 1
ATOM 3072 C CA . VAL A 1 379 ? -37.684 -58.009 36.313 1.00 65.19 379 VAL A CA 1
ATOM 3073 C C . VAL A 1 379 ? -37.119 -57.938 37.737 1.00 65.19 379 VAL A C 1
ATOM 3075 O O . VAL A 1 379 ? -36.386 -58.816 38.176 1.00 65.19 379 VAL A O 1
ATOM 3078 N N . ALA A 1 380 ? -37.416 -56.857 38.464 1.00 60.62 380 ALA A N 1
ATOM 3079 C CA . ALA A 1 380 ? -36.812 -56.536 39.757 1.00 60.62 380 ALA A CA 1
ATOM 3080 C C . ALA A 1 380 ? -37.017 -57.659 40.788 1.00 60.62 380 ALA A C 1
ATOM 3082 O O . ALA A 1 380 ? -36.151 -57.908 41.617 1.00 60.62 380 ALA A O 1
ATOM 3083 N N . LYS A 1 381 ? -38.125 -58.404 40.664 1.00 62.22 381 LYS A N 1
ATOM 3084 C CA . LYS A 1 381 ? -38.443 -59.586 41.482 1.00 62.22 381 LYS A CA 1
ATOM 3085 C C . LYS A 1 381 ? -37.554 -60.810 41.213 1.00 62.22 381 LYS A C 1
ATOM 3087 O O . LYS A 1 381 ? -37.573 -61.736 42.012 1.00 62.22 381 LYS A O 1
ATOM 3092 N N . ALA A 1 382 ? -36.826 -60.843 40.097 1.00 66.00 382 ALA A N 1
ATOM 3093 C CA . ALA A 1 382 ? -35.871 -61.902 39.762 1.00 66.00 382 ALA A CA 1
ATOM 3094 C C . ALA A 1 382 ? -34.427 -61.545 40.162 1.00 66.00 382 ALA A C 1
ATOM 3096 O O . ALA A 1 382 ? -33.533 -62.374 40.002 1.00 66.00 382 ALA A O 1
ATOM 3097 N N . LEU A 1 383 ? -34.188 -60.329 40.670 1.00 67.69 383 LEU A N 1
ATOM 3098 C CA . LEU A 1 383 ? -32.870 -59.890 41.112 1.00 67.69 383 LEU A CA 1
ATOM 3099 C C . LEU A 1 383 ? -32.666 -60.187 42.607 1.00 67.69 383 LEU A C 1
ATOM 3101 O O . LEU A 1 383 ? -33.566 -59.915 43.409 1.00 67.69 383 LEU A O 1
ATOM 3105 N N . PRO A 1 384 ? -31.480 -60.682 43.005 1.00 70.31 384 PRO A N 1
ATOM 3106 C CA . PRO A 1 384 ? -31.083 -60.766 44.407 1.00 70.31 384 PRO A CA 1
ATOM 3107 C C . PRO A 1 384 ? -31.197 -59.410 45.115 1.00 70.31 384 PRO A C 1
ATOM 3109 O O . PRO A 1 384 ? -30.891 -58.379 44.517 1.00 70.31 384 PRO A O 1
ATOM 3112 N N . ASP A 1 385 ? -31.551 -59.403 46.402 1.00 63.97 385 ASP A N 1
ATOM 3113 C CA . ASP A 1 385 ? -31.854 -58.179 47.171 1.00 63.97 385 ASP A CA 1
ATOM 3114 C C . ASP A 1 385 ? -30.748 -57.107 47.126 1.00 63.97 385 ASP A C 1
ATOM 3116 O O . ASP A 1 385 ? -31.023 -55.910 47.160 1.00 63.97 385 ASP A O 1
ATOM 3120 N N . TYR A 1 386 ? -29.481 -57.508 46.990 1.00 63.53 386 TYR A N 1
ATOM 3121 C CA . TYR A 1 386 ? -28.349 -56.580 46.892 1.00 63.53 386 TYR A CA 1
ATOM 3122 C C . TYR A 1 386 ? -28.189 -55.918 45.509 1.00 63.53 386 TYR A C 1
ATOM 3124 O O . TYR A 1 386 ? -27.495 -54.906 45.407 1.00 63.53 386 TYR A O 1
ATOM 3132 N N . GLN A 1 387 ? -28.816 -56.474 44.466 1.00 60.03 387 GLN A N 1
ATOM 3133 C CA . GLN A 1 387 ? -28.844 -55.963 43.086 1.00 60.03 387 GLN A CA 1
ATOM 3134 C C . GLN A 1 387 ? -30.154 -55.245 42.743 1.00 60.03 387 GLN A C 1
ATOM 3136 O O . GLN A 1 387 ? -30.270 -54.669 41.660 1.00 60.03 387 GLN A O 1
ATOM 3141 N N . GLN A 1 388 ? -31.138 -55.260 43.644 1.00 60.25 388 GLN A N 1
ATOM 3142 C CA . GLN A 1 388 ? -32.373 -54.515 43.446 1.00 60.25 388 GLN A CA 1
ATOM 3143 C C . GLN A 1 388 ? -32.104 -52.997 43.488 1.00 60.25 388 GLN A C 1
ATOM 3145 O O . GLN A 1 388 ? -31.262 -52.529 44.268 1.00 60.25 388 GLN A O 1
ATOM 3150 N N . PRO A 1 389 ? -32.803 -52.193 42.665 1.00 59.00 389 PRO A N 1
ATOM 3151 C CA . PRO A 1 389 ? -32.654 -50.743 42.676 1.00 59.00 389 PRO A CA 1
ATOM 3152 C C . PRO A 1 389 ? -33.000 -50.175 44.061 1.00 59.00 389 PRO A C 1
ATOM 3154 O O . PRO A 1 389 ? -34.143 -50.218 44.503 1.00 59.00 389 PRO A O 1
ATOM 3157 N N . ARG A 1 390 ? -32.018 -49.593 44.759 1.00 57.34 390 ARG A N 1
ATOM 3158 C CA .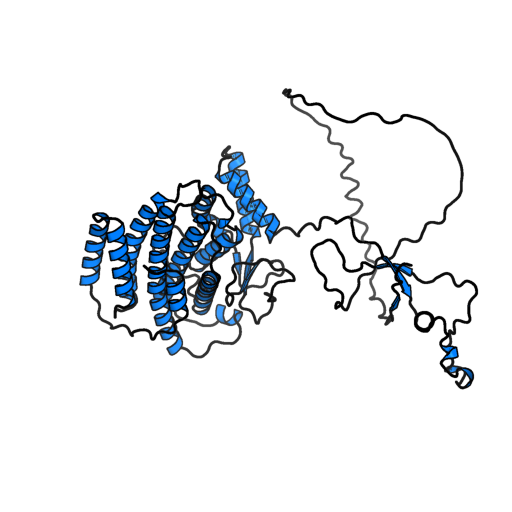 ARG A 1 390 ? -32.193 -49.089 46.141 1.00 57.34 390 ARG A CA 1
ATOM 3159 C C . ARG A 1 390 ? -33.120 -47.874 46.274 1.00 57.34 390 ARG A C 1
ATOM 3161 O O . ARG A 1 390 ? -33.473 -47.494 47.386 1.00 57.34 390 ARG A O 1
ATOM 3168 N N . TYR A 1 391 ? -33.486 -47.244 45.161 1.00 57.22 391 TYR A N 1
ATOM 3169 C CA . TYR A 1 391 ? -34.254 -46.001 45.133 1.00 57.22 391 TYR A CA 1
ATOM 3170 C C . TYR A 1 391 ? -35.340 -46.044 44.059 1.00 57.22 391 TYR A C 1
ATOM 3172 O O . TYR A 1 391 ? -35.438 -45.124 43.250 1.00 57.22 391 TYR A O 1
ATOM 3180 N N . ASP A 1 392 ? -36.145 -47.103 44.006 1.00 50.22 392 ASP A N 1
ATOM 3181 C CA . ASP A 1 392 ? -37.365 -47.041 43.207 1.00 50.22 392 ASP A CA 1
ATOM 3182 C C . ASP A 1 392 ? -38.253 -45.914 43.738 1.00 50.22 392 ASP A C 1
ATOM 3184 O O . ASP A 1 392 ? -38.709 -45.913 44.886 1.00 50.22 392 ASP A O 1
ATOM 3188 N N . THR A 1 393 ? -38.485 -44.919 42.889 1.00 49.03 393 THR A N 1
ATOM 3189 C CA . THR A 1 393 ? -39.542 -43.939 43.074 1.00 49.03 393 THR A CA 1
ATOM 3190 C C . THR A 1 393 ? -40.873 -44.671 42.917 1.00 49.03 393 THR A C 1
ATOM 3192 O O . THR A 1 393 ? -41.538 -44.602 41.889 1.00 49.03 393 THR A O 1
ATOM 3195 N N . LEU A 1 394 ? -41.301 -45.372 43.973 1.00 46.56 394 LEU A N 1
ATOM 3196 C CA . LEU A 1 394 ? -42.729 -45.555 44.219 1.00 46.56 394 LEU A CA 1
ATOM 3197 C C . LEU A 1 394 ? -43.390 -44.179 44.057 1.00 46.56 394 LEU A C 1
ATOM 3199 O O . LEU A 1 394 ? -42.762 -43.188 44.452 1.00 46.56 394 LEU A O 1
ATOM 3203 N N . PRO A 1 395 ? -44.609 -44.086 43.496 1.00 41.75 395 PRO A N 1
ATOM 3204 C CA . PRO A 1 395 ? -45.275 -42.813 43.269 1.00 41.75 395 PRO A CA 1
ATOM 3205 C C . PRO A 1 395 ? -45.473 -42.123 44.620 1.00 41.75 395 PRO A C 1
ATOM 3207 O O . PRO A 1 395 ? -46.446 -42.353 45.339 1.00 41.75 395 PRO A O 1
ATOM 3210 N N . LYS A 1 396 ? -44.502 -41.296 45.013 1.00 43.91 396 LYS A N 1
ATOM 3211 C CA . LYS A 1 396 ? -44.590 -40.469 46.201 1.00 43.91 396 LYS A CA 1
ATOM 3212 C C . LYS A 1 396 ? -45.653 -39.441 45.874 1.00 43.91 396 LYS A C 1
ATOM 3214 O O . LYS A 1 396 ? -45.402 -38.513 45.107 1.00 43.91 396 LYS A O 1
ATOM 3219 N N . LYS A 1 397 ? -46.848 -39.627 46.445 1.00 41.81 397 LYS A N 1
ATOM 3220 C CA . LYS A 1 397 ? -47.838 -38.558 46.590 1.00 41.81 397 LYS A CA 1
ATOM 3221 C C . LYS A 1 397 ? -47.084 -37.315 47.068 1.00 41.81 397 LYS A C 1
ATOM 3223 O O . LYS A 1 397 ? -46.529 -37.318 48.161 1.00 41.81 397 LYS A O 1
ATOM 3228 N N . HIS A 1 398 ? -47.024 -36.311 46.199 1.00 39.56 398 HIS A N 1
ATOM 3229 C CA . HIS A 1 398 ? -46.404 -35.011 46.440 1.00 39.56 398 HIS A CA 1
ATOM 3230 C C . HIS A 1 398 ? -44.918 -35.058 46.837 1.00 39.56 398 HIS A C 1
ATOM 3232 O O . HIS A 1 398 ? -44.515 -34.508 47.859 1.00 39.56 398 HIS A O 1
ATOM 3238 N N . ALA A 1 399 ? -44.063 -35.655 46.001 1.00 40.44 399 ALA A N 1
ATOM 3239 C CA . ALA A 1 399 ? -42.678 -35.195 45.958 1.00 40.44 399 ALA A CA 1
ATOM 3240 C C . ALA A 1 399 ? -42.680 -33.800 45.319 1.00 40.44 399 ALA A C 1
ATOM 3242 O O . ALA A 1 399 ? -42.959 -33.658 44.130 1.00 40.44 399 ALA A O 1
ATOM 3243 N N . THR A 1 400 ? -42.434 -32.778 46.138 1.00 42.25 400 THR A N 1
ATOM 3244 C CA . THR A 1 400 ? -42.108 -31.425 45.690 1.00 42.25 400 THR A CA 1
ATOM 3245 C C . THR A 1 400 ? -41.153 -31.508 44.508 1.00 42.25 400 THR A C 1
ATOM 3247 O O . THR A 1 400 ? -40.134 -32.198 44.575 1.00 42.25 400 THR A O 1
ATOM 3250 N N . ASP A 1 401 ? -41.547 -30.865 43.412 1.00 45.06 401 ASP A N 1
ATOM 3251 C CA . ASP A 1 401 ? -40.857 -30.862 42.131 1.00 45.06 401 ASP A CA 1
ATOM 3252 C C . ASP A 1 401 ? -39.386 -30.472 42.368 1.00 45.06 401 ASP A C 1
ATOM 3254 O O . ASP A 1 401 ? -39.049 -29.304 42.541 1.00 45.06 401 ASP A O 1
ATOM 3258 N N . LYS A 1 402 ? -38.486 -31.462 42.446 1.00 47.31 402 LYS A N 1
ATOM 3259 C CA . LYS A 1 402 ? -37.030 -31.238 42.498 1.00 47.31 402 LYS A CA 1
ATOM 3260 C C . LYS A 1 402 ? -36.476 -30.873 41.117 1.00 47.31 402 LYS A C 1
ATOM 3262 O O . LYS A 1 402 ? -35.271 -30.941 40.897 1.00 47.31 402 LYS A O 1
ATOM 3267 N N . GLY A 1 403 ? -37.349 -30.512 40.177 1.00 49.09 403 GLY A N 1
ATOM 3268 C CA . GLY A 1 403 ? -36.957 -29.839 38.956 1.00 49.09 403 GLY A CA 1
ATOM 3269 C C . GLY A 1 403 ? -36.488 -28.441 39.317 1.00 49.09 403 GLY A C 1
ATOM 3270 O O . GLY A 1 403 ? -37.261 -27.629 39.824 1.00 49.09 403 GLY A O 1
ATOM 3271 N N . LEU A 1 404 ? -35.215 -28.153 39.077 1.00 52.22 404 LEU A N 1
ATOM 3272 C CA . LEU A 1 404 ? -34.740 -26.792 39.232 1.00 52.22 404 LEU A CA 1
ATOM 3273 C C . LEU A 1 404 ? -35.239 -26.012 38.013 1.00 52.22 404 LEU A C 1
ATOM 3275 O O . LEU A 1 404 ? -34.962 -26.401 36.877 1.00 52.22 404 LEU A O 1
ATOM 3279 N N . ALA A 1 405 ? -36.057 -24.987 38.254 1.00 51.50 405 ALA A N 1
ATOM 3280 C CA . ALA A 1 405 ? -36.554 -24.114 37.202 1.00 51.50 405 ALA A CA 1
ATOM 3281 C C . ALA A 1 405 ? -35.384 -23.276 36.684 1.00 51.50 405 ALA A C 1
ATOM 3283 O O . ALA A 1 405 ? -34.705 -22.572 37.438 1.00 51.50 405 ALA A O 1
ATOM 3284 N N . VAL A 1 406 ? -35.109 -23.413 35.400 1.00 50.72 406 VAL A N 1
ATOM 3285 C CA . VAL A 1 406 ? -33.946 -22.843 34.744 1.00 50.72 406 VAL A CA 1
ATOM 3286 C C . VAL A 1 406 ? -34.419 -22.134 33.494 1.00 50.72 406 VAL A C 1
ATOM 3288 O O . VAL A 1 406 ? -35.206 -22.672 32.728 1.00 50.72 406 VAL A O 1
ATOM 3291 N N . GLU A 1 407 ? -33.932 -20.924 33.267 1.00 51.81 407 GLU A N 1
ATOM 3292 C CA . GLU A 1 407 ? -34.135 -20.265 31.982 1.00 51.81 407 GLU A CA 1
ATOM 3293 C C . GLU A 1 407 ? -33.173 -20.894 30.968 1.00 51.81 407 GLU A C 1
ATOM 3295 O O . GLU A 1 407 ? -31.948 -20.861 31.149 1.00 51.81 407 GLU A O 1
ATOM 3300 N N . THR A 1 408 ? -33.731 -21.482 29.909 1.00 45.50 408 THR A N 1
ATOM 3301 C CA . THR A 1 408 ? -32.971 -21.848 28.714 1.00 45.50 408 THR A CA 1
ATOM 3302 C C . THR A 1 408 ? -33.035 -20.704 27.728 1.00 45.50 408 THR A C 1
ATOM 3304 O O . THR A 1 408 ? -34.108 -20.222 27.364 1.00 45.50 408 THR A O 1
ATOM 3307 N N . PHE A 1 409 ? -31.867 -20.291 27.262 1.00 48.06 409 PHE A N 1
ATOM 3308 C CA . PHE A 1 409 ? -31.771 -19.419 26.110 1.00 48.06 409 PHE A CA 1
ATOM 3309 C C . PHE A 1 409 ? -31.759 -20.320 24.881 1.00 48.06 409 PHE A C 1
ATOM 3311 O O . PHE A 1 409 ? -30.737 -20.927 24.565 1.00 48.06 409 PHE A O 1
ATOM 3318 N N . ASP A 1 410 ? -32.902 -20.438 24.204 1.00 42.31 410 ASP A N 1
ATOM 3319 C CA . ASP A 1 410 ? -32.865 -20.843 22.805 1.00 42.31 410 ASP A CA 1
ATOM 3320 C C . ASP A 1 410 ? -32.030 -19.798 22.070 1.00 42.31 410 ASP A C 1
ATOM 3322 O O . ASP A 1 410 ? -32.216 -18.594 22.275 1.00 42.31 410 ASP A O 1
ATOM 3326 N N . GLY A 1 411 ? -31.082 -20.262 21.256 1.00 40.16 411 GLY A N 1
ATOM 3327 C CA . GLY A 1 411 ? -30.084 -19.475 20.530 1.00 40.16 411 GLY A CA 1
ATOM 3328 C C . GLY A 1 411 ? -30.649 -18.499 19.494 1.00 40.16 411 GLY A C 1
ATOM 3329 O O . GLY A 1 411 ? -30.035 -18.261 18.464 1.00 40.16 411 GLY A O 1
ATOM 3330 N N . ARG A 1 412 ? -31.805 -17.885 19.745 1.00 35.44 412 ARG A N 1
ATOM 3331 C CA . ARG A 1 412 ? -32.194 -16.608 19.157 1.00 35.44 412 ARG A CA 1
ATOM 3332 C C . ARG A 1 412 ? -31.934 -15.505 20.168 1.00 35.44 412 ARG A C 1
ATOM 3334 O O . ARG A 1 412 ? -32.831 -14.795 20.621 1.00 35.44 412 ARG A O 1
ATOM 3341 N N . PHE A 1 413 ? -30.652 -15.335 20.476 1.00 34.41 413 PHE A N 1
ATOM 3342 C CA . PHE A 1 413 ? -30.154 -14.002 20.748 1.00 34.41 413 PHE A CA 1
ATOM 3343 C C . PHE A 1 413 ? -30.446 -13.163 19.501 1.00 34.41 413 PHE A C 1
ATOM 3345 O O . PHE A 1 413 ? -29.812 -13.335 18.461 1.00 34.41 413 PHE A O 1
ATOM 3352 N N . ASN A 1 414 ? -31.388 -12.223 19.590 1.00 38.53 414 ASN A N 1
ATOM 3353 C CA . ASN A 1 414 ? -31.247 -11.032 18.768 1.00 38.53 414 ASN A CA 1
ATOM 3354 C C . ASN A 1 414 ? -29.941 -10.396 19.234 1.00 38.53 414 ASN A C 1
ATOM 3356 O O . ASN A 1 414 ? -29.857 -9.917 20.360 1.00 38.53 414 ASN A O 1
ATOM 3360 N N . GLY A 1 415 ? -28.905 -10.541 18.412 1.00 34.22 415 GLY A N 1
ATOM 3361 C CA . GLY A 1 415 ? -27.535 -10.229 18.795 1.00 34.22 415 GLY A CA 1
ATOM 3362 C C . GLY A 1 415 ? -26.478 -10.937 17.961 1.00 34.22 415 GLY A C 1
ATOM 3363 O O . GLY A 1 415 ? -25.483 -11.359 18.525 1.00 34.22 415 GLY A O 1
ATOM 3364 N N . GLY A 1 416 ? -26.676 -11.059 16.644 1.00 32.75 416 GLY A N 1
ATOM 3365 C CA . GLY A 1 416 ? -25.597 -11.095 15.643 1.00 32.75 416 GLY A CA 1
ATOM 3366 C C . GLY A 1 416 ? -24.527 -12.193 15.704 1.00 32.75 416 GLY A C 1
ATOM 3367 O O . GLY A 1 416 ? -23.680 -12.210 14.820 1.00 32.75 416 GLY A O 1
ATOM 3368 N N . ALA A 1 417 ? -24.557 -13.114 16.661 1.00 30.09 417 ALA A N 1
ATOM 3369 C CA . ALA A 1 417 ? -24.066 -14.459 16.454 1.00 30.09 417 ALA A CA 1
ATOM 3370 C C . ALA A 1 417 ? -25.296 -15.279 16.080 1.00 30.09 417 ALA A C 1
ATOM 3372 O O . ALA A 1 417 ? -26.138 -15.582 16.925 1.00 30.09 417 ALA A O 1
ATOM 3373 N N . VAL A 1 418 ? -25.414 -15.627 14.797 1.00 32.69 418 VAL A N 1
ATOM 3374 C CA . VAL A 1 418 ? -26.087 -16.878 14.454 1.00 32.69 418 VAL A CA 1
ATOM 3375 C C . VAL A 1 418 ? -25.203 -17.957 15.063 1.00 32.69 418 VAL A C 1
ATOM 3377 O O . VAL A 1 418 ? -24.320 -18.508 14.412 1.00 32.69 418 VAL A O 1
ATOM 3380 N N . ASN A 1 419 ? -25.381 -18.203 16.356 1.00 34.81 419 ASN A N 1
ATOM 3381 C CA . ASN A 1 419 ? -25.035 -19.488 16.891 1.00 34.81 419 ASN A CA 1
ATOM 3382 C C . ASN A 1 419 ? -26.006 -20.440 16.197 1.00 34.81 419 ASN A C 1
ATOM 3384 O O . ASN A 1 419 ? -27.172 -20.544 16.575 1.00 34.81 419 ASN A O 1
ATOM 3388 N N . ASN A 1 420 ? -25.519 -21.130 15.168 1.00 36.72 420 ASN A N 1
ATOM 3389 C CA . ASN A 1 420 ? -26.026 -22.451 14.819 1.00 36.72 420 ASN A CA 1
ATOM 3390 C C . ASN A 1 420 ? -25.716 -23.400 16.000 1.00 36.72 420 ASN A C 1
ATOM 3392 O O . ASN A 1 420 ? -24.975 -24.370 15.874 1.00 36.72 420 ASN A O 1
ATOM 3396 N N . ASP A 1 421 ? -26.290 -23.098 17.168 1.00 40.94 421 ASP A N 1
ATOM 3397 C CA . ASP A 1 421 ? -26.267 -23.882 18.407 1.00 40.94 421 ASP A CA 1
ATOM 3398 C C . ASP A 1 421 ? -27.223 -25.086 18.322 1.00 40.94 421 ASP A C 1
ATOM 3400 O O . ASP A 1 421 ? -27.595 -25.677 19.335 1.00 40.94 421 ASP A O 1
ATOM 3404 N N . ASP A 1 422 ? -27.583 -25.505 17.108 1.00 41.59 422 ASP A N 1
ATOM 3405 C CA . ASP A 1 422 ? -28.016 -26.882 16.875 1.00 41.59 422 ASP A CA 1
ATOM 3406 C C . ASP A 1 422 ? -26.826 -27.859 16.964 1.00 41.59 422 ASP A C 1
ATOM 3408 O O . ASP A 1 422 ? -27.039 -29.062 17.092 1.00 41.59 422 ASP A O 1
ATOM 3412 N N . LEU A 1 423 ? -25.575 -27.362 16.949 1.00 37.56 423 LEU A N 1
ATOM 3413 C CA . LEU A 1 423 ? -24.360 -28.188 16.975 1.00 37.56 423 LEU A CA 1
ATOM 3414 C C . LEU A 1 423 ? -23.398 -27.919 18.147 1.00 37.56 423 LEU A C 1
ATOM 3416 O O . LEU A 1 423 ? -22.369 -28.594 18.232 1.00 37.56 423 LEU A O 1
ATOM 3420 N N . SER A 1 424 ? -23.677 -26.982 19.064 1.00 38.03 424 SER A N 1
ATOM 3421 C CA . SER A 1 424 ? -22.812 -26.828 20.240 1.00 38.03 424 SER A CA 1
ATOM 3422 C C . SER A 1 424 ? -23.079 -27.916 21.276 1.00 38.03 424 SER A C 1
ATOM 3424 O O . SER A 1 424 ? -24.209 -28.210 21.664 1.00 38.03 424 SER A O 1
ATOM 3426 N N . VAL A 1 425 ? -21.992 -28.530 21.742 1.00 40.00 425 VAL A N 1
ATOM 3427 C CA . VAL A 1 425 ? -22.016 -29.615 22.737 1.00 40.00 425 VAL A CA 1
ATOM 3428 C C . VAL A 1 425 ? -22.358 -29.086 24.143 1.00 40.00 425 VAL A C 1
ATOM 3430 O O . VAL A 1 425 ? -22.681 -29.862 25.040 1.00 40.00 425 VAL A O 1
ATOM 3433 N N . PHE A 1 426 ? -22.332 -27.763 24.353 1.00 39.75 426 PHE A N 1
ATOM 3434 C CA . PHE A 1 426 ? -22.478 -27.131 25.665 1.00 39.75 426 PHE A CA 1
ATOM 3435 C C . PHE A 1 426 ? -23.560 -26.042 25.654 1.00 39.75 426 PHE A C 1
ATOM 3437 O O . PHE A 1 426 ? -23.460 -25.078 24.903 1.00 39.75 426 PHE A O 1
ATOM 3444 N N . ARG A 1 427 ? -24.563 -26.157 26.540 1.00 50.09 427 ARG A N 1
ATOM 3445 C CA . ARG A 1 427 ? -25.591 -25.124 26.775 1.00 50.09 427 ARG A CA 1
ATOM 3446 C C . ARG A 1 427 ? -25.416 -24.474 28.146 1.00 50.09 427 ARG A C 1
ATOM 3448 O O . ARG A 1 427 ? -25.227 -25.169 29.143 1.00 50.09 427 ARG A O 1
ATOM 3455 N N . THR A 1 428 ? -25.525 -23.147 28.211 1.00 51.16 428 THR A N 1
ATOM 3456 C CA . THR A 1 428 ? -25.496 -22.398 29.476 1.00 51.16 428 THR A CA 1
ATOM 3457 C C . THR A 1 428 ? -26.901 -22.274 30.061 1.00 51.16 428 THR A C 1
ATOM 3459 O O . THR A 1 428 ? -27.844 -21.881 29.378 1.00 51.16 428 THR A O 1
ATOM 3462 N N . LEU A 1 429 ? -27.029 -22.592 31.346 1.00 52.22 429 LEU A N 1
ATOM 3463 C CA . LEU A 1 429 ? -28.286 -22.623 32.087 1.00 52.22 429 LEU A CA 1
ATOM 3464 C C . LEU A 1 429 ? -28.272 -21.575 33.201 1.00 52.22 429 LEU A C 1
ATOM 3466 O O . LEU A 1 429 ? -27.312 -21.518 33.971 1.00 52.22 429 LEU A O 1
ATOM 3470 N N . ARG A 1 430 ? -29.338 -20.772 33.327 1.00 51.66 430 ARG A N 1
ATOM 3471 C CA . ARG A 1 430 ? -29.483 -19.810 34.431 1.00 51.66 430 ARG A CA 1
ATOM 3472 C C . ARG A 1 430 ? -30.525 -20.290 35.438 1.00 51.66 430 ARG A C 1
ATOM 3474 O O . ARG A 1 430 ? -31.693 -20.442 35.096 1.00 51.66 430 ARG A O 1
ATOM 3481 N N . LEU A 1 431 ? -30.107 -20.498 36.687 1.00 51.16 431 LEU A N 1
ATOM 3482 C CA . LEU A 1 431 ? -31.008 -20.860 37.787 1.00 51.16 431 LEU A CA 1
ATOM 3483 C C . LEU A 1 431 ? -31.969 -19.695 38.068 1.00 51.16 431 LEU A C 1
ATOM 3485 O O . LEU A 1 431 ? -31.516 -18.571 38.311 1.00 51.16 431 LEU A O 1
ATOM 3489 N N . LEU A 1 432 ? -33.279 -19.952 38.053 1.00 51.47 432 LEU A N 1
ATOM 3490 C CA . LEU A 1 432 ? -34.263 -18.955 38.466 1.00 51.47 432 LEU A CA 1
ATOM 3491 C C . LEU A 1 432 ? -34.199 -18.761 39.991 1.00 51.47 432 LEU A C 1
ATOM 3493 O O . LEU A 1 432 ? -34.091 -19.742 40.735 1.00 51.47 432 LEU A O 1
ATOM 3497 N N . PRO A 1 433 ? -34.263 -17.514 40.494 1.00 48.53 433 PRO A N 1
ATOM 3498 C CA . PRO A 1 433 ? -34.380 -17.277 41.926 1.00 48.53 433 PRO A CA 1
ATOM 3499 C C . PRO A 1 433 ? -35.675 -17.918 42.442 1.00 48.53 433 PRO A C 1
ATOM 3501 O O . PRO A 1 433 ? -36.734 -17.765 41.835 1.00 48.53 433 PRO A O 1
ATOM 3504 N N . LYS A 1 434 ? -35.596 -18.643 43.567 1.00 43.09 434 LYS A N 1
ATOM 3505 C CA . LYS A 1 434 ? -36.777 -19.258 44.193 1.00 43.09 434 LYS A CA 1
ATOM 3506 C C . LYS A 1 434 ? -37.835 -18.177 44.472 1.00 43.09 434 LYS A C 1
ATOM 3508 O O . LYS A 1 434 ? -37.467 -17.122 45.000 1.00 43.09 434 LYS A O 1
ATOM 3513 N N . PRO A 1 435 ? -39.123 -18.414 44.165 1.00 40.19 435 PRO A N 1
ATOM 3514 C CA . PRO A 1 435 ? -40.176 -17.480 44.535 1.00 40.19 435 PRO A CA 1
ATOM 3515 C C . PRO A 1 435 ? -40.171 -17.304 46.058 1.00 40.19 435 PRO A C 1
ATOM 3517 O O . PRO A 1 435 ? -40.181 -18.283 46.804 1.00 40.19 435 PRO A O 1
ATOM 3520 N N . LYS A 1 436 ? -40.101 -16.051 46.520 1.00 34.25 436 LYS A N 1
ATOM 3521 C CA . LYS A 1 436 ? -40.315 -15.725 47.933 1.00 34.25 436 LYS A CA 1
ATOM 3522 C C . LYS A 1 436 ? -41.774 -16.036 48.261 1.00 34.25 436 LYS A C 1
ATOM 3524 O O . LYS A 1 436 ? -42.665 -15.552 47.566 1.00 34.25 436 LYS A O 1
ATOM 3529 N N . GLU A 1 437 ? -42.007 -16.833 49.298 1.00 29.69 437 GLU A N 1
ATOM 3530 C CA . GLU A 1 437 ? -43.351 -17.037 49.840 1.00 29.69 437 GLU A CA 1
ATOM 3531 C C . GLU A 1 437 ? -43.945 -15.680 50.265 1.00 29.69 437 GLU A C 1
ATOM 3533 O O . GLU A 1 437 ? -43.234 -14.859 50.858 1.00 29.69 437 GLU A O 1
ATOM 3538 N N . PRO A 1 438 ? -45.219 -15.397 49.946 1.00 31.77 438 PRO A N 1
ATOM 3539 C CA . PRO A 1 438 ? -45.850 -14.153 50.346 1.00 31.77 438 PRO A CA 1
ATOM 3540 C C . PRO A 1 438 ? -46.095 -14.175 51.857 1.00 31.77 438 PRO A C 1
ATOM 3542 O O . PRO A 1 438 ? -46.971 -14.881 52.351 1.00 31.77 438 PRO A O 1
ATOM 3545 N N . VAL A 1 439 ? -45.329 -13.374 52.599 1.00 30.22 439 VAL A N 1
ATOM 3546 C CA . VAL A 1 439 ? -45.665 -13.036 53.984 1.00 30.22 439 VAL A CA 1
ATOM 3547 C C . VAL A 1 439 ? -46.856 -12.085 53.939 1.00 30.22 439 VAL A C 1
ATOM 3549 O O . VAL A 1 439 ? -46.749 -10.950 53.478 1.00 30.22 439 VAL A O 1
ATOM 3552 N N . ALA A 1 440 ? -48.008 -12.571 54.386 1.00 30.91 440 ALA A N 1
ATOM 3553 C CA . ALA A 1 440 ? -49.163 -11.741 54.661 1.00 30.91 440 ALA A CA 1
ATOM 3554 C C . ALA A 1 440 ? -48.935 -10.980 55.971 1.00 30.91 440 ALA A C 1
ATOM 3556 O O . ALA A 1 440 ? -48.937 -11.593 57.032 1.00 30.91 440 ALA A O 1
ATOM 3557 N N . THR A 1 441 ? -48.828 -9.656 55.908 1.00 30.31 441 THR A N 1
ATOM 3558 C CA . THR A 1 441 ? -49.317 -8.780 56.978 1.00 30.31 441 THR A CA 1
ATOM 3559 C C . THR A 1 441 ? -49.772 -7.457 56.383 1.00 30.31 441 THR A C 1
ATOM 3561 O O . THR A 1 441 ? -49.040 -6.751 55.693 1.00 30.31 441 THR A O 1
ATOM 3564 N N . ALA A 1 442 ? -51.043 -7.167 56.636 1.00 28.31 442 ALA A N 1
ATOM 3565 C CA . ALA A 1 442 ? -51.655 -5.877 56.426 1.00 28.31 442 ALA A CA 1
ATOM 3566 C C . ALA A 1 442 ? -51.075 -4.868 57.421 1.00 28.31 442 ALA A C 1
ATOM 3568 O O . ALA A 1 442 ? -50.982 -5.180 58.601 1.00 28.31 442 ALA A O 1
ATOM 3569 N N . GLU A 1 443 ? -50.774 -3.659 56.956 1.00 29.14 443 GLU A N 1
ATOM 3570 C CA . GLU A 1 443 ? -51.256 -2.437 57.596 1.00 29.14 443 GLU A CA 1
ATOM 3571 C C . GLU A 1 443 ? -51.180 -1.273 56.601 1.00 29.14 443 GLU A C 1
ATOM 3573 O O . GLU A 1 443 ? -50.209 -1.068 55.875 1.00 29.14 443 GLU A O 1
ATOM 3578 N N . HIS A 1 444 ? -52.315 -0.593 56.493 1.00 26.58 444 HIS A N 1
ATOM 3579 C CA . HIS A 1 444 ? -52.589 0.553 55.643 1.00 26.58 444 HIS A CA 1
ATOM 3580 C C . HIS A 1 444 ? -52.129 1.862 56.303 1.00 26.58 444 HIS A C 1
ATOM 3582 O O . HIS A 1 444 ? -51.987 1.935 57.518 1.00 26.58 444 HIS A O 1
ATOM 3588 N N . MET A 1 445 ? -52.148 2.916 55.474 1.00 24.61 445 MET A N 1
ATOM 3589 C CA . MET A 1 445 ? -52.155 4.361 55.781 1.00 24.61 445 MET A CA 1
ATOM 3590 C C . MET A 1 445 ? -50.751 4.990 55.806 1.00 24.61 445 MET A C 1
ATOM 3592 O O . MET A 1 445 ? -49.885 4.558 56.545 1.00 24.61 445 MET A O 1
ATOM 3596 N N . ALA A 1 446 ? -50.412 5.995 54.996 1.00 27.86 446 ALA A N 1
ATOM 3597 C CA . ALA A 1 446 ? -51.185 7.098 54.423 1.00 27.86 446 ALA A CA 1
ATOM 3598 C C . ALA A 1 446 ? -50.827 7.287 52.927 1.00 27.86 446 ALA A C 1
ATOM 3600 O O . ALA A 1 446 ? -49.673 7.150 52.541 1.00 27.86 446 ALA A O 1
ATOM 3601 N N . CYS A 1 447 ? -51.800 7.415 52.013 1.00 23.08 447 CYS A N 1
ATOM 3602 C CA . CYS A 1 4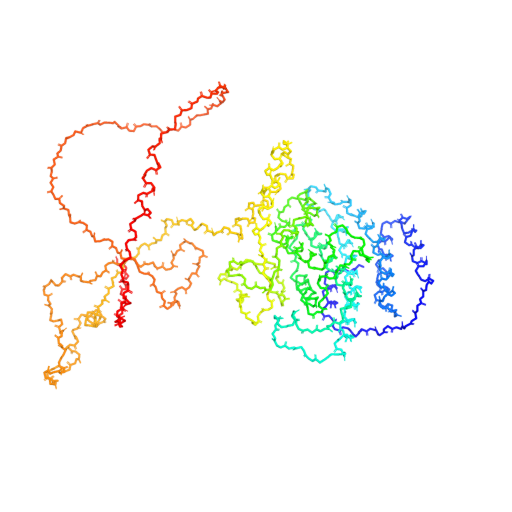47 ? -52.393 8.695 51.572 1.00 23.08 447 CYS A CA 1
ATOM 3603 C C . CYS A 1 447 ? -51.325 9.760 51.230 1.00 23.08 447 CYS A C 1
ATOM 3605 O O . CYS A 1 447 ? -50.512 10.090 52.075 1.00 23.08 447 CYS A O 1
ATOM 3607 N N . LYS A 1 448 ? -51.314 10.441 50.083 1.00 26.00 448 LYS A N 1
ATOM 3608 C CA . LYS A 1 448 ? -52.335 10.672 49.055 1.00 26.00 448 LYS A CA 1
ATOM 3609 C C . LYS A 1 448 ? -51.692 11.550 47.967 1.00 26.00 448 LYS A C 1
ATOM 3611 O O . LYS A 1 448 ? -50.973 12.475 48.323 1.00 26.00 448 LYS A O 1
ATOM 3616 N N . ASN A 1 449 ? -52.133 11.340 46.723 1.00 24.62 449 ASN A N 1
ATOM 3617 C CA . ASN A 1 449 ? -52.230 12.315 45.622 1.00 24.62 449 ASN A CA 1
ATOM 3618 C C . ASN A 1 449 ? -50.884 12.824 45.037 1.00 24.62 449 ASN A C 1
ATOM 3620 O O . ASN A 1 449 ? -49.906 12.980 45.743 1.00 24.62 449 ASN A O 1
ATOM 3624 N N . VAL A 1 450 ? -50.724 13.111 43.745 1.00 27.95 450 VAL A N 1
ATOM 3625 C CA . VAL A 1 450 ? -51.672 13.605 42.743 1.00 27.95 450 VAL A CA 1
ATOM 3626 C C . VAL A 1 450 ? -51.283 13.065 41.359 1.00 27.95 450 VAL A C 1
ATOM 3628 O O . VAL A 1 450 ? -50.113 12.922 41.017 1.00 27.95 450 VAL A O 1
ATOM 3631 N N . HIS A 1 451 ? -52.327 12.791 40.588 1.00 26.73 451 HIS A N 1
ATOM 3632 C CA . HIS A 1 451 ? -52.384 12.490 39.166 1.00 26.73 451 HIS A CA 1
ATOM 3633 C C . HIS A 1 451 ? -51.546 13.396 38.239 1.00 26.73 451 HIS A C 1
ATOM 3635 O O . HIS A 1 451 ? -51.495 14.608 38.409 1.00 26.73 451 HIS A O 1
ATOM 3641 N N . SER A 1 452 ? -50.985 12.745 37.212 1.00 25.39 452 SER A N 1
ATOM 3642 C CA . SER A 1 452 ? -50.902 13.140 35.792 1.00 25.39 452 SER A CA 1
ATOM 3643 C C . SER A 1 452 ? -51.200 14.593 35.420 1.00 25.39 452 SER A C 1
ATOM 3645 O O . SER A 1 452 ? -52.311 15.027 35.688 1.00 25.39 452 SER A O 1
ATOM 3647 N N . PHE A 1 453 ? -50.339 15.234 34.616 1.00 24.52 453 PHE A N 1
ATOM 3648 C CA . PHE A 1 453 ? -50.793 16.048 33.476 1.00 24.52 453 PHE A CA 1
ATOM 3649 C C . PHE A 1 453 ? -49.646 16.469 32.521 1.00 24.52 453 PHE A C 1
ATOM 3651 O O . PHE A 1 453 ? -48.613 16.956 32.962 1.00 24.52 453 PHE A O 1
ATOM 3658 N N . PHE A 1 454 ? -49.926 16.305 31.217 1.00 25.72 454 PHE A N 1
ATOM 3659 C CA . PHE A 1 454 ? -49.332 16.913 30.007 1.00 25.72 454 PHE A CA 1
ATOM 3660 C C . PHE A 1 454 ? -47.954 16.464 29.463 1.00 25.72 454 PHE A C 1
ATOM 3662 O O . PHE A 1 454 ? -46.908 16.664 30.067 1.00 25.72 454 PHE A O 1
ATOM 3669 N N . GLY A 1 455 ? -47.958 15.981 28.211 1.00 22.75 455 GLY A N 1
ATOM 3670 C CA . GLY A 1 455 ? -47.056 16.517 27.170 1.00 22.75 455 GLY A CA 1
ATOM 3671 C C . GLY A 1 455 ? -47.833 17.531 26.308 1.00 22.75 455 GLY A C 1
ATOM 3672 O O . GLY A 1 455 ? -48.975 17.825 26.671 1.00 22.75 455 GLY A O 1
ATOM 3673 N N . PRO A 1 456 ? -47.360 17.971 25.124 1.00 36.78 456 PRO A N 1
ATOM 3674 C CA . PRO A 1 456 ? -45.999 18.100 24.589 1.00 36.78 456 PRO A CA 1
ATOM 3675 C C . PRO A 1 456 ? -45.666 19.579 24.211 1.00 36.78 456 PRO A C 1
ATOM 3677 O O . PRO A 1 456 ? -46.467 20.471 24.448 1.00 36.78 456 PRO A O 1
ATOM 3680 N N . GLU A 1 457 ? -44.498 19.801 23.588 1.00 24.08 457 GLU A N 1
ATOM 3681 C CA . GLU A 1 457 ? -44.071 20.998 22.819 1.00 24.08 457 GLU A CA 1
ATOM 3682 C C . GLU A 1 457 ? -44.004 22.380 23.510 1.00 24.08 457 GLU A C 1
ATOM 3684 O O . GLU A 1 457 ? -45.015 23.001 23.803 1.00 24.08 457 GLU A O 1
ATOM 3689 N N . ALA A 1 458 ? -42.793 22.949 23.606 1.00 25.08 458 ALA A N 1
ATOM 3690 C CA . ALA A 1 458 ? -42.488 24.288 23.078 1.00 25.08 458 ALA A CA 1
ATOM 3691 C C . ALA A 1 458 ? -40.997 24.635 23.223 1.00 25.08 458 ALA A C 1
ATOM 3693 O O . ALA A 1 458 ? -40.314 24.274 24.176 1.00 25.08 458 ALA A O 1
ATOM 3694 N N . SER A 1 459 ? -40.534 25.350 22.208 1.00 23.36 459 SER A N 1
ATOM 3695 C CA . SER A 1 459 ? -39.233 25.978 22.011 1.00 23.36 459 SER A CA 1
ATOM 3696 C C . SER A 1 459 ? -38.961 27.160 22.961 1.00 23.36 459 SER A C 1
ATOM 3698 O O . SER A 1 459 ? -39.848 27.566 23.703 1.00 23.36 459 SER A O 1
ATOM 3700 N N . ILE A 1 460 ? -37.747 27.736 22.828 1.00 25.91 460 ILE A N 1
ATOM 3701 C CA . ILE A 1 460 ? -37.226 29.072 23.244 1.00 25.91 460 ILE A CA 1
ATOM 3702 C C . ILE A 1 460 ? -35.936 28.878 24.070 1.00 25.91 460 ILE A C 1
ATOM 3704 O O . ILE A 1 460 ? -35.958 28.408 25.198 1.00 25.91 460 ILE A O 1
ATOM 3708 N N . LYS A 1 461 ? -34.764 28.961 23.424 1.00 23.08 461 LYS A N 1
ATOM 3709 C CA . LYS A 1 461 ? -33.905 30.159 23.260 1.00 23.08 461 LYS A CA 1
ATOM 3710 C C . LYS A 1 461 ? -33.224 30.643 24.554 1.00 23.08 461 LYS A C 1
ATOM 3712 O O . LYS A 1 461 ? -33.861 31.202 25.433 1.00 23.08 461 LYS A O 1
ATOM 3717 N N . SER A 1 462 ? -31.896 30.490 24.540 1.00 24.02 462 SER A N 1
ATOM 3718 C CA . SER A 1 462 ? -30.855 31.450 24.948 1.00 24.02 462 SER A CA 1
ATOM 3719 C C . SER A 1 462 ? -31.082 32.319 26.191 1.00 24.02 462 SER A C 1
ATOM 3721 O O . SER A 1 462 ? -31.844 33.285 26.143 1.00 24.02 462 SER A O 1
ATOM 3723 N N . ARG A 1 463 ? -30.226 32.129 27.203 1.00 25.02 463 ARG A N 1
ATOM 3724 C CA . ARG A 1 463 ? -29.625 33.254 27.927 1.00 25.02 463 ARG A CA 1
ATOM 3725 C C . ARG A 1 463 ? -28.285 32.853 28.547 1.00 25.02 463 ARG A C 1
ATOM 3727 O O . ARG A 1 463 ? -28.216 31.936 29.356 1.00 25.02 463 ARG A O 1
ATOM 3734 N N . GLU A 1 464 ? -27.241 33.541 28.108 1.00 24.89 464 GLU A N 1
ATOM 3735 C CA . GLU A 1 464 ? -25.951 33.657 28.784 1.00 24.89 464 GLU A CA 1
ATOM 3736 C C . GLU A 1 464 ? -26.136 34.390 30.121 1.00 24.89 464 GLU A C 1
ATOM 3738 O O . GLU A 1 464 ? -26.974 35.288 30.193 1.00 24.89 464 GLU A O 1
ATOM 3743 N N . THR A 1 465 ? -25.352 34.026 31.141 1.00 27.53 465 THR A N 1
ATOM 3744 C CA . THR A 1 465 ? -24.417 34.921 31.860 1.00 27.53 465 THR A CA 1
ATOM 3745 C C . THR A 1 465 ? -23.702 34.157 32.980 1.00 27.53 465 THR A C 1
ATOM 3747 O O . THR A 1 465 ? -24.345 33.528 33.816 1.00 27.53 465 THR A O 1
ATOM 3750 N N . ASN A 1 466 ? -22.372 34.245 32.939 1.00 24.34 466 ASN A N 1
ATOM 3751 C CA . ASN A 1 466 ? -21.355 34.163 33.996 1.00 24.34 466 ASN A CA 1
ATOM 3752 C C . ASN A 1 466 ? -21.874 34.211 35.452 1.00 24.34 466 ASN A C 1
ATOM 3754 O O . ASN A 1 466 ? -22.644 35.104 35.783 1.00 24.34 466 ASN A O 1
ATOM 3758 N N . ASP A 1 467 ? -21.392 33.342 36.352 1.00 25.73 467 ASP A N 1
ATOM 3759 C CA . ASP A 1 467 ? -20.164 33.617 37.118 1.00 25.73 467 ASP A CA 1
ATOM 3760 C C . ASP A 1 467 ? -19.727 32.468 38.064 1.00 25.73 467 ASP A C 1
ATOM 3762 O O . ASP A 1 467 ? -20.527 31.754 38.659 1.00 25.73 467 ASP A O 1
ATOM 3766 N N . THR A 1 468 ? -18.404 32.319 38.094 1.00 25.89 468 THR A N 1
ATOM 3767 C CA . THR A 1 468 ? -17.426 31.773 39.060 1.00 25.89 468 THR A CA 1
ATOM 3768 C C . THR A 1 468 ? -17.789 31.278 40.487 1.00 25.89 468 THR A C 1
ATOM 3770 O O . THR A 1 468 ? -18.517 31.934 41.216 1.00 25.89 468 THR A O 1
ATOM 3773 N N . LEU A 1 469 ? -17.075 30.189 40.882 1.00 25.98 469 LEU A N 1
ATOM 3774 C CA . LEU A 1 469 ? -16.553 29.756 42.216 1.00 25.98 469 LEU A CA 1
ATOM 3775 C C . LEU A 1 469 ? -17.569 29.648 43.390 1.00 25.98 469 LEU A C 1
ATOM 3777 O O . LEU A 1 469 ? -18.342 30.551 43.634 1.00 25.98 469 LEU A O 1
ATOM 3781 N N . GLU A 1 470 ? -17.629 28.629 44.254 1.00 25.86 470 GLU A N 1
ATOM 3782 C CA . GLU A 1 470 ? -16.603 27.791 44.878 1.00 25.86 470 GLU A CA 1
ATOM 3783 C C . GLU A 1 470 ? -17.301 26.688 45.724 1.00 25.86 470 GLU A C 1
ATOM 3785 O O . GLU A 1 470 ? -18.371 26.929 46.269 1.00 25.86 470 GLU A O 1
ATOM 3790 N N . LYS A 1 471 ? -16.634 25.533 45.892 1.00 29.50 471 LYS A N 1
ATOM 3791 C CA . LYS A 1 471 ? -16.699 24.584 47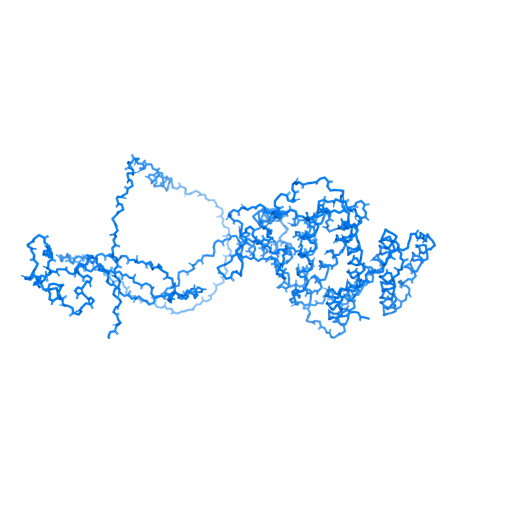.035 1.00 29.50 471 LYS A CA 1
ATOM 3792 C C . LYS A 1 471 ? -18.063 24.038 47.506 1.00 29.50 471 LYS A C 1
ATOM 3794 O O . LYS A 1 471 ? -18.751 24.671 48.287 1.00 29.50 471 LYS A O 1
ATOM 3799 N N . ASP A 1 472 ? -18.282 22.749 47.230 1.00 28.31 472 ASP A N 1
ATOM 3800 C CA . ASP A 1 472 ? -18.760 21.789 48.239 1.00 28.31 472 ASP A CA 1
ATOM 3801 C C . ASP A 1 472 ? -18.241 20.380 47.892 1.00 28.31 472 ASP A C 1
ATOM 3803 O O . ASP A 1 472 ? -18.806 19.639 47.088 1.00 28.31 472 ASP A O 1
ATOM 3807 N N . TYR A 1 473 ? -17.080 20.042 48.458 1.00 30.20 473 TYR A N 1
ATOM 3808 C CA . TYR A 1 473 ? -16.518 18.690 48.469 1.00 30.20 473 TYR A CA 1
ATOM 3809 C C . TYR A 1 473 ? -16.989 18.012 49.762 1.00 30.20 473 TYR A C 1
ATOM 3811 O O . TYR A 1 473 ? -16.513 18.364 50.839 1.00 30.20 473 TYR A O 1
ATOM 3819 N N . ASP A 1 474 ? -17.906 17.046 49.665 1.00 29.16 474 ASP A N 1
ATOM 3820 C CA . ASP A 1 474 ? -18.333 16.212 50.797 1.00 29.16 474 ASP A CA 1
ATOM 3821 C C . ASP A 1 474 ? -17.413 14.970 50.915 1.00 29.16 474 ASP A C 1
ATOM 3823 O O . ASP A 1 474 ? -17.436 14.091 50.045 1.00 29.16 474 ASP A O 1
ATOM 3827 N N . PRO A 1 475 ? -16.575 14.847 51.964 1.00 34.19 475 PRO A N 1
ATOM 3828 C CA . PRO A 1 475 ? -15.600 13.764 52.113 1.00 34.19 475 PRO A CA 1
ATOM 3829 C C . PRO A 1 475 ? -16.209 12.436 52.614 1.00 34.19 475 PRO A C 1
ATOM 3831 O O . PRO A 1 475 ? -15.486 11.572 53.120 1.00 34.19 475 PRO A O 1
ATOM 3834 N N . LYS A 1 476 ? -17.525 12.226 52.476 1.00 32.06 476 LYS A N 1
ATOM 3835 C CA . LYS A 1 476 ? -18.195 10.962 52.838 1.00 32.06 476 LYS A CA 1
ATOM 3836 C C . LYS A 1 476 ? -18.193 9.888 51.747 1.00 32.06 476 LYS A C 1
ATOM 3838 O O . LYS A 1 476 ? -18.281 8.714 52.089 1.00 32.06 476 LYS A O 1
ATOM 3843 N N . ALA A 1 477 ? -17.990 10.233 50.475 1.00 35.03 477 ALA A N 1
ATOM 3844 C CA . ALA A 1 477 ? -18.049 9.260 49.372 1.00 35.03 477 ALA A CA 1
ATOM 3845 C C . ALA A 1 477 ? -16.805 8.348 49.235 1.00 35.03 477 ALA A C 1
ATOM 3847 O O . ALA A 1 477 ? -16.839 7.359 48.508 1.00 35.03 477 ALA A O 1
ATOM 3848 N N . ILE A 1 478 ? -15.706 8.636 49.946 1.00 34.16 478 ILE A N 1
ATOM 3849 C CA . ILE A 1 478 ? -14.437 7.885 49.825 1.00 34.16 478 ILE A CA 1
ATOM 3850 C C . ILE A 1 478 ? -14.297 6.786 50.901 1.00 34.16 478 ILE A C 1
ATOM 3852 O O . ILE A 1 478 ? -13.507 5.856 50.745 1.00 34.16 478 ILE A O 1
ATOM 3856 N N . LYS A 1 479 ? -15.106 6.810 51.971 1.00 31.86 479 LYS A N 1
ATOM 3857 C CA . LYS A 1 479 ? -15.042 5.789 53.037 1.00 31.86 479 LYS A CA 1
ATOM 3858 C C . LYS A 1 479 ? -15.805 4.495 52.733 1.00 31.86 479 LYS A C 1
ATOM 3860 O O . LYS A 1 479 ? -15.489 3.476 53.345 1.00 31.86 479 LYS A O 1
ATOM 3865 N N . ASP A 1 480 ? -16.718 4.504 51.764 1.00 32.62 480 ASP A N 1
ATOM 3866 C CA . ASP A 1 480 ? -17.514 3.316 51.424 1.00 32.62 480 ASP A CA 1
ATOM 3867 C C . ASP A 1 480 ? -16.872 2.440 50.336 1.00 32.62 480 ASP A C 1
ATOM 3869 O O . ASP A 1 480 ? -17.142 1.243 50.274 1.00 32.62 480 ASP A O 1
ATOM 3873 N N . ILE A 1 481 ? -15.926 2.973 49.554 1.00 33.47 481 ILE A N 1
ATOM 3874 C CA . ILE A 1 481 ? -15.182 2.191 48.548 1.00 33.47 481 ILE A CA 1
ATOM 3875 C C . ILE A 1 481 ? -14.006 1.429 49.192 1.00 33.47 481 ILE A C 1
ATOM 3877 O O . ILE A 1 481 ? -13.682 0.318 48.782 1.00 33.47 481 ILE A O 1
ATOM 3881 N N . ALA A 1 482 ? -13.424 1.951 50.278 1.00 30.97 482 ALA A N 1
ATOM 3882 C CA . ALA A 1 482 ? -12.314 1.304 50.988 1.00 30.97 482 ALA A CA 1
ATOM 3883 C C . ALA A 1 482 ? -12.737 0.136 51.909 1.00 30.97 482 ALA A C 1
ATOM 3885 O O . ALA A 1 482 ? -11.887 -0.630 52.356 1.00 30.97 482 ALA A O 1
ATOM 3886 N N . ARG A 1 483 ? -14.039 -0.032 52.192 1.00 29.59 483 ARG A N 1
ATOM 3887 C CA . ARG A 1 483 ? -14.561 -1.149 53.007 1.00 29.59 483 ARG A CA 1
ATOM 3888 C C . ARG A 1 483 ? -14.872 -2.419 52.215 1.00 29.59 483 ARG A C 1
ATOM 3890 O O . ARG A 1 483 ? -15.035 -3.467 52.829 1.00 29.59 483 ARG A O 1
ATOM 3897 N N . ILE A 1 484 ? -14.914 -2.348 50.884 1.00 34.09 484 ILE A N 1
ATOM 3898 C CA . ILE A 1 484 ? -15.169 -3.514 50.020 1.00 34.09 484 ILE A CA 1
ATOM 3899 C C . ILE A 1 484 ? -13.859 -4.247 49.661 1.00 34.09 484 ILE A C 1
ATOM 3901 O O . ILE A 1 484 ? -13.898 -5.405 49.272 1.00 34.09 484 ILE A O 1
ATOM 3905 N N . ALA A 1 485 ? -12.692 -3.627 49.872 1.00 32.00 485 ALA A N 1
ATOM 3906 C CA . ALA A 1 485 ? -11.396 -4.173 49.454 1.00 32.00 485 ALA A CA 1
ATOM 3907 C C . ALA A 1 485 ? -10.612 -4.959 50.530 1.00 32.00 485 ALA A C 1
ATOM 3909 O O . ALA A 1 485 ? -9.517 -5.418 50.237 1.00 32.00 485 ALA A O 1
ATOM 3910 N N . ASN A 1 486 ? -11.122 -5.114 51.762 1.00 29.81 486 ASN A N 1
ATOM 3911 C CA . ASN A 1 486 ? -10.333 -5.652 52.889 1.00 29.81 486 ASN A CA 1
ATOM 3912 C C . ASN A 1 486 ? -10.959 -6.846 53.636 1.00 29.81 486 ASN A C 1
ATOM 3914 O O . ASN A 1 486 ? -10.606 -7.090 54.784 1.00 29.81 486 ASN A O 1
ATOM 3918 N N . ASN A 1 487 ? -11.856 -7.610 53.005 1.00 30.31 487 ASN A N 1
ATOM 3919 C CA . ASN A 1 487 ? -12.414 -8.839 53.593 1.00 30.31 487 ASN A CA 1
ATOM 3920 C C . ASN A 1 487 ? -12.222 -10.081 52.702 1.00 30.31 487 ASN A C 1
ATOM 3922 O O . ASN A 1 487 ? -13.080 -10.958 52.673 1.00 30.31 487 ASN A O 1
ATOM 3926 N N . ASP A 1 488 ? -11.073 -10.187 52.033 1.00 31.48 488 ASP A N 1
ATOM 3927 C CA . ASP A 1 488 ? -10.587 -11.473 51.520 1.00 31.48 488 ASP A CA 1
ATOM 3928 C C . ASP A 1 488 ? -9.772 -12.162 52.621 1.00 31.48 488 ASP A C 1
ATOM 3930 O O . ASP A 1 488 ? -8.546 -12.062 52.697 1.00 31.48 488 ASP A O 1
ATOM 3934 N N . LEU A 1 489 ? -10.485 -12.836 53.528 1.00 30.48 489 LEU A N 1
ATOM 3935 C CA . LEU A 1 489 ? -9.879 -13.842 54.390 1.00 30.48 489 LEU A CA 1
ATOM 3936 C C . LEU A 1 489 ? -9.678 -15.105 53.539 1.00 30.48 489 LEU A C 1
ATOM 3938 O O . LEU A 1 489 ? -10.637 -15.696 53.046 1.00 30.48 489 LEU A O 1
ATOM 3942 N N . LEU A 1 490 ? -8.412 -15.469 53.347 1.00 35.25 490 LEU A N 1
ATOM 3943 C CA . LEU A 1 490 ? -7.945 -16.722 52.761 1.00 35.25 490 LEU A CA 1
ATOM 3944 C C . LEU A 1 490 ? -8.519 -17.927 53.523 1.00 35.25 490 LEU A C 1
ATOM 3946 O O . LEU A 1 490 ? -7.932 -18.353 54.516 1.00 35.25 490 LEU A O 1
ATOM 3950 N N . ASP A 1 491 ? -9.609 -18.504 53.022 1.00 29.31 491 ASP A N 1
ATOM 3951 C CA . ASP A 1 491 ? -10.026 -19.863 53.369 1.00 29.31 491 ASP A CA 1
ATOM 3952 C C . ASP A 1 491 ? -9.647 -20.830 52.237 1.00 29.31 491 ASP A C 1
ATOM 3954 O O . ASP A 1 491 ? -9.886 -20.601 51.050 1.00 29.31 491 ASP A O 1
ATOM 3958 N N . SER A 1 492 ? -8.991 -21.916 52.640 1.00 31.42 492 SER A N 1
ATOM 3959 C CA . SER A 1 492 ? -8.417 -22.979 51.820 1.00 31.42 492 SER A CA 1
ATOM 3960 C C . SER A 1 492 ? -9.424 -23.604 50.849 1.00 31.42 492 SER A C 1
ATOM 3962 O O . SER A 1 492 ? -10.379 -24.258 51.270 1.00 31.42 492 SER A O 1
ATOM 3964 N N . ILE A 1 493 ? -9.169 -23.484 49.546 1.00 33.28 493 ILE A N 1
ATOM 3965 C CA . ILE A 1 493 ? -9.917 -24.205 48.511 1.00 33.28 493 ILE A CA 1
ATOM 3966 C C . ILE A 1 493 ? -9.255 -25.573 48.313 1.00 33.28 493 ILE A C 1
ATOM 3968 O O . ILE A 1 493 ? -8.287 -25.706 47.564 1.00 33.28 493 ILE A O 1
ATOM 3972 N N . GLU A 1 494 ? -9.782 -26.605 48.973 1.00 28.73 494 GLU A N 1
ATOM 3973 C CA . GLU A 1 494 ? -9.656 -27.969 48.451 1.00 28.73 494 GLU A CA 1
ATOM 3974 C C . GLU A 1 494 ? -10.461 -28.068 47.141 1.00 28.73 494 GLU A C 1
ATOM 3976 O O . GLU A 1 494 ? -11.587 -27.560 47.071 1.00 28.73 494 GLU A O 1
ATOM 3981 N N . PRO A 1 495 ? -9.931 -28.708 46.082 1.00 27.12 495 PRO A N 1
ATOM 3982 C CA . PRO A 1 495 ? -10.695 -28.906 44.860 1.00 27.12 495 PRO A CA 1
ATOM 3983 C C . PRO A 1 495 ? -11.906 -29.811 45.151 1.00 27.12 495 PRO A C 1
ATOM 3985 O O . PRO A 1 495 ? -11.758 -30.842 45.814 1.00 27.12 495 PRO A O 1
ATOM 3988 N N . PRO A 1 496 ? -13.115 -29.478 44.660 1.00 29.05 496 PRO A N 1
ATOM 3989 C CA . PRO A 1 496 ? -14.283 -30.313 44.894 1.00 29.05 496 PRO A CA 1
ATOM 3990 C C . PRO A 1 496 ? -14.094 -31.683 44.232 1.00 29.05 496 PRO A C 1
ATOM 3992 O O . PRO A 1 496 ? -13.611 -31.791 43.104 1.00 29.05 496 PRO A O 1
ATOM 3995 N N . SER A 1 497 ? -14.520 -32.745 44.922 1.00 25.67 497 SER A N 1
ATOM 3996 C CA . SER A 1 497 ? -14.513 -34.104 44.379 1.00 25.67 497 SER A CA 1
ATOM 3997 C C . SER A 1 497 ? -15.304 -34.151 43.066 1.00 25.67 497 SER A C 1
ATOM 3999 O O . SER A 1 497 ? -16.505 -33.859 43.067 1.00 25.67 497 SER A O 1
ATOM 4001 N N . LEU A 1 498 ? -14.658 -34.549 41.967 1.00 26.34 498 LEU A N 1
ATOM 4002 C CA . LEU A 1 498 ? -15.307 -34.828 40.685 1.00 26.34 498 LEU A CA 1
ATOM 4003 C C . LEU A 1 498 ? -16.339 -35.952 40.864 1.00 26.34 498 LEU A C 1
ATOM 4005 O O . LEU A 1 498 ? -16.017 -37.137 40.819 1.00 26.34 498 LEU A O 1
ATOM 4009 N N . ARG A 1 499 ? -17.603 -35.579 41.073 1.00 27.64 499 ARG A N 1
ATOM 4010 C CA . ARG A 1 499 ? -18.743 -36.481 40.903 1.00 27.64 499 ARG A CA 1
ATOM 4011 C C . ARG A 1 499 ? -19.229 -36.319 39.473 1.00 27.64 499 ARG A C 1
ATOM 4013 O O . ARG A 1 499 ? -19.692 -35.245 39.103 1.00 27.64 499 ARG A O 1
ATOM 4020 N N . ILE A 1 500 ? -19.128 -37.382 38.681 1.00 29.27 500 ILE A N 1
ATOM 4021 C CA . ILE A 1 500 ? -19.760 -37.460 37.362 1.00 29.27 500 ILE A CA 1
ATOM 4022 C C . ILE A 1 500 ? -21.269 -37.254 37.577 1.00 29.27 500 ILE A C 1
ATOM 4024 O O . ILE A 1 500 ? -21.952 -38.127 38.110 1.00 29.27 500 ILE A O 1
ATOM 4028 N N . MET A 1 501 ? -21.775 -36.067 37.240 1.00 32.25 501 MET A N 1
ATOM 4029 C CA . MET A 1 501 ? -23.200 -35.746 37.267 1.00 32.25 501 MET A CA 1
ATOM 4030 C C . MET A 1 501 ? -23.775 -35.967 35.870 1.00 32.25 501 MET A C 1
ATOM 4032 O O . MET A 1 501 ? -23.484 -35.215 34.945 1.00 32.25 501 MET A O 1
ATOM 4036 N N . SER A 1 502 ? -24.613 -36.989 35.719 1.00 34.44 502 SER A N 1
ATOM 4037 C CA . SER A 1 502 ? -25.460 -37.151 34.536 1.00 34.44 502 SER A CA 1
ATOM 4038 C C . SER A 1 502 ? -26.563 -36.089 34.579 1.00 34.44 502 SER A C 1
ATOM 4040 O O . SER A 1 502 ? -27.390 -36.097 35.494 1.00 34.44 502 SER A O 1
ATOM 4042 N N . LEU A 1 503 ? -26.566 -35.166 33.616 1.00 39.34 503 LEU A N 1
ATOM 4043 C CA . LEU A 1 503 ? -27.501 -34.043 33.538 1.00 39.34 503 LEU A CA 1
ATOM 4044 C C . LEU A 1 503 ? -28.380 -34.208 32.291 1.00 39.34 503 LEU A C 1
ATOM 4046 O O . LEU A 1 503 ? -27.853 -34.356 31.192 1.00 39.34 503 LEU A O 1
ATOM 4050 N N . PHE A 1 504 ? -29.705 -34.208 32.458 1.00 41.31 504 PHE A N 1
ATOM 4051 C CA . PHE A 1 504 ? -30.667 -34.270 31.350 1.00 41.31 504 PHE A CA 1
ATOM 4052 C C . PHE A 1 504 ? -31.574 -33.035 31.376 1.00 41.31 504 PHE A C 1
ATOM 4054 O O . PHE A 1 504 ? -32.162 -32.692 32.404 1.00 41.31 504 PHE A O 1
ATOM 4061 N N . LEU A 1 505 ? -31.682 -32.375 30.223 1.00 41.53 505 LEU A N 1
ATOM 4062 C CA . LEU A 1 505 ? -32.560 -31.233 29.977 1.00 41.53 505 LEU A CA 1
ATOM 4063 C C . LEU A 1 505 ? -33.817 -31.710 29.249 1.00 41.53 505 LEU A C 1
ATOM 4065 O O . LEU A 1 505 ? -33.726 -32.319 28.186 1.00 41.53 505 LEU A O 1
ATOM 4069 N N . LEU A 1 506 ? -34.986 -31.410 29.813 1.00 41.19 506 LEU A N 1
ATOM 4070 C CA . LEU A 1 506 ? -36.283 -31.628 29.175 1.00 41.19 506 LEU A CA 1
ATOM 4071 C C . LEU A 1 506 ? -36.892 -30.264 28.839 1.00 41.19 506 LEU A C 1
ATOM 4073 O O . LEU A 1 506 ? -37.396 -29.571 29.724 1.00 41.19 506 LEU A O 1
ATOM 4077 N N . CYS A 1 507 ? -36.844 -29.882 27.562 1.00 36.97 507 CYS A N 1
ATOM 4078 C CA . CYS A 1 507 ? -37.546 -28.706 27.051 1.00 36.97 507 CYS A CA 1
ATOM 4079 C C . CYS A 1 507 ? -38.993 -29.099 26.727 1.00 36.97 507 CYS A C 1
ATOM 40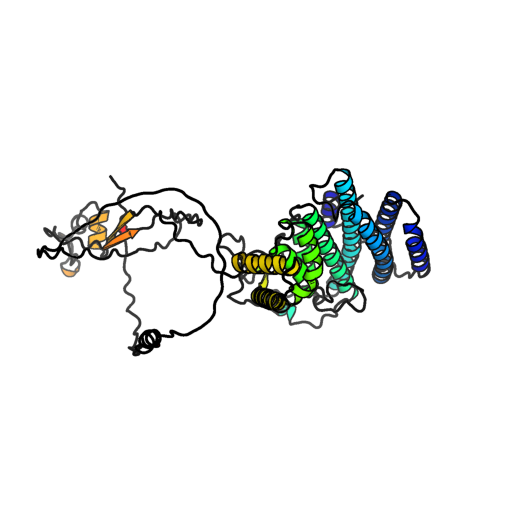81 O O . CYS A 1 507 ? -39.224 -30.022 25.944 1.00 36.97 507 CYS A O 1
ATOM 4083 N N . ARG A 1 508 ? -39.978 -28.429 27.335 1.00 35.91 508 ARG A N 1
ATOM 4084 C CA . ARG A 1 508 ? -41.390 -28.600 26.964 1.00 35.91 508 ARG A CA 1
ATOM 4085 C C . ARG A 1 508 ? -41.760 -27.537 25.927 1.00 35.91 508 ARG A C 1
ATOM 4087 O O . ARG A 1 508 ? -41.576 -26.359 26.221 1.00 35.91 508 ARG A O 1
ATOM 4094 N N . PRO A 1 509 ? -42.301 -27.901 24.753 1.00 25.97 509 PRO A N 1
ATOM 4095 C CA . PRO A 1 509 ? -42.934 -26.914 23.890 1.00 25.97 509 PRO A CA 1
ATOM 4096 C C . PRO A 1 509 ? -44.184 -26.368 24.597 1.00 25.97 509 PRO A C 1
ATOM 4098 O O . PRO A 1 509 ? -44.957 -27.139 25.171 1.00 25.97 509 PRO A O 1
ATOM 4101 N N . HIS A 1 510 ? -44.359 -25.045 24.586 1.00 29.95 510 HIS A N 1
ATOM 4102 C CA . HIS A 1 510 ? -45.580 -24.405 25.081 1.00 29.95 510 HIS A CA 1
ATOM 4103 C C . HIS A 1 510 ? -46.801 -24.956 24.325 1.00 29.95 510 HIS A C 1
ATOM 4105 O O . HIS A 1 510 ? -46.800 -24.973 23.093 1.00 29.95 510 HIS A O 1
ATOM 4111 N N . GLN A 1 511 ? -47.812 -25.406 25.075 1.00 28.83 511 GLN A N 1
ATOM 4112 C CA . GLN A 1 511 ? -49.191 -25.528 24.593 1.00 28.83 511 GLN A CA 1
ATOM 4113 C C . GLN A 1 511 ? -49.891 -24.180 24.695 1.00 28.83 511 GLN A C 1
ATOM 4115 O O . GLN A 1 511 ? -49.634 -23.478 25.704 1.00 28.83 511 GLN A O 1
#

pLDDT: mean 71.09, std 24.27, range [22.75, 96.5]

Sequence (511 aa):
MVNLSTFQQYLTADAPLSQPLPKSFNSDEQHLRKWAALLPLQAEMQQIEQLEQVLTELRTANIEDRQRLTLFNIVLDAANQLIALLRQHYIYETQAFNAYQLDYVAHVKSLYYLMIMGYDGVIKRETAFLADNQPSPSTHLWQRYFTNDKSSSITLAIATYQTLLMYQKLLFEEALCYQKPTASLWSNINQLYYMACQQRTVDIDVSAYITTHCADTIHQLYAQLCLHSLLNVRAMRRANILMVQRLLLEWSEHLIITVELQTETKVFVNLNSDSAPTYLTAHCAINPYDAHHDCVFIELAPLVAYLKSRKDKLIKDGREGAEYCLLNTVAMTLSYRYIQPRLTLPIKQSAKQEAHVITGFNDIHYRVSNQQSLSSLIVAKALPDYQQPRYDTLPKKHATDKGLAVETFDGRFNGGAVNNDDLSVFRTLRLLPKPKEPVATAEHMACKNVHSFFGPEASIKSRETNDTLEKDYDPKAIKDIARIANNDLLDSIEPPSLRIMSLFLLCRPHQ

Foldseek 3Di:
DDFPVNLVCLVPDPDDQQAADADDDPVVLVVLLVVLVCLVVDDLVVSLVVLLVVLVCLQNDRHDLVNSVSSLVSSVVSLVVSLVVLCVVQLPDQDQDDPVNVVSLRSNLSSLSSLLSSLVSQLVVVVVVLVVVDDDDDDFLVCLQPDDPADADPSNFVSLQSNLVSLVVVLLSCLSNLHDDDLVSLLVLLQSCVVCSNRVSFPDQCCVPDPDPADRGNVLSSLLVLLCVLLVSSVDRSVLSVVCVNCSSVLSVQKDKAQDDDVQFQWKDQSNGSDHIDGDDPPDPDDQPDRVTRMITIDCVSSLVVLVVVLVVCVVVVNCDPSNVSSVVSSVSCCQPGNDDPPQPQPPDFDWFKWWKDFDPQRVCCVVVVNDGPCVVDVLVPDDPVPRDPDTPPPPPDPDPPGFIKTFGDPPPPGPPPPPVVPDPDGDIHGDDDDDDDDDDDDDDDDDDDDDDDDDDDDDDDDDDDDDDDDDDDPPVVVVVVVVPPPPDDDDDDDDPDDPIDIDIDGDDDD

Radius of gyration: 35.46 Å; chains: 1; bounding box: 80×97×84 Å